Protein AF-0000000072409355 (afdb_homodimer)

Organism: NCBI:txid2714355

Solvent-accessible surface area (backbone atoms only — not comparable to full-atom values): 33995 Å² total; per-residue (Å²): 118,45,30,36,33,35,34,23,24,30,52,30,97,34,23,68,60,8,22,40,19,33,36,42,48,68,74,38,50,54,71,87,49,38,43,83,42,44,30,39,24,38,70,73,24,46,37,25,39,46,73,56,67,62,70,26,33,64,73,68,63,50,90,36,76,91,26,44,40,47,37,39,64,47,52,31,36,76,58,36,28,36,35,41,64,79,81,75,71,46,67,49,71,39,62,27,35,37,66,34,22,25,34,51,64,35,32,41,12,17,54,38,6,34,34,52,50,11,63,34,30,49,36,33,34,43,34,51,21,16,20,39,42,33,27,49,62,62,38,41,52,46,29,38,74,72,72,41,48,48,66,61,68,50,77,44,47,84,83,53,59,62,69,58,53,54,49,51,47,58,72,58,35,69,44,28,34,33,28,24,30,57,55,43,73,56,52,40,50,36,81,29,70,45,79,84,46,42,64,62,36,51,54,48,7,49,74,64,21,75,38,31,31,42,28,38,64,74,62,64,41,41,30,36,31,23,39,35,31,65,92,65,74,48,68,30,37,38,29,26,48,45,66,77,61,84,73,91,38,50,66,37,73,73,60,39,79,50,41,47,78,36,78,61,33,99,64,58,69,68,57,47,51,51,48,51,51,50,39,53,51,41,39,56,64,47,54,48,25,28,34,35,31,34,34,30,31,40,28,87,88,67,47,64,30,53,69,50,48,35,49,48,50,63,44,28,80,82,21,69,43,42,42,17,32,38,68,72,69,38,46,64,46,57,45,51,50,51,40,48,51,44,9,60,75,92,119,45,30,34,33,35,35,24,23,31,53,30,97,34,23,68,60,8,22,41,19,33,36,43,48,66,74,37,52,54,70,87,50,40,43,83,42,43,31,39,24,37,70,75,25,46,38,25,40,47,74,57,67,61,69,27,34,63,74,68,63,51,90,36,74,93,26,43,41,47,36,39,63,48,50,30,36,74,58,35,27,34,35,41,64,78,80,74,71,47,65,49,69,40,62,28,35,37,65,34,21,24,33,52,66,34,33,41,12,15,52,36,6,33,35,52,50,10,63,34,29,50,36,32,35,44,34,51,20,16,19,38,41,34,28,50,62,63,38,41,52,45,29,38,74,72,71,41,47,48,65,60,67,50,77,44,45,83,84,53,58,64,67,58,52,54,50,51,47,59,72,59,34,68,43,28,34,32,28,22,31,56,56,42,71,57,52,40,49,36,82,29,72,43,78,85,46,42,64,62,36,50,54,49,7,49,75,63,22,73,37,32,31,40,29,37,64,76,62,64,41,41,30,36,32,25,40,34,31,66,91,66,74,48,69,30,38,38,28,26,47,45,65,78,60,82,73,92,38,51,65,38,74,73,60,38,80,51,40,46,78,38,77,61,34,98,64,58,68,69,56,46,50,50,51,50,51,51,39,52,51,40,38,56,64,48,55,46,24,28,33,34,32,35,33,30,31,40,28,88,90,66,48,64,31,54,68,51,50,34,49,47,50,62,44,28,78,82,22,67,44,42,42,18,31,38,68,70,70,38,46,64,46,57,45,51,50,50,39,48,52,45,9,60,76,92

Nearest PDB structures (foldseek):
  4fu0-assembly1_B  TM=9.412E-01  e=8.416E-53  Enterococcus faecalis
  3i12-assembly1_A  TM=9.098E-01  e=3.610E-39  Salmonella enterica subsp. enterica serovar Typhimurium
  7u9k-assembly1_B  TM=8.980E-01  e=7.978E-38  Staphylococcus aureus subsp. aureus NCTC 8325
  5bph-assembly2_B  TM=8.843E-01  e=1.504E-33  Yersinia pestis
  6dgi-assembly1_B  TM=9.051E-01  e=6.413E-30  Vibrio cholerae O1 biovar El Tor str. N16961

Secondary structure (DSSP, 8-state):
-EEEEEEEE-SSTTHHHHHHHHHHHHHHS-TTTEEEEEEEE-TT--EEEE-S-THHHHHT----GGGEEEEEE--STTT-EEEETTTT--EEE-SEEEE---STTTSSSHHHHHHHHTT--BSS--HHHHHHHH-HHHHHHHHHHTT-B---EEEEETTS-HHHHHHHHHHH-SSEEEEESS-STTTT-EEE-SGGGHHHHHHHHHTT-SEEEEEEPPPSEEEEEEEEESSSEEE---EEEEESSS---HHHHHH-SSEEEESS-SS-HHHHHHHHHHHHHHHHHTT--SEEEEEEEE-TTS-EEEEEEESS---STTSHHHHHHHTTT--HHHHHHHHHHHHHH-/-EEEEEEEE-SSTTHHHHHHHHHHHHHHS-TTTEEEEEEEE-TT--EEEE-S-THHHHHT----GGGEEEEEE--STTT-EEEETTTT--EEE-SEEEE---STTTSSSHHHHHHHHTT--BSS--HHHHHHHH-HHHHHHHHHHTT-B---EEEEETTS-HHHHHHHHHHH-SSEEEEESS-STTTT-EEE-SGGGHHHHHHHHHTT-SEEEEEEPPPSEEEEEEEEESSSEEE---EEEEESSS---HHHHHH-SSEEEESS-SS-HHHHHHHHHHHHHHHHHTT--EEEEEEEEE-TTS-EEEEEEESS---STTSHHHHHHHTTT--HHHHHHHHHHHHHH-

Foldseek 3Di:
DFEEEEEFADLAPCRLLRLQQSLQLVVLADPVVYHYFYWYQYNVGWIWGFQDDSVCSNVVNRPDPVGTFTWDDDQAAPQQWIATPPPPRDTDHGQAYEYSYFKPPGQQLNVLVSQVSNVHFYLFFHNQLSNQLLQQVNLQVLLVVLPAAAFDKDKDFPPDDVVVVLVVDVVLDPQKWKAQRGTPQCQLIDGRGDDVCVVVSNVSRCVPHRMMMITHDAAAWKKKWKWFAAPDIDIFAIKTKDFQDDDCGNCCLPVVPGIDMDVNHPDDPVLRVVQNVSQVSSCVSSNIHGIKMWMWGAHPVGGIYGGGIGRNFRRHCPGPNVVRRVRVPQHSSNSSVSSVVRRSVD/DFEEEEEAADLAPCRLLRLQQSLQLVVLADPVVYHYFYWYQYNVGWIWGFQDDSVCSNVVNRPDPVGTFTWDDDLAAPQQWIATPPPPRDTDHGQAYEYSYFKPPGQQLNVLVSQVSNVHFYLFWHNQLSNQLLQQVNLQVLLVVLPAAAFDKDKDFPPDDVVVVLVVDVVLDPQKWKAQRGTPQCQLIDGRGDDVCVVVSNVRRCVPHRMMMITHDAAAWKKKKKWFAAPDIDIFAIKTKDFQDDDCGNCCLPVVPGIDMDVNHPDDPVLRVVQNVSQVSSCVSSNIHGIKMWMWGAHPVGGIYGGGIGRNFRRHCPGPNVVRRVRVPQHSSNSSVSSVVRRSVD

Sequence (692 aa):
MKTILVLFGGCSTEYEVSLHSAYAVLSHMDPARYTPLAVGITREGQWLCYTGDLSRLEDGTWQQAADCIPCTPLVEREAHALLLLDGSGRRLLFDAVFPVLHGKNGEDGTVQGLFELAGVPVIGCGTLSSALCMDKDRAHQLAALAGIRVPRSHVFHSSDDFSRIAQAAEELGYPVFVKPVRAGSSFGITKVSGPEELPAAMEEAFRHDSAVILEETIPGFEVGCAVMGNEELTVGLVDEIALSEGFFNYEEKYTLKTSAIHCPARIPPEKAAEIQAAAKTIYRALDCRVFARVDLFLTPDGEIVFNEVNTIPGFTAHSRYPSMMQGIGISFGELVTRLIELGVAGMKTILVLFGGCSTEYEVSLHSAYAVLSHMDPARYTPLAVGITREGQWLCYTGDLSRLEDGTWQQAADCIPCTPLVEREAHALLLLDGSGRRLLFDAVFPVLHGKNGEDGTVQGLFELAGVPVIGCGTLSSALCMDKDRAHQLAALAGIRVPRSHVFHSSDDFSRIAQAAEELGYPVFVKPVRAGSSFGITKVSGPEELPAAMEEAFRHDSAVILEETIPGFEVGCAVMGNEELTVGLVDEIALSEGFFNYEEKYTLKTSAIHCPARIPPEKAAEIQAAAKTIYRALDCRVFARVDLFLTPDGEIVFNEVNTIPGFTAHSRYPSMMQGIGISFGELVTRLIELGVAG

pLDDT: mean 94.27, std 8.23, range [56.88, 98.94]

Structure (mmCIF, N/CA/C/O backbone):
data_AF-0000000072409355-model_v1
#
loop_
_entity.id
_entity.type
_entity.pdbx_description
1 polymer 'D-alanine--D-alanine ligase'
#
loop_
_atom_site.group_PDB
_atom_site.id
_atom_site.type_symbol
_atom_site.label_atom_id
_atom_site.label_alt_id
_atom_site.label_comp_id
_atom_site.label_asym_id
_atom_site.label_entity_id
_atom_site.label_seq_id
_atom_site.pdbx_PDB_ins_code
_atom_site.Cartn_x
_atom_site.Cartn_y
_atom_site.Cartn_z
_atom_site.occupancy
_atom_site.B_iso_or_equiv
_atom_site.auth_seq_id
_atom_site.auth_comp_id
_atom_site.auth_asym_id
_atom_site.auth_atom_id
_atom_site.pdbx_PDB_model_num
ATOM 1 N N . MET A 1 1 ? 18.312 -5.016 -26.109 1 93.69 1 MET A N 1
ATOM 2 C CA . MET A 1 1 ? 18.359 -5.949 -25 1 93.69 1 MET A CA 1
ATOM 3 C C . MET A 1 1 ? 18.109 -5.227 -23.672 1 93.69 1 MET A C 1
ATOM 5 O O . MET A 1 1 ? 18.656 -4.148 -23.438 1 93.69 1 MET A O 1
ATOM 9 N N . LYS A 1 2 ? 17.203 -5.723 -22.859 1 97.12 2 LYS A N 1
ATOM 10 C CA . LYS A 1 2 ? 16.891 -5.105 -21.562 1 97.12 2 LYS A CA 1
ATOM 11 C C . LYS A 1 2 ? 17.531 -5.887 -20.422 1 97.12 2 LYS A C 1
ATOM 13 O O . LYS A 1 2 ? 17.547 -7.117 -20.438 1 97.12 2 LYS A O 1
ATOM 18 N N . THR A 1 3 ? 18.109 -5.184 -19.531 1 98.44 3 THR A N 1
ATOM 19 C CA . THR A 1 3 ? 18.641 -5.793 -18.312 1 98.44 3 THR A CA 1
ATOM 20 C C . THR A 1 3 ? 17.562 -5.852 -17.234 1 98.44 3 THR A C 1
ATOM 22 O O . THR A 1 3 ? 16.984 -4.824 -16.875 1 98.44 3 THR A O 1
ATOM 25 N N . ILE A 1 4 ? 17.297 -7.062 -16.766 1 98.69 4 ILE A N 1
ATOM 26 C CA . ILE A 1 4 ? 16.234 -7.258 -15.781 1 98.69 4 ILE A CA 1
ATOM 27 C C . ILE A 1 4 ? 16.844 -7.637 -14.438 1 98.69 4 ILE A C 1
ATOM 29 O O . ILE A 1 4 ? 17.562 -8.648 -14.328 1 98.69 4 ILE A O 1
ATOM 33 N N . LEU A 1 5 ? 16.641 -6.805 -13.43 1 98.81 5 LEU A N 1
ATOM 34 C CA . LEU A 1 5 ? 17.016 -7.148 -12.062 1 98.81 5 LEU A CA 1
ATOM 35 C C . LEU A 1 5 ? 16.078 -8.203 -11.5 1 98.81 5 LEU A C 1
ATOM 37 O O . LEU A 1 5 ? 14.867 -7.965 -11.375 1 98.81 5 LEU A O 1
ATOM 41 N N . VAL A 1 6 ? 16.578 -9.375 -11.227 1 98.81 6 VAL A N 1
ATOM 42 C CA . VAL A 1 6 ? 15.766 -10.438 -10.641 1 98.81 6 VAL A CA 1
ATOM 43 C C . VAL A 1 6 ? 16.109 -10.594 -9.164 1 98.81 6 VAL A C 1
ATOM 45 O O . VAL A 1 6 ? 17.25 -10.891 -8.812 1 98.81 6 VAL A O 1
ATOM 48 N N . LEU A 1 7 ? 15.141 -10.375 -8.32 1 98.81 7 LEU A N 1
ATOM 49 C CA . LEU A 1 7 ? 15.328 -10.5 -6.879 1 98.81 7 LEU A CA 1
ATOM 50 C C . LEU A 1 7 ? 14.859 -11.867 -6.387 1 98.81 7 LEU A C 1
ATOM 52 O O . LEU A 1 7 ? 13.773 -12.328 -6.758 1 98.81 7 LEU A O 1
ATOM 56 N N . PHE A 1 8 ? 15.648 -12.469 -5.562 1 98.5 8 PHE A N 1
ATOM 57 C CA . PHE A 1 8 ? 15.258 -13.758 -5.004 1 98.5 8 PHE A CA 1
ATOM 58 C C . PHE A 1 8 ? 15.664 -13.859 -3.537 1 98.5 8 PHE A C 1
ATOM 60 O O . PHE A 1 8 ? 16.359 -12.977 -3.018 1 98.5 8 PHE A O 1
ATOM 67 N N . GLY A 1 9 ? 15.141 -14.883 -2.777 1 97.94 9 GLY A N 1
ATOM 68 C CA . GLY A 1 9 ? 15.359 -15.047 -1.349 1 97.94 9 GLY A CA 1
ATOM 69 C C . GLY A 1 9 ? 14.375 -14.25 -0.504 1 97.94 9 GLY A C 1
ATOM 70 O O . GLY A 1 9 ? 13.164 -14.461 -0.587 1 97.94 9 GLY A O 1
ATOM 71 N N . GLY A 1 10 ? 14.984 -13.344 0.295 1 96.19 10 GLY A N 1
ATOM 72 C CA . GLY A 1 10 ? 14.172 -12.438 1.086 1 96.19 10 GLY A CA 1
ATOM 73 C C . GLY A 1 10 ? 14.109 -12.812 2.553 1 96.19 10 GLY A C 1
ATOM 74 O O . GLY A 1 10 ? 14.406 -13.953 2.92 1 96.19 10 GLY A O 1
ATOM 75 N N . CYS A 1 11 ? 13.758 -11.844 3.412 1 94.31 11 CYS A N 1
ATOM 76 C CA . CYS A 1 11 ? 13.469 -12.07 4.824 1 94.31 11 CYS A CA 1
ATOM 77 C C . CYS A 1 11 ? 12.055 -12.609 5.02 1 94.31 11 CYS A C 1
ATOM 79 O O . CYS A 1 11 ? 11.164 -11.875 5.441 1 94.31 11 CYS A O 1
ATOM 81 N N . SER A 1 12 ? 11.867 -13.812 4.754 1 91.5 12 SER A N 1
ATOM 82 C CA . SER A 1 12 ? 10.539 -14.422 4.73 1 91.5 12 SER A CA 1
ATOM 83 C C . SER A 1 12 ? 10.602 -15.906 5.078 1 91.5 12 SER A C 1
ATOM 85 O O . SER A 1 12 ? 11.625 -16.562 4.852 1 91.5 12 SER A O 1
ATOM 87 N N . THR A 1 13 ? 9.492 -16.391 5.594 1 87.06 13 THR A N 1
ATOM 88 C CA . THR A 1 13 ? 9.375 -17.828 5.859 1 87.06 13 THR A CA 1
ATOM 89 C C . THR A 1 13 ? 9.297 -18.625 4.555 1 87.06 13 THR A C 1
ATOM 91 O O . THR A 1 13 ? 9.469 -19.844 4.555 1 87.06 13 THR A O 1
ATOM 94 N N . GLU A 1 14 ? 9.117 -17.969 3.463 1 90.38 14 GLU A N 1
ATOM 95 C CA . GLU A 1 14 ? 8.984 -18.625 2.158 1 90.38 14 GLU A CA 1
ATOM 96 C C . GLU A 1 14 ? 10.258 -18.469 1.336 1 90.38 14 GLU A C 1
ATOM 98 O O . GLU A 1 14 ? 10.219 -18.5 0.104 1 90.38 14 GLU A O 1
ATOM 103 N N . TYR A 1 15 ? 11.375 -18.328 2.008 1 94.5 15 TYR A N 1
ATOM 104 C CA . TYR A 1 15 ? 12.703 -18.109 1.433 1 94.5 15 TYR A CA 1
ATOM 105 C C . TYR A 1 15 ? 13.055 -19.203 0.434 1 94.5 15 TYR A C 1
ATOM 107 O O . TYR A 1 15 ? 13.477 -18.906 -0.689 1 94.5 15 TYR A O 1
ATOM 115 N N . GLU A 1 16 ? 12.805 -20.422 0.741 1 93.12 16 GLU A N 1
ATOM 116 C CA . GLU A 1 16 ? 13.203 -21.531 -0.107 1 93.12 16 GLU A CA 1
ATOM 117 C C . GLU A 1 16 ? 12.383 -21.578 -1.394 1 93.12 16 GLU A C 1
ATOM 119 O O . GLU A 1 16 ? 12.906 -21.906 -2.459 1 93.12 16 GLU A O 1
ATOM 124 N N . VAL A 1 17 ? 11.102 -21.25 -1.274 1 92.31 17 VAL A N 1
ATOM 125 C CA . VAL A 1 17 ? 10.227 -21.219 -2.445 1 92.31 17 VAL A CA 1
ATOM 126 C C . VAL A 1 17 ? 10.727 -20.172 -3.436 1 92.31 17 VAL A C 1
ATOM 128 O O . VAL A 1 17 ? 10.703 -20.391 -4.648 1 92.31 17 VAL A O 1
ATOM 131 N N . SER A 1 18 ? 11.172 -19.078 -2.924 1 96.12 18 SER A N 1
ATOM 132 C CA . SER A 1 18 ? 11.703 -18 -3.748 1 96.12 18 SER A CA 1
ATOM 133 C C . SER A 1 18 ? 12.922 -18.453 -4.547 1 96.12 18 SER A C 1
ATOM 135 O O . SER A 1 18 ? 13.062 -18.125 -5.723 1 96.12 18 SER A O 1
ATOM 137 N N . LEU A 1 19 ? 13.812 -19.234 -3.898 1 97.25 19 LEU A N 1
ATOM 138 C CA . LEU A 1 19 ? 15.016 -19.703 -4.578 1 97.25 19 LEU A CA 1
ATOM 139 C C . LEU A 1 19 ? 14.648 -20.578 -5.777 1 97.25 19 LEU A C 1
ATOM 141 O O . LEU A 1 19 ? 15.219 -20.422 -6.859 1 97.25 19 LEU A O 1
ATOM 145 N N . HIS A 1 20 ? 13.719 -21.438 -5.598 1 96.06 20 HIS A N 1
ATOM 146 C CA . HIS A 1 20 ? 13.297 -22.328 -6.676 1 96.06 20 HIS A CA 1
ATOM 147 C C . HIS A 1 20 ? 12.617 -21.547 -7.801 1 96.06 20 HIS A C 1
ATOM 149 O O . HIS A 1 20 ? 12.875 -21.797 -8.977 1 96.06 20 HIS A O 1
ATOM 155 N N . SER A 1 21 ? 11.742 -20.625 -7.406 1 96.88 21 SER A N 1
ATOM 156 C CA . SER A 1 21 ? 11.055 -19.797 -8.391 1 96.88 21 SER A CA 1
ATOM 157 C C . SER A 1 21 ? 12.039 -18.969 -9.195 1 96.88 21 SER A C 1
ATOM 159 O O . SER A 1 21 ? 11.914 -18.859 -10.422 1 96.88 21 SER A O 1
ATOM 161 N N . ALA A 1 22 ? 13.016 -18.391 -8.531 1 97.88 22 ALA A N 1
ATOM 162 C CA . ALA A 1 22 ? 13.992 -17.531 -9.195 1 97.88 22 ALA A CA 1
ATOM 163 C C . ALA A 1 22 ? 14.859 -18.344 -10.164 1 97.88 22 ALA A C 1
ATOM 165 O O . ALA A 1 22 ? 15.188 -17.875 -11.25 1 97.88 22 ALA A O 1
ATOM 166 N N . TYR A 1 23 ? 15.266 -19.547 -9.719 1 97.31 23 TYR A N 1
ATOM 167 C CA . TYR A 1 23 ? 16.016 -20.422 -10.617 1 97.31 23 TYR A CA 1
ATOM 168 C C . TYR A 1 23 ? 15.234 -20.672 -11.906 1 97.31 23 TYR A C 1
ATOM 170 O O . TYR A 1 23 ? 15.789 -20.609 -13 1 97.31 23 TYR A O 1
ATOM 178 N N . ALA A 1 24 ? 13.969 -20.984 -11.734 1 97.06 24 ALA A N 1
ATOM 179 C CA . ALA A 1 24 ? 13.117 -21.25 -12.891 1 97.06 24 ALA A CA 1
ATOM 180 C C . ALA A 1 24 ? 13.039 -20.031 -13.812 1 97.06 24 ALA A C 1
ATOM 182 O O . ALA A 1 24 ? 13.18 -20.156 -15.031 1 97.06 24 ALA A O 1
ATOM 183 N N . VAL A 1 25 ? 12.836 -18.828 -13.273 1 97.75 25 VAL A N 1
ATOM 184 C CA . VAL A 1 25 ? 12.711 -17.609 -14.047 1 97.75 25 VAL A CA 1
ATOM 185 C C . VAL A 1 25 ? 14.023 -17.312 -14.766 1 97.75 25 VAL A C 1
ATOM 187 O O . VAL A 1 25 ? 14.039 -17.094 -15.984 1 97.75 25 VAL A O 1
ATOM 190 N N . LEU A 1 26 ? 15.102 -17.328 -14.039 1 97.88 26 LEU A N 1
ATOM 191 C CA . LEU A 1 26 ? 16.406 -16.969 -14.578 1 97.88 26 LEU A CA 1
ATOM 192 C C . LEU A 1 26 ? 16.828 -17.938 -15.68 1 97.88 26 LEU A C 1
ATOM 194 O O . LEU A 1 26 ? 17.438 -17.531 -16.672 1 97.88 26 LEU A O 1
ATOM 198 N N . SER A 1 27 ? 16.484 -19.219 -15.516 1 96.38 27 SER A N 1
ATOM 199 C CA . SER A 1 27 ? 16.906 -20.25 -16.453 1 96.38 27 SER A CA 1
ATOM 200 C C . SER A 1 27 ? 16.062 -20.219 -17.734 1 96.38 27 SER A C 1
ATOM 202 O O . SER A 1 27 ? 16.453 -20.812 -18.75 1 96.38 27 SER A O 1
ATOM 204 N N . HIS A 1 28 ? 14.945 -19.531 -17.719 1 96.75 28 HIS A N 1
ATOM 205 C CA . HIS A 1 28 ? 14.055 -19.594 -18.859 1 96.75 28 HIS A CA 1
ATOM 206 C C . HIS A 1 28 ? 13.891 -18.219 -19.5 1 96.75 28 HIS A C 1
ATOM 208 O O . HIS A 1 28 ? 13.109 -18.047 -20.438 1 96.75 28 HIS A O 1
ATOM 214 N N . MET A 1 29 ? 14.555 -17.234 -18.969 1 97.12 29 MET A N 1
ATOM 215 C CA . MET A 1 29 ? 14.531 -15.914 -19.594 1 97.12 29 MET A CA 1
ATOM 216 C C . MET A 1 29 ? 15.172 -15.961 -20.984 1 97.12 29 MET A C 1
ATOM 218 O O . MET A 1 29 ? 16.25 -16.531 -21.156 1 97.12 29 MET A O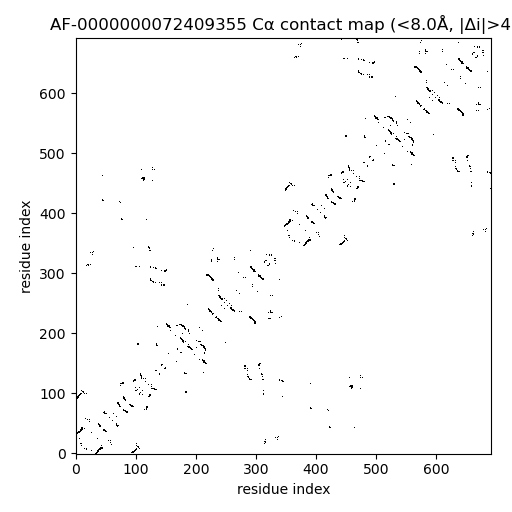 1
ATOM 222 N N . ASP A 1 30 ? 14.539 -15.375 -21.953 1 97.75 30 ASP A N 1
ATOM 223 C CA . ASP A 1 30 ? 15.031 -15.367 -23.328 1 97.75 30 ASP A CA 1
ATOM 224 C C . ASP A 1 30 ? 16.344 -14.609 -23.438 1 97.75 30 ASP A C 1
ATOM 226 O O . ASP A 1 30 ? 16.375 -13.375 -23.375 1 97.75 30 ASP A O 1
ATOM 230 N N . PRO A 1 31 ? 17.438 -15.25 -23.656 1 96.94 31 PRO A N 1
ATOM 231 C CA . PRO A 1 31 ? 18.734 -14.586 -23.656 1 96.94 31 PRO A CA 1
ATOM 232 C C . PRO A 1 31 ? 18.922 -13.641 -24.844 1 96.94 31 PRO A C 1
ATOM 234 O O . PRO A 1 31 ? 19.844 -12.812 -24.844 1 96.94 31 PRO A O 1
ATOM 237 N N . ALA A 1 32 ? 18.094 -13.836 -25.781 1 97.62 32 ALA A N 1
ATOM 238 C CA . ALA A 1 32 ? 18.172 -12.945 -26.938 1 97.62 32 ALA A CA 1
ATOM 239 C C . ALA A 1 32 ? 17.5 -11.602 -26.641 1 97.62 32 ALA A C 1
ATOM 241 O O . ALA A 1 32 ? 17.719 -10.625 -27.375 1 97.62 32 ALA A O 1
ATOM 242 N N . ARG A 1 33 ? 16.781 -11.531 -25.562 1 97.5 33 ARG A N 1
ATOM 243 C CA . ARG A 1 33 ? 15.992 -10.336 -25.312 1 97.5 33 ARG A CA 1
ATOM 244 C C . ARG A 1 33 ? 16.391 -9.688 -24 1 97.5 33 ARG A C 1
ATOM 246 O O . ARG A 1 33 ? 16.266 -8.469 -23.828 1 97.5 33 ARG A O 1
ATOM 253 N N . TYR A 1 34 ? 16.891 -10.547 -23.125 1 98.19 34 TYR A N 1
ATOM 254 C CA . TYR A 1 34 ? 17.078 -10.047 -21.766 1 98.19 34 TYR A CA 1
ATOM 255 C C . TYR A 1 34 ? 18.422 -10.469 -21.203 1 98.19 34 TYR A C 1
ATOM 257 O O . TYR A 1 34 ? 18.906 -11.562 -21.5 1 98.19 34 TYR A O 1
ATOM 265 N N . THR A 1 35 ? 19.016 -9.578 -20.438 1 97.62 35 THR A N 1
ATOM 266 C CA . THR A 1 35 ? 20.172 -9.875 -19.609 1 97.62 35 THR A CA 1
ATOM 267 C C . THR A 1 35 ? 19.781 -9.875 -18.125 1 97.62 35 THR A C 1
ATOM 269 O O . THR A 1 35 ? 19.359 -8.844 -17.594 1 97.62 35 THR A O 1
ATOM 272 N N . PRO A 1 36 ? 19.938 -11.023 -17.484 1 97.62 36 PRO A N 1
ATOM 273 C CA . PRO A 1 36 ? 19.547 -11.055 -16.062 1 97.62 36 PRO A CA 1
ATOM 274 C C . PRO A 1 36 ? 20.625 -10.453 -15.156 1 97.62 36 PRO A C 1
ATOM 276 O O . PRO A 1 36 ? 21.812 -10.625 -15.406 1 97.62 36 PRO A O 1
ATOM 279 N N . LEU A 1 37 ? 20.234 -9.656 -14.258 1 98.31 37 LEU A N 1
ATOM 280 C CA . LEU A 1 37 ? 21 -9.211 -13.094 1 98.31 37 LEU A CA 1
ATOM 281 C C . LEU A 1 37 ? 20.406 -9.797 -11.812 1 98.31 37 LEU A C 1
ATOM 283 O O . LEU A 1 37 ? 19.359 -9.336 -11.344 1 98.31 37 LEU A O 1
ATOM 287 N N . ALA A 1 38 ? 21.078 -10.828 -11.266 1 98.62 38 ALA A N 1
ATOM 288 C CA . ALA A 1 38 ? 20.531 -11.578 -10.148 1 98.62 38 ALA A CA 1
ATOM 289 C C . ALA A 1 38 ? 20.984 -10.992 -8.812 1 98.62 38 ALA A C 1
ATOM 291 O O . ALA A 1 38 ? 22.188 -10.797 -8.594 1 98.62 38 ALA A O 1
ATOM 292 N N . VAL A 1 39 ? 20.062 -10.695 -7.977 1 98.75 39 VAL A N 1
ATOM 293 C CA . VAL A 1 39 ? 20.359 -10.211 -6.633 1 98.75 39 VAL A CA 1
ATOM 294 C C . VAL A 1 39 ? 19.594 -11.055 -5.605 1 98.75 39 VAL A C 1
ATOM 296 O O . VAL A 1 39 ? 18.375 -11.117 -5.633 1 98.75 39 VAL A O 1
ATOM 299 N N . GLY A 1 40 ? 20.344 -11.672 -4.742 1 98.5 40 GLY A N 1
ATOM 300 C CA . GLY A 1 40 ? 19.75 -12.414 -3.637 1 98.5 40 GLY A CA 1
ATOM 301 C C . GLY A 1 40 ? 19.672 -11.602 -2.359 1 98.5 40 GLY A C 1
ATOM 302 O O . GLY A 1 40 ? 20.578 -10.828 -2.043 1 98.5 40 GLY A O 1
ATOM 303 N N . ILE A 1 41 ? 18.547 -11.742 -1.719 1 98.38 41 ILE A N 1
ATOM 304 C CA . ILE A 1 41 ? 18.375 -11.203 -0.374 1 98.38 41 ILE A CA 1
ATOM 305 C C . ILE A 1 41 ? 18.422 -12.336 0.646 1 98.38 41 ILE A C 1
ATOM 307 O O . ILE A 1 41 ? 17.609 -13.258 0.6 1 98.38 41 ILE A O 1
ATOM 311 N N . THR A 1 42 ? 19.359 -12.305 1.542 1 97.44 42 THR A N 1
ATOM 312 C CA . THR A 1 42 ? 19.531 -13.367 2.523 1 97.44 42 THR A CA 1
ATOM 313 C C . THR A 1 42 ? 18.375 -13.375 3.518 1 97.44 42 THR A C 1
ATOM 315 O O . THR A 1 42 ? 17.578 -12.43 3.561 1 97.44 42 THR A O 1
ATOM 318 N N . ARG A 1 43 ? 18.266 -14.406 4.332 1 95.62 43 ARG A N 1
ATOM 319 C CA . ARG A 1 43 ? 17.234 -14.508 5.359 1 95.62 43 ARG A CA 1
ATOM 320 C C . ARG A 1 43 ? 17.375 -13.383 6.379 1 95.62 43 ARG A C 1
ATOM 322 O O . ARG A 1 43 ? 16.391 -12.969 6.988 1 95.62 43 ARG A O 1
ATOM 329 N N . GLU A 1 44 ? 18.609 -12.883 6.512 1 95.06 44 GLU A N 1
ATOM 330 C CA . GLU A 1 44 ? 18.875 -11.805 7.461 1 95.06 44 GLU A CA 1
ATOM 331 C C . GLU A 1 44 ? 18.641 -10.438 6.828 1 95.06 44 GLU A C 1
ATOM 333 O O . GLU A 1 44 ? 18.656 -9.414 7.52 1 95.06 44 GLU A O 1
ATOM 338 N N . GLY A 1 45 ? 18.422 -10.43 5.52 1 96.62 45 GLY A N 1
ATOM 339 C CA . GLY A 1 45 ? 18.016 -9.188 4.871 1 96.62 45 GLY A CA 1
ATOM 340 C C . GLY A 1 45 ? 19.172 -8.492 4.168 1 96.62 45 GLY A C 1
ATOM 341 O O . GLY A 1 45 ? 19.078 -7.309 3.84 1 96.62 45 GLY A O 1
ATOM 342 N N . GLN A 1 46 ? 20.297 -9.219 3.947 1 96.88 46 GLN A N 1
ATOM 343 C CA . GLN A 1 46 ? 21.406 -8.672 3.18 1 96.88 46 GLN A CA 1
ATOM 344 C C . GLN A 1 46 ? 21.188 -8.844 1.68 1 96.88 46 GLN A C 1
ATOM 346 O O . GLN A 1 46 ? 20.719 -9.891 1.232 1 96.88 46 GLN A O 1
ATOM 351 N N . TRP A 1 47 ? 21.516 -7.82 0.955 1 98.38 47 TRP A N 1
ATOM 352 C CA . TRP A 1 47 ? 21.391 -7.859 -0.498 1 98.38 47 TRP A CA 1
ATOM 353 C C . TRP A 1 47 ? 22.719 -8.188 -1.153 1 98.38 47 TRP A C 1
ATOM 355 O O . TRP A 1 47 ? 23.719 -7.504 -0.922 1 98.38 47 TRP A O 1
ATOM 365 N N . LEU A 1 48 ? 22.75 -9.188 -1.997 1 98.5 48 LEU A N 1
ATOM 366 C CA . LEU A 1 48 ? 23.984 -9.664 -2.617 1 98.5 48 LEU A CA 1
ATOM 367 C C . LEU A 1 48 ? 23.812 -9.797 -4.129 1 98.5 48 LEU A C 1
ATOM 369 O O . LEU A 1 48 ? 22.922 -10.508 -4.598 1 98.5 48 LEU A O 1
ATOM 373 N N . CYS A 1 49 ? 24.609 -9.055 -4.852 1 98.5 49 CYS A N 1
ATOM 374 C CA . CYS A 1 49 ? 24.703 -9.312 -6.285 1 98.5 49 CYS A CA 1
ATOM 375 C C . CYS A 1 49 ? 25.312 -10.68 -6.562 1 98.5 49 CYS A C 1
ATOM 377 O O . CYS A 1 49 ? 26.438 -10.969 -6.125 1 98.5 49 CYS A O 1
ATOM 379 N N . TYR A 1 50 ? 24.625 -11.508 -7.246 1 98.5 50 TYR A N 1
ATOM 380 C CA . TYR A 1 50 ? 25.031 -12.898 -7.422 1 98.5 50 TYR A CA 1
ATOM 381 C C . TYR A 1 50 ? 25.531 -13.148 -8.836 1 98.5 50 TYR A C 1
ATOM 383 O O . TYR A 1 50 ? 24.828 -12.875 -9.812 1 98.5 50 TYR A O 1
ATOM 391 N N . THR A 1 51 ? 26.734 -13.695 -8.922 1 96.12 51 THR A N 1
ATOM 392 C CA . THR A 1 51 ? 27.328 -13.938 -10.227 1 96.12 51 THR A CA 1
ATOM 393 C C . THR A 1 51 ? 27.703 -15.414 -10.383 1 96.12 51 THR A C 1
ATOM 395 O O . THR A 1 51 ? 28.438 -15.781 -11.305 1 96.12 51 THR A O 1
ATOM 398 N N . GLY A 1 52 ? 27.219 -16.219 -9.477 1 95.81 52 GLY A N 1
ATOM 399 C CA . GLY A 1 52 ? 27.578 -17.641 -9.508 1 95.81 52 GLY A CA 1
ATOM 400 C C . GLY A 1 52 ? 26.672 -18.453 -10.406 1 95.81 52 GLY A C 1
ATOM 401 O O . GLY A 1 52 ? 25.875 -17.891 -11.172 1 95.81 52 GLY A O 1
ATOM 402 N N . ASP A 1 53 ? 26.875 -19.766 -10.297 1 96.19 53 ASP A N 1
ATOM 403 C CA . ASP A 1 53 ? 26.078 -20.719 -11.062 1 96.19 53 ASP A CA 1
ATOM 404 C C . ASP A 1 53 ? 24.625 -20.734 -10.57 1 96.19 53 ASP A C 1
ATOM 406 O O . ASP A 1 53 ? 24.375 -20.891 -9.375 1 96.19 53 ASP A O 1
ATOM 410 N N . LEU A 1 54 ? 23.734 -20.609 -11.484 1 95.31 54 LEU A N 1
ATOM 411 C CA . LEU A 1 54 ? 22.312 -20.5 -11.148 1 95.31 54 LEU A CA 1
ATOM 412 C C . LEU A 1 54 ? 21.828 -21.781 -10.469 1 95.31 54 LEU A C 1
ATOM 414 O O . LEU A 1 54 ? 20.859 -21.75 -9.703 1 95.31 54 LEU A O 1
ATOM 418 N N . SER A 1 55 ? 22.438 -22.922 -10.727 1 94.31 55 SER A N 1
ATOM 419 C CA . SER A 1 55 ? 22.016 -24.188 -10.125 1 94.31 55 SER A CA 1
ATOM 420 C C . SER A 1 55 ? 22.156 -24.141 -8.602 1 94.31 55 SER A C 1
ATOM 422 O O . SER A 1 55 ? 21.5 -24.922 -7.898 1 94.31 55 SER A O 1
ATOM 424 N N . ARG A 1 56 ? 22.938 -23.219 -8.141 1 95.56 56 ARG A N 1
ATOM 425 C CA . ARG A 1 56 ? 23.156 -23.109 -6.699 1 95.56 56 ARG A CA 1
ATOM 426 C C . ARG A 1 56 ? 21.953 -22.484 -6.008 1 95.56 56 ARG A C 1
ATOM 428 O O . ARG A 1 56 ? 21.812 -22.578 -4.789 1 95.56 56 ARG A O 1
ATOM 435 N N . LEU A 1 57 ? 21.125 -21.797 -6.754 1 95.38 57 LEU A N 1
ATOM 436 C CA . LEU A 1 57 ? 19.859 -21.328 -6.199 1 95.38 57 LEU A CA 1
ATOM 437 C C . LEU A 1 57 ? 18.969 -22.516 -5.828 1 95.38 57 LEU A C 1
ATOM 439 O O . LEU A 1 57 ? 18.328 -22.5 -4.777 1 95.38 57 LEU A O 1
ATOM 443 N N . GLU A 1 58 ? 18.922 -23.484 -6.629 1 90 58 GLU A N 1
ATOM 444 C CA . GLU A 1 58 ? 18.062 -24.641 -6.441 1 90 58 GLU A CA 1
ATOM 445 C C . GLU A 1 58 ? 18.453 -25.438 -5.203 1 90 58 GLU A C 1
ATOM 447 O O . GLU A 1 58 ? 17.594 -25.953 -4.488 1 90 58 GLU A O 1
ATOM 452 N N . ASP A 1 59 ? 19.75 -25.547 -4.965 1 89.44 59 ASP A N 1
ATOM 453 C CA . ASP A 1 59 ? 20.156 -26.375 -3.844 1 89.44 59 ASP A CA 1
ATOM 454 C C . ASP A 1 59 ? 20.422 -25.531 -2.6 1 89.44 59 ASP A C 1
ATOM 456 O O . ASP A 1 59 ? 20.828 -26.047 -1.56 1 89.44 59 ASP A O 1
ATOM 460 N N . GLY A 1 60 ? 20.25 -24.25 -2.688 1 91.69 60 GLY A N 1
ATOM 461 C CA . GLY A 1 60 ? 20.312 -23.359 -1.539 1 91.69 60 GLY A CA 1
ATOM 462 C C . GLY A 1 60 ? 21.734 -23.016 -1.13 1 91.69 60 GLY A C 1
ATOM 463 O O . GLY A 1 60 ? 21.969 -22.5 -0.031 1 91.69 60 GLY A O 1
ATOM 464 N N . THR A 1 61 ? 22.75 -23.234 -2.031 1 94.62 61 THR A N 1
ATOM 465 C CA . THR A 1 61 ? 24.141 -23.031 -1.667 1 94.62 61 THR A CA 1
ATOM 466 C C . THR A 1 61 ? 24.703 -21.797 -2.363 1 94.62 61 THR A C 1
ATOM 468 O O . THR A 1 61 ? 25.922 -21.688 -2.559 1 94.62 61 THR A O 1
ATOM 471 N N . TRP A 1 62 ? 23.875 -20.859 -2.738 1 96.62 62 TRP A N 1
ATOM 472 C CA . TRP A 1 62 ? 24.281 -19.734 -3.58 1 96.62 62 TRP A CA 1
ATOM 473 C C . TRP A 1 62 ? 25.125 -18.734 -2.793 1 96.62 62 TRP A C 1
ATOM 475 O O . TRP A 1 62 ? 25.922 -18 -3.371 1 96.62 62 TRP A O 1
ATOM 485 N N . GLN A 1 63 ? 24.922 -18.781 -1.424 1 95.94 63 GLN A N 1
ATOM 486 C CA . GLN A 1 63 ? 25.578 -17.766 -0.614 1 95.94 63 GLN A CA 1
ATOM 487 C C . GLN A 1 63 ? 27.031 -18.125 -0.345 1 95.94 63 GLN A C 1
ATOM 489 O O . GLN A 1 63 ? 27.391 -18.484 0.775 1 95.94 63 GLN A O 1
ATOM 494 N N . GLN A 1 64 ? 27.797 -17.984 -1.347 1 92.19 64 GLN A N 1
ATOM 495 C CA . GLN A 1 64 ? 29.25 -18.156 -1.248 1 92.19 64 GLN A CA 1
ATOM 496 C C . GLN A 1 64 ? 29.984 -16.859 -1.544 1 92.19 64 GLN A C 1
ATOM 498 O O . GLN A 1 64 ? 29.609 -16.109 -2.455 1 92.19 64 GLN A O 1
ATOM 503 N N . ALA A 1 65 ? 31 -16.609 -0.858 1 86.56 65 ALA A N 1
ATOM 504 C CA . ALA A 1 65 ? 31.719 -15.328 -0.917 1 86.56 65 ALA A CA 1
ATOM 505 C C . ALA A 1 65 ? 32.219 -15.047 -2.332 1 86.56 65 ALA A C 1
ATOM 507 O O . ALA A 1 65 ? 32.188 -13.906 -2.791 1 86.56 65 ALA A O 1
ATOM 508 N N . ALA A 1 66 ? 32.656 -15.992 -3.008 1 89.62 66 ALA A N 1
ATOM 509 C CA . ALA A 1 66 ? 33.25 -15.82 -4.328 1 89.62 66 ALA A CA 1
ATOM 510 C C . ALA A 1 66 ? 32.188 -15.445 -5.363 1 89.62 66 ALA A C 1
ATOM 512 O O . ALA A 1 66 ? 32.5 -14.898 -6.426 1 89.62 66 ALA A O 1
ATOM 513 N N . ASP A 1 67 ? 31 -15.656 -5.027 1 94.19 67 ASP A N 1
ATOM 514 C CA . ASP A 1 67 ? 29.938 -15.492 -6.016 1 94.19 67 ASP A CA 1
ATOM 515 C C . ASP A 1 67 ? 29.016 -14.328 -5.637 1 94.19 67 ASP A C 1
ATOM 517 O O . ASP A 1 67 ? 28.062 -14.031 -6.355 1 94.19 67 ASP A O 1
ATOM 521 N N . CYS A 1 68 ? 29.25 -13.719 -4.504 1 97.62 68 CYS A N 1
ATOM 522 C CA . CYS A 1 68 ? 28.328 -12.727 -3.973 1 97.62 68 CYS A CA 1
ATOM 523 C C . CYS A 1 68 ? 29.047 -11.422 -3.648 1 97.62 68 CYS A C 1
ATOM 525 O O . CYS A 1 68 ? 30.109 -11.438 -3.025 1 97.62 68 CYS A O 1
ATOM 527 N N . ILE A 1 69 ? 28.484 -10.281 -4.086 1 97.81 69 ILE A N 1
ATOM 528 C CA . ILE A 1 69 ? 29 -8.953 -3.758 1 97.81 69 ILE A CA 1
ATOM 529 C C . ILE A 1 69 ? 27.891 -8.141 -3.084 1 97.81 69 ILE A C 1
ATOM 531 O O . ILE A 1 69 ? 26.828 -7.938 -3.658 1 97.81 69 ILE A O 1
ATOM 535 N N . PRO A 1 70 ? 28.125 -7.711 -1.84 1 97.06 70 PRO A N 1
ATOM 536 C CA . PRO A 1 70 ? 27.125 -6.836 -1.225 1 97.06 70 PRO A CA 1
ATOM 537 C C . PRO A 1 70 ? 26.75 -5.656 -2.117 1 97.06 70 PRO A C 1
ATOM 539 O O . PRO A 1 70 ? 27.609 -5.09 -2.797 1 97.06 70 PRO A O 1
ATOM 542 N N . CYS A 1 71 ? 25.484 -5.328 -2.146 1 98.12 71 CYS A N 1
ATOM 543 C CA . CYS A 1 71 ? 25.016 -4.273 -3.033 1 98.12 71 CYS A CA 1
ATOM 544 C C . CYS A 1 71 ? 23.75 -3.611 -2.477 1 98.12 71 CYS A C 1
ATOM 546 O O . CYS A 1 71 ? 23.188 -4.078 -1.483 1 98.12 71 CYS A O 1
ATOM 548 N N . THR A 1 72 ? 23.391 -2.527 -3.006 1 98 72 THR A N 1
ATOM 549 C CA . THR A 1 72 ? 22.141 -1.845 -2.684 1 98 72 THR A CA 1
ATOM 550 C C . THR A 1 72 ? 21.594 -1.107 -3.904 1 98 72 THR A C 1
ATOM 552 O O . THR A 1 72 ? 22.359 -0.564 -4.703 1 98 72 THR A O 1
ATOM 555 N N . PRO A 1 73 ? 20.266 -1.193 -4.117 1 97.94 73 PRO A N 1
ATOM 556 C CA . PRO A 1 73 ? 19.703 -0.366 -5.191 1 97.94 73 PRO A CA 1
ATOM 557 C C . PRO A 1 73 ? 19.781 1.127 -4.883 1 97.94 73 PRO A C 1
ATOM 559 O O . PRO A 1 73 ? 19.578 1.533 -3.734 1 97.94 73 PRO A O 1
ATOM 562 N N . LEU A 1 74 ? 20.094 1.88 -5.887 1 97.69 74 LEU A N 1
ATOM 563 C CA . LEU A 1 74 ? 20 3.328 -5.742 1 97.69 74 LEU A CA 1
ATOM 564 C C . LEU A 1 74 ? 18.547 3.793 -5.84 1 97.69 74 LEU A C 1
ATOM 566 O O . LEU A 1 74 ? 17.797 3.342 -6.711 1 97.69 74 LEU A O 1
ATOM 570 N N . VAL A 1 75 ? 18.141 4.656 -4.938 1 97 75 VAL A N 1
ATOM 571 C CA . VAL A 1 75 ? 16.734 5.07 -4.855 1 97 75 VAL A CA 1
ATOM 572 C C . VAL A 1 75 ? 16.531 6.348 -5.668 1 97 75 VAL A C 1
ATOM 574 O O . VAL A 1 75 ? 15.398 6.727 -5.961 1 97 75 VAL A O 1
ATOM 577 N N . GLU A 1 76 ? 17.578 7.008 -6.086 1 95.06 76 GLU A N 1
ATOM 578 C CA . GLU A 1 76 ? 17.484 8.172 -6.961 1 95.06 76 GLU A CA 1
ATOM 579 C C . GLU A 1 76 ? 16.656 7.863 -8.203 1 95.06 76 GLU A C 1
ATOM 581 O O . GLU A 1 76 ? 16.875 6.848 -8.867 1 95.06 76 GLU A O 1
ATOM 586 N N . ARG A 1 77 ? 15.758 8.828 -8.398 1 93.12 77 ARG A N 1
ATOM 587 C CA . ARG A 1 77 ? 14.883 8.602 -9.547 1 93.12 77 ARG A CA 1
ATOM 588 C C . ARG A 1 77 ? 15.672 8.562 -10.844 1 93.12 77 ARG A C 1
ATOM 590 O O . ARG A 1 77 ? 16.609 9.352 -11.031 1 93.12 77 ARG A O 1
ATOM 597 N N . GLU A 1 78 ? 15.531 7.621 -11.758 1 86.06 78 GLU A N 1
ATOM 598 C CA . GLU A 1 78 ? 16.094 7.469 -13.094 1 86.06 78 GLU A CA 1
ATOM 599 C C . GLU A 1 78 ? 17.484 6.84 -13.047 1 86.06 78 GLU A C 1
ATOM 601 O O . GLU A 1 78 ? 18.094 6.59 -14.086 1 86.06 78 GLU A O 1
ATOM 606 N N . ALA A 1 79 ? 18 6.645 -11.789 1 92.5 79 ALA A N 1
ATOM 607 C CA . ALA A 1 79 ? 19.297 5.973 -11.719 1 92.5 79 ALA A CA 1
ATOM 608 C C . ALA A 1 79 ? 19.203 4.551 -12.273 1 92.5 79 ALA A C 1
ATOM 610 O O . ALA A 1 79 ? 20.062 4.133 -13.055 1 92.5 79 ALA A O 1
ATOM 611 N N . HIS A 1 80 ? 18.156 3.871 -11.875 1 96.94 80 HIS A N 1
ATOM 612 C CA . HIS A 1 80 ? 17.969 2.486 -12.289 1 96.94 80 HIS A CA 1
ATOM 613 C C . HIS A 1 80 ? 19.25 1.682 -12.164 1 96.94 80 HIS A C 1
ATOM 615 O O . HIS A 1 80 ? 19.688 1.046 -13.125 1 96.94 80 HIS A O 1
ATOM 621 N N . ALA A 1 81 ? 19.797 1.718 -10.938 1 98.25 81 ALA A N 1
ATOM 622 C CA . ALA A 1 81 ? 21.125 1.141 -10.789 1 98.25 81 ALA A CA 1
ATOM 623 C C . ALA A 1 81 ? 21.266 0.428 -9.445 1 98.25 81 ALA A C 1
ATOM 625 O O . ALA A 1 81 ? 20.672 0.836 -8.453 1 98.25 81 ALA A O 1
ATOM 626 N N . LEU A 1 82 ? 22 -0.588 -9.484 1 98.06 82 LEU A N 1
ATOM 627 C CA . LEU A 1 82 ? 22.5 -1.302 -8.312 1 98.06 82 LEU A CA 1
ATOM 628 C C . LEU A 1 82 ? 23.922 -0.864 -7.98 1 98.06 82 LEU A C 1
ATOM 630 O O . LEU A 1 82 ? 24.812 -0.944 -8.82 1 98.06 82 LEU A O 1
ATOM 634 N N . LEU A 1 83 ? 24.141 -0.37 -6.793 1 97.69 83 LEU A N 1
ATOM 635 C CA . LEU A 1 83 ? 25.484 0.007 -6.348 1 97.69 83 LEU A CA 1
ATOM 636 C C . LEU A 1 83 ? 26.172 -1.163 -5.656 1 97.69 83 LEU A C 1
ATOM 638 O O . LEU A 1 83 ? 25.641 -1.724 -4.695 1 97.69 83 LEU A O 1
ATOM 642 N N . LEU A 1 84 ? 27.328 -1.545 -6.172 1 97.38 84 LEU A N 1
ATOM 643 C CA . LEU A 1 84 ? 28.125 -2.566 -5.508 1 97.38 84 LEU A CA 1
ATOM 644 C C . LEU A 1 84 ? 28.875 -1.981 -4.309 1 97.38 84 LEU A C 1
ATOM 646 O O . LEU A 1 84 ? 29.438 -0.888 -4.391 1 97.38 84 LEU A O 1
ATOM 650 N N . LEU A 1 85 ? 28.766 -2.672 -3.195 1 95.56 85 LEU A N 1
ATOM 651 C CA . LEU A 1 85 ? 29.359 -2.184 -1.958 1 95.56 85 LEU A CA 1
ATOM 652 C C . LEU A 1 85 ? 30.703 -2.873 -1.688 1 95.56 85 LEU A C 1
ATOM 654 O O . LEU A 1 85 ? 30.953 -3.34 -0.574 1 95.56 85 LEU A O 1
ATOM 658 N N . ASP A 1 86 ? 31.531 -2.99 -2.648 1 92.88 86 ASP A N 1
ATOM 659 C CA . ASP A 1 86 ? 32.844 -3.619 -2.512 1 92.88 86 ASP A CA 1
ATOM 660 C C . ASP A 1 86 ? 33.969 -2.584 -2.588 1 92.88 86 ASP A C 1
ATOM 662 O O . ASP A 1 86 ? 35.125 -2.936 -2.75 1 92.88 86 ASP A O 1
ATOM 666 N N . GLY A 1 87 ? 33.562 -1.349 -2.537 1 90.06 87 GLY A N 1
ATOM 667 C CA . GLY A 1 87 ? 34.531 -0.274 -2.572 1 90.06 87 GLY A CA 1
ATOM 668 C C . GLY A 1 87 ? 34.875 0.2 -3.98 1 90.06 87 GLY A C 1
ATOM 669 O O . GLY A 1 87 ? 35.531 1.217 -4.164 1 90.06 87 GLY A O 1
ATOM 670 N N . SER A 1 88 ? 34.312 -0.44 -4.984 1 90.12 88 SER A N 1
ATOM 671 C CA . SER A 1 88 ? 34.625 -0.092 -6.367 1 90.12 88 SER A CA 1
ATOM 672 C C . SER A 1 88 ? 33.812 1.104 -6.832 1 90.12 88 SER A C 1
ATOM 674 O O . SER A 1 88 ? 34.188 1.784 -7.793 1 90.12 88 SER A O 1
ATOM 676 N N . GLY A 1 89 ? 32.688 1.307 -6.164 1 88.06 89 GLY A N 1
ATOM 677 C CA . GLY A 1 89 ? 31.75 2.338 -6.613 1 88.06 89 GLY A CA 1
ATOM 678 C C . GLY A 1 89 ? 31.047 1.986 -7.914 1 88.06 89 GLY A C 1
ATOM 679 O O . GLY A 1 89 ? 30.359 2.824 -8.5 1 88.06 89 GLY A O 1
ATOM 680 N N . ARG A 1 90 ? 31.203 0.767 -8.336 1 95.12 90 ARG A N 1
ATOM 681 C CA . ARG A 1 90 ? 30.594 0.329 -9.586 1 95.12 90 ARG A CA 1
ATOM 682 C C . ARG A 1 90 ? 29.062 0.276 -9.469 1 95.12 90 ARG A C 1
ATOM 684 O O . ARG A 1 90 ? 28.531 -0.154 -8.445 1 95.12 90 ARG A O 1
ATOM 691 N N . ARG A 1 91 ? 28.438 0.743 -10.531 1 97.25 91 ARG A N 1
ATOM 692 C CA . ARG A 1 91 ? 26.984 0.706 -10.656 1 97.25 91 ARG A CA 1
ATOM 693 C C . ARG A 1 91 ? 26.562 -0.199 -11.812 1 97.25 91 ARG A C 1
ATOM 695 O O . ARG A 1 91 ? 27.141 -0.148 -12.891 1 97.25 91 ARG A O 1
ATOM 702 N N . LEU A 1 92 ? 25.719 -1.111 -11.57 1 98.44 92 LEU A N 1
ATOM 703 C CA . LEU A 1 92 ? 25.141 -1.958 -12.602 1 98.44 92 LEU A CA 1
ATOM 704 C C . LEU A 1 92 ? 23.75 -1.464 -12.984 1 98.44 92 LEU A C 1
ATOM 706 O O . LEU A 1 92 ? 22.844 -1.412 -12.141 1 98.44 92 LEU A O 1
ATOM 710 N N . LEU A 1 93 ? 23.562 -1.103 -14.219 1 98.25 93 LEU A N 1
ATOM 711 C CA . LEU A 1 93 ? 22.297 -0.527 -14.68 1 98.25 93 LEU A CA 1
ATOM 712 C C . LEU A 1 93 ? 21.297 -1.621 -15.016 1 98.25 93 LEU A C 1
ATOM 714 O O . LEU A 1 93 ? 21.672 -2.717 -15.438 1 98.25 93 LEU A O 1
ATOM 718 N N . PHE A 1 94 ? 20.078 -1.398 -14.805 1 98.31 94 PHE A N 1
ATOM 719 C CA . PHE A 1 94 ? 19 -2.307 -15.188 1 98.31 94 PHE A CA 1
ATOM 720 C C . PHE A 1 94 ? 17.766 -1.53 -15.617 1 98.31 94 PHE A C 1
ATOM 722 O O . PHE A 1 94 ? 17.641 -0.333 -15.352 1 98.31 94 PHE A O 1
ATOM 729 N N . ASP A 1 95 ? 16.828 -2.234 -16.297 1 97.94 95 ASP A N 1
ATOM 730 C CA . ASP A 1 95 ? 15.688 -1.56 -16.922 1 97.94 95 ASP A CA 1
ATOM 731 C C . ASP A 1 95 ? 14.406 -1.787 -16.125 1 97.94 95 ASP A C 1
ATOM 733 O O . ASP A 1 95 ? 13.492 -0.959 -16.156 1 97.94 95 ASP A O 1
ATOM 737 N N . ALA A 1 96 ? 14.312 -2.877 -15.461 1 98.38 96 ALA A N 1
ATOM 738 C CA . ALA A 1 96 ? 13.133 -3.271 -14.68 1 98.38 96 ALA A CA 1
ATOM 739 C C . ALA A 1 96 ? 13.508 -4.281 -13.602 1 98.38 96 ALA A C 1
ATOM 741 O O . ALA A 1 96 ? 14.617 -4.824 -13.602 1 98.38 96 ALA A O 1
ATOM 742 N N . VAL A 1 97 ? 12.641 -4.398 -12.688 1 98.69 97 VAL A N 1
ATOM 743 C CA . VAL A 1 97 ? 12.891 -5.348 -11.609 1 98.69 97 VAL A CA 1
ATOM 744 C C . VAL A 1 97 ? 11.789 -6.41 -11.594 1 98.69 97 VAL A C 1
ATOM 746 O O . VAL A 1 97 ? 10.617 -6.102 -11.805 1 98.69 97 VAL A O 1
ATOM 749 N N . PHE A 1 98 ? 12.172 -7.652 -11.477 1 98.75 98 PHE A N 1
ATOM 750 C CA . PHE A 1 98 ? 11.289 -8.805 -11.32 1 98.75 98 PHE A CA 1
ATOM 751 C C . PHE A 1 98 ? 11.445 -9.422 -9.938 1 98.75 98 PHE A C 1
ATOM 753 O O . PHE A 1 98 ? 12.258 -10.336 -9.75 1 98.75 98 PHE A O 1
ATOM 760 N N . PRO A 1 99 ? 10.648 -8.945 -8.992 1 98.75 99 PRO A N 1
ATOM 761 C CA . PRO A 1 99 ? 10.711 -9.57 -7.672 1 98.75 99 PRO A CA 1
ATOM 762 C C . PRO A 1 99 ? 10.148 -10.992 -7.664 1 98.75 99 PRO A C 1
ATOM 764 O O . PRO A 1 99 ? 8.953 -11.188 -7.891 1 98.75 99 PRO A O 1
ATOM 767 N N . VAL A 1 100 ? 10.977 -11.898 -7.504 1 98.44 100 VAL A N 1
ATOM 768 C CA . VAL A 1 100 ? 10.562 -13.281 -7.32 1 98.44 100 VAL A CA 1
ATOM 769 C C . VAL A 1 100 ? 10.695 -13.672 -5.852 1 98.44 100 VAL A C 1
ATOM 771 O O . VAL A 1 100 ? 11.477 -14.562 -5.508 1 98.44 100 VAL A O 1
ATOM 774 N N . LEU A 1 101 ? 10.023 -12.93 -5.066 1 97.81 101 LEU A N 1
ATOM 775 C CA . LEU A 1 101 ? 10.008 -13.016 -3.609 1 97.81 101 LEU A CA 1
ATOM 776 C C . LEU A 1 101 ? 8.633 -13.461 -3.109 1 97.81 101 LEU A C 1
ATOM 778 O O . LEU A 1 101 ? 7.605 -13.039 -3.648 1 97.81 101 LEU A O 1
ATOM 782 N N . HIS A 1 102 ? 8.602 -14.266 -2.068 1 95.31 102 HIS A N 1
ATOM 783 C CA . HIS A 1 102 ? 7.332 -14.781 -1.565 1 95.31 102 HIS A CA 1
ATOM 784 C C . HIS A 1 102 ? 7.125 -14.398 -0.103 1 95.31 102 HIS A C 1
ATOM 786 O O . HIS A 1 102 ? 8.078 -14.375 0.676 1 95.31 102 HIS A O 1
ATOM 792 N N . GLY A 1 103 ? 5.844 -14.141 0.211 1 93.19 103 GLY A N 1
ATOM 793 C CA . GLY A 1 103 ? 5.488 -13.844 1.59 1 93.19 103 GLY A CA 1
ATOM 794 C C . GLY A 1 103 ? 5.82 -12.422 1.995 1 93.19 103 GLY A C 1
ATOM 795 O O . GLY A 1 103 ? 5.82 -11.516 1.159 1 93.19 103 GLY A O 1
ATOM 796 N N . LYS A 1 104 ? 6.059 -12.242 3.299 1 92.75 104 LYS A N 1
ATOM 797 C CA . LYS A 1 104 ? 6.363 -10.938 3.871 1 92.75 104 LYS A CA 1
ATOM 798 C C . LYS A 1 104 ? 7.629 -10.344 3.248 1 92.75 104 LYS A C 1
ATOM 800 O O . LYS A 1 104 ? 8.57 -11.078 2.934 1 92.75 104 LYS A O 1
ATOM 805 N N . ASN A 1 105 ? 7.703 -9.023 3.039 1 95.12 105 ASN A N 1
ATOM 806 C CA . ASN A 1 105 ? 8.812 -8.281 2.443 1 95.12 105 ASN A CA 1
ATOM 807 C C . ASN A 1 105 ? 8.961 -8.594 0.957 1 95.12 105 ASN A C 1
ATOM 809 O O . ASN A 1 105 ? 9.945 -8.203 0.331 1 95.12 105 ASN A O 1
ATOM 813 N N . GLY A 1 106 ? 8.086 -9.32 0.396 1 96.62 106 GLY A N 1
ATOM 814 C CA . GLY A 1 106 ? 8.062 -9.641 -1.022 1 96.62 106 GLY A CA 1
ATOM 815 C C . GLY A 1 106 ? 6.727 -9.336 -1.681 1 96.62 106 GLY A C 1
ATOM 816 O O . GLY A 1 106 ? 6.668 -8.586 -2.658 1 96.62 106 GLY A O 1
ATOM 817 N N . GLU A 1 107 ? 5.695 -9.812 -1.055 1 97.12 107 GLU A N 1
ATOM 818 C CA . GLU A 1 107 ? 4.355 -9.727 -1.628 1 97.12 107 GLU A CA 1
ATOM 819 C C . GLU A 1 107 ? 3.525 -8.656 -0.924 1 97.12 107 GLU A C 1
ATOM 821 O O . GLU A 1 107 ? 2.318 -8.555 -1.146 1 97.12 107 GLU A O 1
ATOM 826 N N . ASP A 1 108 ? 4.137 -7.801 -0.116 1 97.06 108 ASP A N 1
ATOM 827 C CA . ASP A 1 108 ? 3.352 -6.961 0.786 1 97.06 108 ASP A CA 1
ATOM 828 C C . ASP A 1 108 ? 3.461 -5.488 0.402 1 97.06 108 ASP A C 1
ATOM 830 O O . ASP A 1 108 ? 3.086 -4.609 1.18 1 97.06 108 ASP A O 1
ATOM 834 N N . GLY A 1 109 ? 4.078 -5.16 -0.74 1 98.25 109 GLY A N 1
ATOM 835 C CA . GLY A 1 109 ? 4.121 -3.797 -1.24 1 98.25 109 GLY A CA 1
ATOM 836 C C . GLY A 1 109 ? 5.406 -3.072 -0.887 1 98.25 109 GLY A C 1
ATOM 837 O O . GLY A 1 109 ? 5.676 -1.986 -1.403 1 98.25 109 GLY A O 1
ATOM 838 N N . THR A 1 110 ? 6.301 -3.656 -0.034 1 98 110 THR A N 1
ATOM 839 C CA . THR A 1 110 ? 7.488 -2.957 0.448 1 98 110 THR A CA 1
ATOM 840 C C . THR A 1 110 ? 8.555 -2.9 -0.637 1 98 110 THR A C 1
ATOM 842 O O . THR A 1 110 ? 9 -1.815 -1.024 1 98 110 THR A O 1
ATOM 845 N N . VAL A 1 111 ? 8.859 -4.039 -1.252 1 98.5 111 VAL A N 1
ATOM 846 C CA . VAL A 1 111 ? 9.859 -4.043 -2.314 1 98.5 111 VAL A CA 1
ATOM 847 C C . VAL A 1 111 ? 9.32 -3.305 -3.537 1 98.5 111 VAL A C 1
ATOM 849 O O . VAL A 1 111 ? 10.078 -2.646 -4.254 1 98.5 111 VAL A O 1
ATOM 852 N N . GLN A 1 112 ? 8.008 -3.436 -3.795 1 98.62 112 GLN A N 1
ATOM 853 C CA . GLN A 1 112 ? 7.371 -2.672 -4.863 1 98.62 112 GLN A CA 1
ATOM 854 C C . GLN A 1 112 ? 7.523 -1.171 -4.633 1 98.62 112 GLN A C 1
ATOM 856 O O . GLN A 1 112 ? 7.875 -0.429 -5.555 1 98.62 112 GLN A O 1
ATOM 861 N N . GLY A 1 113 ? 7.273 -0.789 -3.369 1 98.38 113 GLY A N 1
ATOM 862 C CA . GLY A 1 113 ? 7.395 0.618 -3.021 1 98.38 113 GLY A CA 1
ATOM 863 C C . GLY A 1 113 ? 8.781 1.178 -3.264 1 98.38 113 GLY A C 1
ATOM 864 O O . GLY A 1 113 ? 8.93 2.277 -3.801 1 98.38 113 GLY A O 1
ATOM 865 N N . LEU A 1 114 ? 9.82 0.441 -2.893 1 98.19 114 LEU A N 1
ATOM 866 C CA . LEU A 1 114 ? 11.203 0.825 -3.117 1 98.19 114 LEU A CA 1
ATOM 867 C C . LEU A 1 114 ? 11.453 1.148 -4.586 1 98.19 114 LEU A C 1
ATOM 869 O O . LEU A 1 114 ? 11.953 2.227 -4.914 1 98.19 114 LEU A O 1
ATOM 873 N N . PHE A 1 115 ? 11.039 0.317 -5.438 1 98.38 115 PHE A N 1
ATOM 874 C CA . PHE A 1 115 ? 11.422 0.461 -6.84 1 98.38 115 PHE A CA 1
ATOM 875 C C . PHE A 1 115 ? 10.5 1.441 -7.555 1 98.38 115 PHE A C 1
ATOM 877 O O . PHE A 1 115 ? 10.93 2.154 -8.461 1 98.38 115 PHE A O 1
ATOM 884 N N . GLU A 1 116 ? 9.211 1.477 -7.125 1 97.06 116 GLU A N 1
ATOM 885 C CA . GLU A 1 116 ? 8.352 2.533 -7.656 1 97.06 116 GLU A CA 1
ATOM 886 C C . GLU A 1 116 ? 8.891 3.914 -7.297 1 97.06 116 GLU A C 1
ATOM 888 O O . GLU A 1 116 ? 8.883 4.824 -8.125 1 97.06 116 GLU A O 1
ATOM 893 N N . LEU A 1 117 ? 9.336 4.043 -6.066 1 97.38 117 LEU A N 1
ATOM 894 C CA . LEU A 1 117 ? 9.93 5.301 -5.629 1 97.38 117 LEU A CA 1
ATOM 895 C C . LEU A 1 117 ? 11.133 5.664 -6.496 1 97.38 117 LEU A C 1
ATOM 897 O O . LEU A 1 117 ? 11.312 6.832 -6.848 1 97.38 117 LEU A O 1
ATOM 901 N N . ALA A 1 118 ? 11.906 4.688 -6.867 1 97.38 118 ALA A N 1
ATOM 902 C CA . ALA A 1 118 ? 13.117 4.883 -7.664 1 97.38 118 ALA A CA 1
ATOM 903 C C . ALA A 1 118 ? 12.773 5.082 -9.141 1 97.38 118 ALA A C 1
ATOM 905 O O . ALA A 1 118 ? 13.656 5.324 -9.961 1 97.38 118 ALA A O 1
ATOM 906 N N . GLY A 1 119 ? 11.5 4.945 -9.508 1 96.12 119 GLY A N 1
ATOM 907 C CA . GLY A 1 119 ? 11.078 5.117 -10.891 1 96.12 119 GLY A CA 1
ATOM 908 C C . GLY A 1 119 ? 11.375 3.91 -11.758 1 96.12 119 GLY A C 1
ATOM 909 O O . GLY A 1 119 ? 11.516 4.035 -12.977 1 96.12 119 GLY A O 1
ATOM 910 N N . VAL A 1 120 ? 11.547 2.742 -11.133 1 97.38 120 VAL A N 1
ATOM 911 C CA . VAL A 1 120 ? 11.883 1.515 -11.844 1 97.38 120 VAL A CA 1
ATOM 912 C C . VAL A 1 120 ? 10.617 0.716 -12.125 1 97.38 120 VAL A C 1
ATOM 914 O O . VAL A 1 120 ? 9.82 0.456 -11.219 1 97.38 120 VAL A O 1
ATOM 917 N N . PRO A 1 121 ? 10.336 0.305 -13.383 1 97.5 121 PRO A N 1
ATOM 918 C CA . PRO A 1 121 ? 9.203 -0.582 -13.648 1 97.5 121 PRO A CA 1
ATOM 919 C C . PRO A 1 121 ? 9.281 -1.892 -12.867 1 97.5 121 PRO A C 1
ATOM 921 O O . PRO A 1 121 ? 10.336 -2.529 -12.828 1 97.5 121 PRO A O 1
ATOM 924 N N . VAL A 1 122 ? 8.211 -2.234 -12.289 1 98.06 122 VAL A N 1
ATOM 925 C CA . VAL A 1 122 ? 8.133 -3.473 -11.516 1 98.06 122 VAL A CA 1
ATOM 926 C C . VAL A 1 122 ? 7.363 -4.527 -12.312 1 98.06 122 VAL A C 1
ATOM 928 O O . VAL A 1 122 ? 6.25 -4.273 -12.773 1 98.06 122 VAL A O 1
ATOM 931 N N . ILE A 1 123 ? 7.922 -5.676 -12.516 1 98.56 123 ILE A N 1
ATOM 932 C CA . ILE A 1 123 ? 7.258 -6.801 -13.164 1 98.56 123 ILE A CA 1
ATOM 933 C C . ILE A 1 123 ? 6.41 -7.559 -12.148 1 98.56 123 ILE A C 1
ATOM 935 O O . ILE A 1 123 ? 6.898 -8.469 -11.477 1 98.56 123 ILE A O 1
ATOM 939 N N . GLY A 1 124 ? 5.137 -7.246 -12.062 1 98.44 124 GLY A N 1
ATOM 940 C CA . GLY A 1 124 ? 4.184 -7.742 -11.078 1 98.44 124 GLY A CA 1
ATOM 941 C C . GLY A 1 124 ? 3.275 -6.66 -10.531 1 98.44 124 GLY A C 1
ATOM 942 O O . GLY A 1 124 ? 3.229 -5.551 -11.07 1 98.44 124 GLY A O 1
ATOM 943 N N . CYS A 1 125 ? 2.564 -6.977 -9.531 1 98.38 125 CYS A N 1
ATOM 944 C CA . CYS A 1 125 ? 1.649 -6.043 -8.891 1 98.38 125 CYS A CA 1
ATOM 945 C C . CYS A 1 125 ? 2.412 -4.902 -8.227 1 98.38 125 CYS A C 1
ATOM 947 O O . CYS A 1 125 ? 3.557 -5.082 -7.801 1 98.38 125 CYS A O 1
ATOM 949 N N . GLY A 1 126 ? 1.783 -3.746 -8.125 1 97.75 126 GLY A N 1
ATOM 950 C CA . GLY A 1 126 ? 2.396 -2.566 -7.535 1 97.75 126 GLY A CA 1
ATOM 951 C C . GLY A 1 126 ? 2.236 -2.498 -6.027 1 97.75 126 GLY A C 1
ATOM 952 O O . GLY A 1 126 ? 1.795 -3.465 -5.402 1 97.75 126 GLY A O 1
ATOM 953 N N . THR A 1 127 ? 2.58 -1.375 -5.453 1 98.38 127 THR A N 1
ATOM 954 C CA . THR A 1 127 ? 2.605 -1.151 -4.012 1 98.38 127 THR A CA 1
ATOM 955 C C . THR A 1 127 ? 1.217 -1.348 -3.408 1 98.38 127 THR A C 1
ATOM 957 O O . THR A 1 127 ? 1.047 -2.127 -2.469 1 98.38 127 THR A O 1
ATOM 960 N N . LEU A 1 128 ? 0.217 -0.718 -3.914 1 98.06 128 LEU A N 1
ATOM 961 C CA . LEU A 1 128 ? -1.129 -0.758 -3.355 1 98.06 128 LEU A CA 1
ATOM 962 C C . LEU A 1 128 ? -1.699 -2.172 -3.408 1 98.06 128 LEU A C 1
ATOM 964 O O . LEU A 1 128 ? -2.133 -2.709 -2.387 1 98.06 128 LEU A O 1
ATOM 968 N N . SER A 1 129 ? -1.686 -2.748 -4.594 1 98.06 129 SER A N 1
ATOM 969 C CA . SER A 1 129 ? -2.283 -4.07 -4.758 1 98.06 129 SER A CA 1
ATOM 970 C C . SER A 1 129 ? -1.569 -5.105 -3.898 1 98.06 129 SER A C 1
ATOM 972 O O . SER A 1 129 ? -2.215 -5.949 -3.268 1 98.06 129 SER A O 1
ATOM 974 N N . SER A 1 130 ? -0.218 -5.035 -3.895 1 98.5 130 SER A N 1
ATOM 975 C CA . SER A 1 130 ? 0.541 -5.977 -3.076 1 98.5 130 SER A CA 1
ATOM 976 C C . SER A 1 130 ? 0.196 -5.828 -1.599 1 98.5 130 SER A C 1
ATOM 978 O O . SER A 1 130 ? -0.061 -6.82 -0.914 1 98.5 130 SER A O 1
ATOM 980 N N . ALA A 1 131 ? 0.146 -4.617 -1.12 1 98.12 131 ALA A N 1
ATOM 981 C CA . ALA A 1 131 ? -0.183 -4.371 0.282 1 98.12 131 ALA A CA 1
ATOM 982 C C . ALA A 1 131 ? -1.61 -4.812 0.596 1 98.12 131 ALA A C 1
ATOM 984 O O . ALA A 1 131 ? -1.862 -5.43 1.634 1 98.12 131 ALA A O 1
ATOM 985 N N . LEU A 1 132 ? -2.504 -4.516 -0.271 1 98 132 LEU A N 1
ATOM 986 C CA . LEU A 1 132 ? -3.914 -4.852 -0.096 1 98 132 LEU A CA 1
ATOM 987 C C . LEU A 1 132 ? -4.117 -6.363 -0.089 1 98 132 LEU A C 1
ATOM 989 O O . LEU A 1 132 ? -4.855 -6.887 0.747 1 98 132 LEU A O 1
ATOM 993 N N . CYS A 1 133 ? -3.488 -7.004 -1.022 1 98.19 133 CYS A N 1
ATOM 994 C CA . CYS A 1 133 ? -3.695 -8.445 -1.167 1 98.19 133 CYS A CA 1
ATOM 995 C C . CYS A 1 133 ? -3.096 -9.203 0.011 1 98.19 133 CYS A C 1
ATOM 997 O O . CYS A 1 133 ? -3.521 -10.312 0.319 1 98.19 133 CYS A O 1
ATOM 999 N N . MET A 1 134 ? -2.115 -8.602 0.666 1 96.62 134 MET A N 1
ATOM 1000 C CA . MET A 1 134 ? -1.54 -9.219 1.86 1 96.62 134 MET A CA 1
ATOM 1001 C C . MET A 1 134 ? -2.475 -9.062 3.055 1 96.62 134 MET A C 1
ATOM 1003 O O . MET A 1 134 ? -2.34 -9.773 4.051 1 96.62 134 MET A O 1
ATOM 1007 N N . ASP A 1 135 ? -3.369 -8.102 3.066 1 97.12 135 ASP A N 1
ATOM 1008 C CA . ASP A 1 135 ? -4.352 -7.852 4.113 1 97.12 135 ASP A CA 1
ATOM 1009 C C . ASP A 1 135 ? -5.652 -8.609 3.842 1 97.12 135 ASP A C 1
ATOM 1011 O O . ASP A 1 135 ? -6.523 -8.109 3.119 1 97.12 135 ASP A O 1
ATOM 1015 N N . LYS A 1 136 ? -5.844 -9.75 4.48 1 96.69 136 LYS A N 1
ATOM 1016 C CA . LYS A 1 136 ? -6.961 -10.648 4.199 1 96.69 136 LYS A CA 1
ATOM 1017 C C . LYS A 1 136 ? -8.297 -9.969 4.473 1 96.69 136 LYS A C 1
ATOM 1019 O O . LYS A 1 136 ? -9.273 -10.188 3.75 1 96.69 136 LYS A O 1
ATOM 1024 N N . ASP A 1 137 ? -8.336 -9.133 5.434 1 96.75 137 ASP A N 1
ATOM 1025 C CA . ASP A 1 137 ? -9.578 -8.477 5.812 1 96.75 137 ASP A CA 1
ATOM 1026 C C . ASP A 1 137 ? -10.008 -7.453 4.762 1 96.75 137 ASP A C 1
ATOM 1028 O O . ASP A 1 137 ? -11.094 -7.559 4.191 1 96.75 137 ASP A O 1
ATOM 1032 N N . ARG A 1 138 ? -9.18 -6.512 4.398 1 98.12 138 ARG A N 1
ATOM 1033 C CA . ARG A 1 138 ? -9.531 -5.457 3.457 1 98.12 138 ARG A CA 1
ATOM 1034 C C . ARG A 1 138 ? -9.68 -6.008 2.043 1 98.12 138 ARG A C 1
ATOM 1036 O O . ARG A 1 138 ? -10.516 -5.531 1.267 1 98.12 138 ARG A O 1
ATOM 1043 N N . ALA A 1 139 ? -8.867 -7 1.69 1 98.31 139 ALA A N 1
ATOM 1044 C CA . ALA A 1 139 ? -9.047 -7.656 0.398 1 98.31 139 ALA A CA 1
ATOM 1045 C C . ALA A 1 139 ? -10.438 -8.273 0.287 1 98.31 139 ALA A C 1
ATOM 1047 O O . ALA A 1 139 ? -11.109 -8.125 -0.737 1 98.31 139 ALA A O 1
ATOM 1048 N N . HIS A 1 140 ? -10.891 -8.961 1.383 1 98.44 140 HIS A N 1
ATOM 1049 C CA . HIS A 1 140 ? -12.227 -9.547 1.405 1 98.44 140 HIS A CA 1
ATOM 1050 C C . HIS A 1 140 ? -13.305 -8.477 1.293 1 98.44 140 HIS A C 1
ATOM 1052 O O . HIS A 1 140 ? -14.281 -8.648 0.557 1 98.44 140 HIS A O 1
ATOM 1058 N N . GLN A 1 141 ? -13.102 -7.387 1.99 1 98.44 141 GLN A N 1
ATOM 1059 C CA . GLN A 1 141 ? -14.078 -6.301 1.966 1 98.44 141 GLN A CA 1
ATOM 1060 C C . GLN A 1 141 ? -14.242 -5.742 0.556 1 98.44 141 GLN A C 1
ATOM 1062 O O . GLN A 1 141 ? -15.367 -5.582 0.073 1 98.44 141 GLN A O 1
ATOM 1067 N N . LEU A 1 142 ? -13.148 -5.488 -0.108 1 98.56 142 LEU A N 1
ATOM 1068 C CA . LEU A 1 142 ? -13.203 -4.891 -1.438 1 98.56 142 LEU A CA 1
ATOM 1069 C C . LEU A 1 142 ? -13.742 -5.887 -2.459 1 98.56 142 LEU A C 1
ATOM 1071 O O . LEU A 1 142 ? -14.484 -5.504 -3.371 1 98.56 142 LEU A O 1
ATOM 1075 N N . ALA A 1 143 ? -13.375 -7.148 -2.318 1 98.62 143 ALA A N 1
ATOM 1076 C CA . ALA A 1 143 ? -13.922 -8.172 -3.203 1 98.62 143 ALA A CA 1
ATOM 1077 C C . ALA A 1 143 ? -15.438 -8.297 -3.029 1 98.62 143 ALA A C 1
ATOM 1079 O O . ALA A 1 143 ? -16.172 -8.445 -4.008 1 98.62 143 ALA A O 1
ATOM 1080 N N . ALA A 1 144 ? -15.891 -8.25 -1.776 1 98.5 144 ALA A N 1
ATOM 1081 C CA . ALA A 1 144 ? -17.312 -8.328 -1.493 1 98.5 144 ALA A CA 1
ATOM 1082 C C . ALA A 1 144 ? -18.062 -7.168 -2.141 1 98.5 144 ALA A C 1
ATOM 1084 O O . ALA A 1 144 ? -19.156 -7.355 -2.693 1 98.5 144 ALA A O 1
ATOM 1085 N N . LEU A 1 145 ? -17.531 -6.023 -2.062 1 97.44 145 LEU A N 1
ATOM 1086 C CA . LEU A 1 145 ? -18.141 -4.848 -2.676 1 97.44 145 LEU A CA 1
ATOM 1087 C C . LEU A 1 145 ? -18.234 -5.008 -4.188 1 97.44 145 LEU A C 1
ATOM 1089 O O . LEU A 1 145 ? -19.141 -4.457 -4.824 1 97.44 145 LEU A O 1
ATOM 1093 N N . ALA A 1 146 ? -17.297 -5.742 -4.738 1 97.31 146 ALA A N 1
ATOM 1094 C CA . ALA A 1 146 ? -17.281 -5.977 -6.18 1 97.31 146 ALA A CA 1
ATOM 1095 C C . ALA A 1 146 ? -18.25 -7.086 -6.566 1 97.31 146 ALA A C 1
ATOM 1097 O O . ALA A 1 146 ? -18.344 -7.449 -7.742 1 97.31 146 ALA A O 1
ATOM 1098 N N . GLY A 1 147 ? -18.922 -7.695 -5.602 1 97.88 147 GLY A N 1
ATOM 1099 C CA . GLY A 1 147 ? -19.984 -8.641 -5.887 1 97.88 147 GLY A CA 1
ATOM 1100 C C . GLY A 1 147 ? -19.562 -10.086 -5.734 1 97.88 147 GLY A C 1
ATOM 1101 O O . GLY A 1 147 ? -20.266 -11 -6.18 1 97.88 147 GLY A O 1
ATOM 1102 N N . ILE A 1 148 ? -18.391 -10.344 -5.195 1 98.62 148 ILE A N 1
ATOM 1103 C CA . ILE A 1 148 ? -17.906 -11.711 -5.008 1 98.62 148 ILE A CA 1
ATOM 1104 C C . ILE A 1 148 ? -18.125 -12.141 -3.557 1 98.62 148 ILE A C 1
ATOM 1106 O O . ILE A 1 148 ? -17.75 -11.414 -2.627 1 98.62 148 ILE A O 1
ATOM 1110 N N . ARG A 1 149 ? -18.672 -13.266 -3.328 1 98.5 149 ARG A N 1
ATOM 1111 C CA . ARG A 1 149 ? -18.875 -13.789 -1.979 1 98.5 149 ARG A CA 1
ATOM 1112 C C . ARG A 1 149 ? -17.531 -14.008 -1.272 1 98.5 149 ARG A C 1
ATOM 1114 O O . ARG A 1 149 ? -16.578 -14.5 -1.878 1 98.5 149 ARG A O 1
ATOM 1121 N N . VAL A 1 150 ? -17.422 -13.633 -0.009 1 98.62 150 VAL A N 1
ATOM 1122 C CA . VAL A 1 150 ? -16.266 -13.852 0.847 1 98.62 150 VAL A CA 1
ATOM 1123 C C . VAL A 1 150 ? -16.688 -14.57 2.123 1 98.62 150 VAL A C 1
ATOM 1125 O O . VAL A 1 150 ? -17.875 -14.562 2.482 1 98.62 150 VAL A O 1
ATOM 1128 N N . PRO A 1 151 ? -15.812 -15.289 2.82 1 97.94 151 PRO A N 1
ATOM 1129 C CA . PRO A 1 151 ? -16.203 -15.891 4.098 1 97.94 151 PRO A CA 1
ATOM 1130 C C . PRO A 1 151 ? -16.656 -14.852 5.125 1 97.94 151 PRO A C 1
ATOM 1132 O O . PRO A 1 151 ? -16.094 -13.758 5.199 1 97.94 151 PRO A O 1
ATOM 1135 N N . ARG A 1 152 ? -17.734 -15.234 5.91 1 97.75 152 ARG A N 1
ATOM 1136 C CA . ARG A 1 152 ? -18 -14.445 7.105 1 97.75 152 ARG A CA 1
ATOM 1137 C C . ARG A 1 152 ? -16.797 -14.414 8.039 1 97.75 152 ARG A C 1
ATOM 1139 O O . ARG A 1 152 ? -16.109 -15.43 8.203 1 97.75 152 ARG A O 1
ATOM 1146 N N . SER A 1 153 ? -16.5 -13.25 8.547 1 97.81 153 SER A N 1
ATOM 1147 C CA . SER A 1 153 ? -15.281 -13.172 9.352 1 97.81 153 SER A CA 1
ATOM 1148 C C . SER A 1 153 ? -15.375 -12.047 10.383 1 97.81 153 SER A C 1
ATOM 1150 O O . SER A 1 153 ? -16.25 -11.195 10.297 1 97.81 153 SER A O 1
ATOM 1152 N N . HIS A 1 154 ? -14.539 -12.125 11.391 1 97.19 154 HIS A N 1
ATOM 1153 C CA . HIS A 1 154 ? -14.312 -11.086 12.391 1 97.19 154 HIS A CA 1
ATOM 1154 C C . HIS A 1 154 ? -12.82 -10.859 12.617 1 97.19 154 HIS A C 1
ATOM 1156 O O . HIS A 1 154 ? -12.039 -11.82 12.648 1 97.19 154 HIS A O 1
ATOM 1162 N N . VAL A 1 155 ? -12.461 -9.602 12.766 1 96.56 155 VAL A N 1
ATOM 1163 C CA . VAL A 1 155 ? -11.062 -9.273 13.023 1 96.56 155 VAL A CA 1
ATOM 1164 C C . VAL A 1 155 ? -10.898 -8.82 14.477 1 96.56 155 VAL A C 1
ATOM 1166 O O . VAL A 1 155 ? -11.734 -8.086 15 1 96.56 155 VAL A O 1
ATOM 1169 N N . PHE A 1 156 ? -9.859 -9.297 15.078 1 96 156 PHE A N 1
ATOM 1170 C CA . PHE A 1 156 ? -9.586 -8.961 16.469 1 96 156 PHE A CA 1
ATOM 1171 C C . PHE A 1 156 ? -8.133 -8.531 16.656 1 96 156 PHE A C 1
ATOM 1173 O O . PHE A 1 156 ? -7.262 -8.914 15.867 1 96 156 PHE A O 1
ATOM 1180 N N . HIS A 1 157 ? -7.926 -7.684 17.609 1 92.44 157 HIS A N 1
ATOM 1181 C CA . HIS A 1 157 ? -6.594 -7.281 18.047 1 92.44 157 HIS A CA 1
ATOM 1182 C C . HIS A 1 157 ? -6.277 -7.848 19.422 1 92.44 157 HIS A C 1
ATOM 1184 O O . HIS A 1 157 ? -7.168 -8.352 20.109 1 92.44 157 HIS A O 1
ATOM 1190 N N . SER A 1 158 ? -5.008 -7.766 19.828 1 88 158 SER A N 1
ATOM 1191 C CA . SER A 1 158 ? -4.547 -8.406 21.062 1 88 158 SER A CA 1
ATOM 1192 C C . SER A 1 158 ? -5.25 -7.82 22.281 1 88 158 SER A C 1
ATOM 1194 O O . SER A 1 158 ? -5.402 -8.5 23.297 1 88 158 SER A O 1
ATOM 1196 N N . SER A 1 159 ? -5.742 -6.633 22.156 1 87.94 159 SER A N 1
ATOM 1197 C CA . SER A 1 159 ? -6.367 -5.949 23.281 1 87.94 159 SER A CA 1
ATOM 1198 C C . SER A 1 159 ? -7.844 -6.312 23.391 1 87.94 159 SER A C 1
ATOM 1200 O O . SER A 1 159 ? -8.484 -5.988 24.391 1 87.94 159 SER A O 1
ATOM 1202 N N . ASP A 1 160 ? -8.312 -6.992 22.422 1 92.31 160 ASP A N 1
ATOM 1203 C CA . ASP A 1 160 ? -9.734 -7.316 22.453 1 92.31 160 ASP A CA 1
ATOM 1204 C C . ASP A 1 160 ? -10.047 -8.352 23.531 1 92.31 160 ASP A C 1
ATOM 1206 O O . ASP A 1 160 ? -9.219 -9.219 23.828 1 92.31 160 ASP A O 1
ATOM 1210 N N . ASP A 1 161 ? -11.195 -8.211 24.094 1 94.06 161 ASP A N 1
ATOM 1211 C CA . ASP A 1 161 ? -11.664 -9.148 25.109 1 94.06 161 ASP A CA 1
ATOM 1212 C C . ASP A 1 161 ? -11.906 -10.531 24.5 1 94.06 161 ASP A C 1
ATOM 1214 O O . ASP A 1 161 ? -12.609 -10.664 23.5 1 94.06 161 ASP A O 1
ATOM 1218 N N . PHE A 1 162 ? -11.352 -11.484 25.203 1 95.25 162 PHE A N 1
ATOM 1219 C CA . PHE A 1 162 ? -11.469 -12.852 24.703 1 95.25 162 PHE A CA 1
ATOM 1220 C C . PHE A 1 162 ? -12.93 -13.281 24.625 1 95.25 162 PHE A C 1
ATOM 1222 O O . PHE A 1 162 ? -13.305 -14.086 23.781 1 95.25 162 PHE A O 1
ATOM 1229 N N . SER A 1 163 ? -13.742 -12.773 25.5 1 96.5 163 SER A N 1
ATOM 1230 C CA . SER A 1 163 ? -15.156 -13.125 25.469 1 96.5 163 SER A CA 1
ATOM 1231 C C . SER A 1 163 ? -15.797 -12.742 24.141 1 96.5 163 SER A C 1
ATOM 1233 O O . SER A 1 163 ? -16.656 -13.453 23.625 1 96.5 163 SER A O 1
ATOM 1235 N N . ARG A 1 164 ? -15.391 -11.664 23.625 1 96.56 164 ARG A N 1
ATOM 1236 C CA . ARG A 1 164 ? -15.898 -11.234 22.312 1 96.56 164 ARG A CA 1
ATOM 1237 C C . ARG A 1 164 ? -15.422 -12.172 21.203 1 96.56 164 ARG A C 1
ATOM 1239 O O . ARG A 1 164 ? -16.172 -12.445 20.266 1 96.56 164 ARG A O 1
ATOM 1246 N N . ILE A 1 165 ? -14.203 -12.586 21.375 1 96.94 165 ILE A N 1
ATOM 1247 C CA . ILE A 1 165 ? -13.617 -13.508 20.406 1 96.94 165 ILE A CA 1
ATOM 1248 C C . ILE A 1 165 ? -14.375 -14.828 20.422 1 96.94 165 ILE A C 1
ATOM 1250 O O . ILE A 1 165 ? -14.75 -15.352 19.375 1 96.94 165 ILE A O 1
ATOM 1254 N N . ALA A 1 166 ? -14.586 -15.328 21.609 1 97.25 166 ALA A N 1
ATOM 1255 C CA . ALA A 1 166 ? -15.305 -16.578 21.766 1 97.25 166 ALA A CA 1
ATOM 1256 C C . ALA A 1 166 ? -16.719 -16.484 21.219 1 97.25 166 ALA A C 1
ATOM 1258 O O . ALA A 1 166 ? -17.203 -17.422 20.562 1 97.25 166 ALA A O 1
ATOM 1259 N N . GLN A 1 167 ? -17.344 -15.391 21.469 1 97.75 167 GLN A N 1
ATOM 1260 C CA . GLN A 1 167 ? -18.703 -15.18 20.969 1 97.75 167 GLN A CA 1
ATOM 1261 C C . GLN A 1 167 ? -18.719 -15.148 19.438 1 97.75 167 GLN A C 1
ATOM 1263 O O . GLN A 1 167 ? -19.609 -15.727 18.812 1 97.75 167 GLN A O 1
ATOM 1268 N N . ALA A 1 168 ? -17.812 -14.43 18.891 1 97.5 168 ALA A N 1
ATOM 1269 C CA . ALA A 1 168 ? -17.719 -14.359 17.438 1 97.5 168 ALA A CA 1
ATOM 1270 C C . ALA A 1 168 ? -17.516 -15.742 16.828 1 97.5 168 ALA A C 1
ATOM 1272 O O . ALA A 1 168 ? -18.094 -16.062 15.781 1 97.5 168 ALA A O 1
ATOM 1273 N N . ALA A 1 169 ? -16.688 -16.516 17.438 1 97.75 169 ALA A N 1
ATOM 1274 C CA . ALA A 1 169 ? -16.438 -17.875 16.953 1 97.75 169 ALA A CA 1
ATOM 1275 C C . ALA A 1 169 ? -17.703 -18.719 17 1 97.75 169 ALA A C 1
ATOM 1277 O O . ALA A 1 169 ? -17.969 -19.5 16.078 1 97.75 169 ALA A O 1
ATOM 1278 N N . GLU A 1 170 ? -18.422 -18.562 18.031 1 97.31 170 GLU A N 1
ATOM 1279 C CA . GLU A 1 170 ? -19.688 -19.281 18.156 1 97.31 170 GLU A CA 1
ATOM 1280 C C . GLU A 1 170 ? -20.672 -18.844 17.078 1 97.31 170 GLU A C 1
ATOM 1282 O O . GLU A 1 170 ? -21.391 -19.672 16.516 1 97.31 170 GLU A O 1
ATOM 1287 N N . GLU A 1 171 ? -20.688 -17.609 16.875 1 97.5 171 GLU A N 1
ATOM 1288 C CA . GLU A 1 171 ? -21.594 -17.062 15.859 1 97.5 171 GLU A CA 1
ATOM 1289 C C . GLU A 1 171 ? -21.234 -17.578 14.469 1 97.5 171 GLU A C 1
ATOM 1291 O O . GLU A 1 171 ? -22.125 -17.844 13.648 1 97.5 171 GLU A O 1
ATOM 1296 N N . LEU A 1 172 ? -19.953 -17.672 14.133 1 97.38 172 LEU A N 1
ATOM 1297 C CA . LEU A 1 172 ? -19.484 -18.188 12.844 1 97.38 172 LEU A CA 1
ATOM 1298 C C . LEU A 1 172 ? -19.781 -19.672 12.711 1 97.38 172 LEU A C 1
ATOM 1300 O O . LEU A 1 172 ? -20 -20.172 11.609 1 97.38 172 LEU A O 1
ATOM 1304 N N . GLY A 1 173 ? -19.703 -20.375 13.891 1 97.06 173 GLY A N 1
ATOM 1305 C CA . GLY A 1 173 ? -19.875 -21.828 13.891 1 97.06 173 GLY A CA 1
ATOM 1306 C C . GLY A 1 173 ? -18.578 -22.578 13.656 1 97.06 173 GLY A C 1
ATOM 1307 O O . GLY A 1 173 ? -17.875 -22.328 12.672 1 97.06 173 GLY A O 1
ATOM 1308 N N . TYR A 1 174 ? -18.297 -23.5 14.578 1 96 174 TYR A N 1
ATOM 1309 C CA . TYR A 1 174 ? -17.094 -24.328 14.43 1 96 174 TYR A CA 1
ATOM 1310 C C . TYR A 1 174 ? -17.281 -25.375 13.344 1 96 174 TYR A C 1
ATOM 1312 O O . TYR A 1 174 ? -18.391 -25.859 13.125 1 96 174 TYR A O 1
ATOM 1320 N N . PRO A 1 175 ? -16.25 -25.797 12.617 1 96.44 175 PRO A N 1
ATOM 1321 C CA . PRO A 1 175 ? -14.891 -25.297 12.789 1 96.44 175 PRO A CA 1
ATOM 1322 C C . PRO A 1 175 ? -14.68 -23.906 12.188 1 96.44 175 PRO A C 1
ATOM 1324 O O . PRO A 1 175 ? -15.375 -23.547 11.234 1 96.44 175 PRO A O 1
ATOM 1327 N N . VAL A 1 176 ? -13.766 -23.141 12.758 1 97.19 176 VAL A N 1
ATOM 1328 C CA . VAL A 1 176 ? -13.391 -21.828 12.242 1 97.19 176 VAL A CA 1
ATOM 1329 C C . VAL A 1 176 ? -11.898 -21.781 11.953 1 97.19 176 VAL A C 1
ATOM 1331 O O . VAL A 1 176 ? -11.125 -22.578 12.516 1 97.19 176 VAL A O 1
ATOM 1334 N N . PHE A 1 177 ? -11.547 -20.969 11.086 1 96.06 177 PHE A N 1
ATOM 1335 C CA . PHE A 1 177 ? -10.133 -20.719 10.82 1 96.06 177 PHE A CA 1
ATOM 1336 C C . PHE A 1 177 ? -9.648 -19.484 11.555 1 96.06 177 PHE A C 1
ATOM 1338 O O . PHE A 1 177 ? -10.328 -18.453 11.555 1 96.06 177 PHE A O 1
ATOM 1345 N N . VAL A 1 178 ? -8.578 -19.625 12.219 1 96.62 178 VAL A N 1
ATOM 1346 C CA . VAL A 1 178 ? -7.875 -18.516 12.852 1 96.62 178 VAL A CA 1
ATOM 1347 C C . VAL A 1 178 ? -6.609 -18.188 12.062 1 96.62 178 VAL A C 1
ATOM 1349 O O . VAL A 1 178 ? -5.742 -19.047 11.883 1 96.62 178 VAL A O 1
ATOM 1352 N N . LYS A 1 179 ? -6.566 -16.969 11.508 1 95.31 179 LYS A N 1
ATOM 1353 C CA . LYS A 1 179 ? -5.457 -16.578 10.641 1 95.31 179 LYS A CA 1
ATOM 1354 C C . LYS A 1 179 ? -4.926 -15.195 11.023 1 95.31 179 LYS A C 1
ATOM 1356 O O . LYS A 1 179 ? -5.699 -14.305 11.359 1 95.31 179 LYS A O 1
ATOM 1361 N N . PRO A 1 180 ? -3.537 -15.086 11.008 1 94.06 180 PRO A N 1
ATOM 1362 C CA . PRO A 1 180 ? -3.09 -13.688 10.977 1 94.06 180 PRO A CA 1
ATOM 1363 C C . PRO A 1 180 ? -3.646 -12.914 9.781 1 94.06 180 PRO A C 1
ATOM 1365 O O . PRO A 1 180 ? -3.781 -13.477 8.688 1 94.06 180 PRO A O 1
ATOM 1368 N N . VAL A 1 181 ? -3.93 -11.617 9.93 1 93.88 181 VAL A N 1
ATOM 1369 C CA . VAL A 1 181 ? -4.512 -10.844 8.844 1 93.88 181 VAL A CA 1
ATOM 1370 C C . VAL A 1 181 ? -3.486 -10.672 7.727 1 93.88 181 VAL A C 1
ATOM 1372 O O . VAL A 1 181 ? -3.82 -10.781 6.543 1 93.88 181 VAL A O 1
ATOM 1375 N N . ARG A 1 182 ? -2.178 -10.383 8.195 1 89.88 182 ARG A N 1
ATOM 1376 C CA . ARG A 1 182 ? -1.139 -10.117 7.207 1 89.88 182 ARG A CA 1
ATOM 1377 C C . ARG A 1 182 ? -0.031 -11.164 7.281 1 89.88 182 ARG A C 1
ATOM 1379 O O . ARG A 1 182 ? 1.024 -10.922 7.867 1 89.88 182 ARG A O 1
ATOM 1386 N N . ALA A 1 183 ? -0.225 -12.32 6.797 1 79.94 183 ALA A N 1
ATOM 1387 C CA . ALA A 1 183 ? 0.804 -13.352 6.707 1 79.94 183 ALA A CA 1
ATOM 1388 C C . ALA A 1 183 ? 0.643 -14.172 5.43 1 79.94 183 ALA A C 1
ATOM 1390 O O . ALA A 1 183 ? -0.449 -14.242 4.863 1 79.94 183 ALA A O 1
ATOM 1391 N N . GLY A 1 184 ? 1.754 -14.688 4.961 1 72.75 184 GLY A N 1
ATOM 1392 C CA . GLY A 1 184 ? 1.756 -15.562 3.801 1 72.75 184 GLY A CA 1
ATOM 1393 C C . GLY A 1 184 ? 1.907 -17.031 4.16 1 72.75 184 GLY A C 1
ATOM 1394 O O . GLY A 1 184 ? 2.195 -17.375 5.309 1 72.75 184 GLY A O 1
ATOM 1395 N N . SER A 1 185 ? 1.569 -17.875 3.254 1 68.88 185 SER A N 1
ATOM 1396 C CA . SER A 1 185 ? 1.862 -19.312 3.225 1 68.88 185 SER A CA 1
ATOM 1397 C C . SER A 1 185 ? 1.248 -20.031 4.426 1 68.88 185 SER A C 1
ATOM 1399 O O . SER A 1 185 ? 1.858 -20.938 4.992 1 68.88 185 SER A O 1
ATOM 1401 N N . SER A 1 186 ? 0.249 -19.578 4.887 1 73.62 186 SER A N 1
ATOM 1402 C CA . SER A 1 186 ? -0.55 -20.234 5.914 1 73.62 186 SER A CA 1
ATOM 1403 C C . SER A 1 186 ? 0.174 -20.234 7.258 1 73.62 186 SER A C 1
ATOM 1405 O O . SER A 1 186 ? -0.093 -21.094 8.109 1 73.62 186 SER A O 1
ATOM 1407 N N . PHE A 1 187 ? 1.127 -19.438 7.383 1 77.06 187 PHE A N 1
ATOM 1408 C CA . PHE A 1 187 ? 1.779 -19.328 8.68 1 77.06 187 PHE A CA 1
ATOM 1409 C C . PHE A 1 187 ? 0.834 -18.719 9.711 1 77.06 187 PHE A C 1
ATOM 1411 O O . PHE A 1 187 ? 0.188 -17.703 9.445 1 77.06 187 PHE A O 1
ATOM 1418 N N . GLY A 1 188 ? 0.701 -19.422 10.758 1 83.69 188 GLY A N 1
ATOM 1419 C CA . GLY A 1 188 ? -0.132 -18.938 11.852 1 83.69 188 GLY A CA 1
ATOM 1420 C C . GLY A 1 188 ? -1.6 -19.281 11.672 1 83.69 188 GLY A C 1
ATOM 1421 O O . GLY A 1 188 ? -2.447 -18.797 12.43 1 83.69 188 GLY A O 1
ATOM 1422 N N . ILE A 1 189 ? -1.846 -20 10.672 1 89.38 189 ILE A N 1
ATOM 1423 C CA . ILE A 1 189 ? -3.229 -20.375 10.398 1 89.38 189 ILE A CA 1
ATOM 1424 C C . ILE A 1 189 ? -3.572 -21.656 11.164 1 89.38 189 ILE A C 1
ATOM 1426 O O . ILE A 1 189 ? -2.812 -22.625 11.133 1 89.38 189 ILE A O 1
ATOM 1430 N N . THR A 1 190 ? -4.656 -21.656 11.82 1 92.81 190 THR A N 1
ATOM 1431 C CA . THR A 1 190 ? -5.113 -22.812 12.57 1 92.81 190 THR A CA 1
ATOM 1432 C C . THR A 1 190 ? -6.594 -23.078 12.32 1 92.81 190 THR A C 1
ATOM 1434 O O . THR A 1 190 ? -7.406 -22.156 12.344 1 92.81 190 THR A O 1
ATOM 1437 N N . LYS A 1 191 ? -6.895 -24.297 11.984 1 93.62 191 LYS A N 1
ATOM 1438 C CA . LYS A 1 191 ? -8.289 -24.719 11.992 1 93.62 191 LYS A CA 1
ATOM 1439 C C . LYS A 1 191 ? -8.734 -25.125 13.398 1 93.62 191 LYS A C 1
ATOM 1441 O O . LYS A 1 191 ? -8.141 -26.016 14.008 1 93.62 191 LYS A O 1
ATOM 1446 N N . VAL A 1 192 ? -9.703 -24.484 13.891 1 96.06 192 VAL A N 1
ATOM 1447 C CA . VAL A 1 192 ? -10.164 -24.688 15.258 1 96.06 192 VAL A CA 1
ATOM 1448 C C . VAL A 1 192 ? -11.508 -25.422 15.242 1 96.06 192 VAL A C 1
ATOM 1450 O O . VAL A 1 192 ? -12.5 -24.891 14.734 1 96.06 192 VAL A O 1
ATOM 1453 N N . SER A 1 193 ? -11.555 -26.5 15.883 1 95.94 193 SER A N 1
ATOM 1454 C CA . SER A 1 193 ? -12.734 -27.344 15.805 1 95.94 193 SER A CA 1
ATOM 1455 C C . SER A 1 193 ? -13.703 -27.062 16.938 1 95.94 193 SER A C 1
ATOM 1457 O O . SER A 1 193 ? -14.875 -27.422 16.875 1 95.94 193 SER A O 1
ATOM 1459 N N . GLY A 1 194 ? -13.188 -26.484 17.984 1 96.19 194 GLY A N 1
ATOM 1460 C CA . GLY A 1 194 ? -14.023 -26.188 19.125 1 96.19 194 GLY A CA 1
ATOM 1461 C C . GLY A 1 194 ? -13.445 -25.109 20.031 1 96.19 194 GLY A C 1
ATOM 1462 O O . GLY A 1 194 ? -12.305 -24.672 19.828 1 96.19 194 GLY A O 1
ATOM 1463 N N . PRO A 1 195 ? -14.234 -24.703 21 1 96.62 195 PRO A N 1
ATOM 1464 C CA . PRO A 1 195 ? -13.844 -23.562 21.844 1 96.62 195 PRO A CA 1
ATOM 1465 C C . PRO A 1 195 ? -12.555 -23.828 22.609 1 96.62 195 PRO A C 1
ATOM 1467 O O . PRO A 1 195 ? -11.805 -22.891 22.891 1 96.62 195 PRO A O 1
ATOM 1470 N N . GLU A 1 196 ? -12.266 -24.969 22.875 1 96.75 196 GLU A N 1
ATOM 1471 C CA . GLU A 1 196 ? -11.109 -25.312 23.703 1 96.75 196 GLU A CA 1
ATOM 1472 C C . GLU A 1 196 ? -9.805 -25.016 22.969 1 96.75 196 GLU A C 1
ATOM 1474 O O . GLU A 1 196 ? -8.773 -24.766 23.594 1 96.75 196 GLU A O 1
ATOM 1479 N N . GLU A 1 197 ? -9.852 -25.031 21.703 1 97.25 197 GLU A N 1
ATOM 1480 C CA . GLU A 1 197 ? -8.641 -24.844 20.891 1 97.25 197 GLU A CA 1
ATOM 1481 C C . GLU A 1 197 ? -8.43 -23.359 20.562 1 97.25 197 GLU A C 1
ATOM 1483 O O . GLU A 1 197 ? -7.348 -22.969 20.125 1 97.25 197 GLU A O 1
ATOM 1488 N N . LEU A 1 198 ? -9.422 -22.578 20.797 1 97.12 198 LEU A N 1
ATOM 1489 C CA . LEU A 1 198 ? -9.461 -21.203 20.312 1 97.12 198 LEU A CA 1
ATOM 1490 C C . LEU A 1 198 ? -8.367 -20.359 20.953 1 97.12 198 LEU A C 1
ATOM 1492 O O . LEU A 1 198 ? -7.645 -19.641 20.266 1 97.12 198 LEU A O 1
ATOM 1496 N N . PRO A 1 199 ? -8.172 -20.453 22.297 1 96.75 199 PRO A N 1
ATOM 1497 C CA . PRO A 1 199 ? -7.148 -19.609 22.922 1 96.75 199 PRO A CA 1
ATOM 1498 C C . PRO A 1 199 ? -5.754 -19.859 22.359 1 96.75 199 PRO A C 1
ATOM 1500 O O . PRO A 1 199 ? -5.039 -18.906 22.031 1 96.75 199 PRO A O 1
ATOM 1503 N N . ALA A 1 200 ? -5.418 -21.062 22.203 1 96.69 200 ALA A N 1
ATOM 1504 C CA . ALA A 1 200 ? -4.102 -21.406 21.672 1 96.69 200 ALA A CA 1
ATOM 1505 C C . ALA A 1 200 ? -3.949 -20.938 20.219 1 96.69 200 ALA A C 1
ATOM 1507 O O . ALA A 1 200 ? -2.875 -20.484 19.812 1 96.69 200 ALA A O 1
ATOM 1508 N N . ALA A 1 201 ? -4.988 -21.094 19.469 1 96.31 201 ALA A N 1
ATOM 1509 C CA . ALA A 1 201 ? -4.977 -20.672 18.078 1 96.31 201 ALA A CA 1
ATOM 1510 C C . ALA A 1 201 ? -4.793 -19.156 17.969 1 96.31 201 ALA A C 1
ATOM 1512 O O . ALA A 1 201 ? -4.035 -18.672 17.125 1 96.31 201 ALA A O 1
ATOM 1513 N N . MET A 1 202 ? -5.488 -18.453 18.781 1 96.38 202 MET A N 1
ATOM 1514 C CA . MET A 1 202 ? -5.375 -17 18.812 1 96.38 202 MET A CA 1
ATOM 1515 C C . MET A 1 202 ? -3.965 -16.578 19.188 1 96.38 202 MET A C 1
ATOM 1517 O O . MET A 1 202 ? -3.393 -15.68 18.562 1 96.38 202 MET A O 1
ATOM 1521 N N . GLU A 1 203 ? -3.443 -17.188 20.188 1 95.5 203 GLU A N 1
ATOM 1522 C CA . GLU A 1 203 ? -2.084 -16.875 20.609 1 95.5 203 GLU A CA 1
ATOM 1523 C C . GLU A 1 203 ? -1.081 -17.094 19.484 1 95.5 203 GLU A C 1
ATOM 1525 O O . GLU A 1 203 ? -0.21 -16.25 19.25 1 95.5 203 GLU A O 1
ATOM 1530 N N . GLU A 1 204 ? -1.247 -18.219 18.828 1 94.19 204 GLU A N 1
ATOM 1531 C CA . GLU A 1 204 ? -0.35 -18.531 17.719 1 94.19 204 GLU A CA 1
ATOM 1532 C C . GLU A 1 204 ? -0.46 -17.5 16.609 1 94.19 204 GLU A C 1
ATOM 1534 O O . GLU A 1 204 ? 0.553 -17.047 16.062 1 94.19 204 GLU A O 1
ATOM 1539 N N . ALA A 1 205 ? -1.628 -17.156 16.234 1 94 205 ALA A N 1
ATOM 1540 C CA . ALA A 1 205 ? -1.845 -16.188 15.172 1 94 205 ALA A CA 1
ATOM 1541 C C . ALA A 1 205 ? -1.268 -14.82 15.539 1 94 205 ALA A C 1
ATOM 1543 O O . ALA A 1 205 ? -0.651 -14.156 14.711 1 94 205 ALA A O 1
ATOM 1544 N N . PHE A 1 206 ? -1.382 -14.422 16.781 1 93.06 206 PHE A N 1
ATOM 1545 C CA . PHE A 1 206 ? -0.924 -13.117 17.25 1 93.06 206 PHE A CA 1
ATOM 1546 C C . PHE A 1 206 ? 0.598 -13.055 17.281 1 93.06 206 PHE A C 1
ATOM 1548 O O . PHE A 1 206 ? 1.18 -11.969 17.328 1 93.06 206 PHE A O 1
ATOM 1555 N N . ARG A 1 207 ? 1.27 -14.195 17.25 1 90.06 207 ARG A N 1
ATOM 1556 C CA . ARG A 1 207 ? 2.725 -14.227 17.141 1 90.06 207 ARG A CA 1
ATOM 1557 C C . ARG A 1 207 ? 3.186 -13.703 15.781 1 90.06 207 ARG A C 1
ATOM 1559 O O . ARG A 1 207 ? 4.336 -13.297 15.625 1 90.06 207 ARG A O 1
ATOM 1566 N N . HIS A 1 208 ? 2.244 -13.711 14.867 1 87.5 208 HIS A N 1
ATOM 1567 C CA . HIS A 1 208 ? 2.641 -13.398 13.5 1 87.5 208 HIS A CA 1
ATOM 1568 C C . HIS A 1 208 ? 2.055 -12.062 13.047 1 87.5 208 HIS A C 1
ATOM 1570 O O . HIS A 1 208 ? 2.484 -11.5 12.039 1 87.5 208 HIS A O 1
ATOM 1576 N N . ASP A 1 209 ? 1.143 -11.586 13.727 1 89.56 209 ASP A N 1
ATOM 1577 C CA . ASP A 1 209 ? 0.491 -10.336 13.352 1 89.56 209 ASP A CA 1
ATOM 1578 C C . ASP A 1 209 ? -0.245 -9.727 14.547 1 89.56 209 ASP A C 1
ATOM 1580 O O . ASP A 1 209 ? -0.662 -10.438 15.461 1 89.56 209 ASP A O 1
ATOM 1584 N N . SER A 1 210 ? -0.379 -8.43 14.508 1 88.81 210 SER A N 1
ATOM 1585 C CA . SER A 1 210 ? -1.098 -7.738 15.578 1 88.81 210 SER A CA 1
ATOM 1586 C C . SER A 1 210 ? -2.607 -7.848 15.391 1 88.81 210 SER A C 1
ATOM 1588 O O . SER A 1 210 ? -3.377 -7.543 16.297 1 88.81 210 SER A O 1
ATOM 1590 N N . ALA A 1 211 ? -3.039 -8.219 14.258 1 93.44 211 ALA A N 1
ATOM 1591 C CA . ALA A 1 211 ? -4.449 -8.422 13.938 1 93.44 211 ALA A CA 1
ATOM 1592 C C . ALA A 1 211 ? -4.707 -9.852 13.461 1 93.44 211 ALA A C 1
ATOM 1594 O O . ALA A 1 211 ? -3.928 -10.398 12.68 1 93.44 211 ALA A O 1
ATOM 1595 N N . VAL A 1 212 ? -5.77 -10.445 14.016 1 96.38 212 VAL A N 1
ATOM 1596 C CA . VAL A 1 212 ? -6.117 -11.828 13.695 1 96.38 212 VAL A CA 1
ATOM 1597 C C . VAL A 1 212 ? -7.551 -11.891 13.18 1 96.38 212 VAL A C 1
ATOM 1599 O O . VAL A 1 212 ? -8.43 -11.188 13.68 1 96.38 212 VAL A O 1
ATOM 1602 N N . ILE A 1 213 ? -7.742 -12.703 12.18 1 96.75 213 ILE A N 1
ATOM 1603 C CA . ILE A 1 213 ? -9.062 -12.836 11.578 1 96.75 213 ILE A CA 1
ATOM 1604 C C . ILE A 1 213 ? -9.617 -14.234 11.844 1 96.75 213 ILE A C 1
ATOM 1606 O O . ILE A 1 213 ? -8.898 -15.227 11.711 1 96.75 213 ILE A O 1
ATOM 1610 N N . LEU A 1 214 ? -10.836 -14.289 12.352 1 97.31 214 LEU A N 1
ATOM 1611 C CA . LEU A 1 214 ? -11.633 -15.516 12.461 1 97.31 214 LEU A CA 1
ATOM 1612 C C . LEU A 1 214 ? -12.578 -15.656 11.273 1 97.31 214 LEU A C 1
ATOM 1614 O O . LEU A 1 214 ? -13.367 -14.758 10.992 1 97.31 214 LEU A O 1
ATOM 1618 N N . GLU A 1 215 ? -12.445 -16.797 10.602 1 97.12 215 GLU A N 1
ATOM 1619 C CA . GLU A 1 215 ? -13.258 -17 9.398 1 97.12 215 GLU A CA 1
ATOM 1620 C C . GLU A 1 215 ? -14.047 -18.312 9.492 1 97.12 215 GLU A C 1
ATOM 1622 O O . GLU A 1 215 ? -13.547 -19.312 10.016 1 97.12 215 GLU A O 1
ATOM 1627 N N . GLU A 1 216 ? -15.211 -18.266 8.93 1 97.5 216 GLU A N 1
ATOM 1628 C CA . GLU A 1 216 ? -15.977 -19.516 8.781 1 97.5 216 GLU A CA 1
ATOM 1629 C C . GLU A 1 216 ? -15.266 -20.5 7.863 1 97.5 216 GLU A C 1
ATOM 1631 O O . GLU A 1 216 ? -14.461 -20.094 7.016 1 97.5 216 GLU A O 1
ATOM 1636 N N . THR A 1 217 ? -15.539 -21.703 8.133 1 95.69 217 THR A N 1
ATOM 1637 C CA . THR A 1 217 ? -15.07 -22.734 7.207 1 95.69 217 THR A CA 1
ATOM 1638 C C . THR A 1 217 ? -15.969 -22.812 5.977 1 95.69 217 THR A C 1
ATOM 1640 O O . THR A 1 217 ? -17.188 -22.953 6.098 1 95.69 217 THR A O 1
ATOM 1643 N N . ILE A 1 218 ? -15.383 -22.719 4.863 1 95.94 218 ILE A N 1
ATOM 1644 C CA . ILE A 1 218 ? -16.125 -22.828 3.613 1 95.94 218 ILE A CA 1
ATOM 1645 C C . ILE A 1 218 ? -16.125 -24.281 3.145 1 95.94 218 ILE A C 1
ATOM 1647 O O . ILE A 1 218 ? -15.055 -24.859 2.898 1 95.94 218 ILE A O 1
ATOM 1651 N N . PRO A 1 219 ? -17.266 -24.859 3.074 1 94.25 219 PRO A N 1
ATOM 1652 C CA . PRO A 1 219 ? -17.297 -26.234 2.553 1 94.25 219 PRO A CA 1
ATOM 1653 C C . PRO A 1 219 ? -16.891 -26.312 1.083 1 94.25 219 PRO A C 1
ATOM 1655 O O . PRO A 1 219 ? -17 -25.328 0.354 1 94.25 219 PRO A O 1
ATOM 1658 N N . GLY A 1 220 ? -16.516 -27.5 0.688 1 94.62 220 GLY A N 1
ATOM 1659 C CA . GLY A 1 220 ? -16.094 -27.703 -0.691 1 94.62 220 GLY A CA 1
ATOM 1660 C C . GLY A 1 220 ? -14.586 -27.781 -0.851 1 94.62 220 GLY A C 1
ATOM 1661 O O . GLY A 1 220 ? -13.898 -28.391 -0.02 1 94.62 220 GLY A O 1
ATOM 1662 N N . PHE A 1 221 ? -14.117 -27.328 -1.997 1 94.38 221 PHE A N 1
ATOM 1663 C CA . PHE A 1 221 ? -12.688 -27.453 -2.25 1 94.38 221 PHE A CA 1
ATOM 1664 C C . PHE A 1 221 ? -12.125 -26.172 -2.855 1 94.38 221 PHE A C 1
ATOM 1666 O O . PHE A 1 221 ? -12.875 -25.328 -3.348 1 94.38 221 PHE A O 1
ATOM 1673 N N . GLU A 1 222 ? -10.836 -26 -2.779 1 96.19 222 GLU A N 1
ATOM 1674 C CA . GLU A 1 222 ? -10.148 -24.812 -3.279 1 96.19 222 GLU A CA 1
ATOM 1675 C C . GLU A 1 222 ? -9.922 -24.906 -4.785 1 96.19 222 GLU A C 1
ATOM 1677 O O . GLU A 1 222 ? -9.648 -25.984 -5.312 1 96.19 222 GLU A O 1
ATOM 1682 N N . VAL A 1 223 ? -10.078 -23.828 -5.391 1 98 223 VAL A N 1
ATOM 1683 C CA . VAL A 1 223 ? -9.727 -23.672 -6.801 1 98 223 VAL A CA 1
ATOM 1684 C C . VAL A 1 223 ? -8.852 -22.438 -6.984 1 98 223 VAL A C 1
ATOM 1686 O O . VAL A 1 223 ? -8.812 -21.562 -6.117 1 98 223 VAL A O 1
ATOM 1689 N N . GLY A 1 224 ? -8.117 -22.453 -8.023 1 98.19 224 GLY A N 1
ATOM 1690 C CA . GLY A 1 224 ? -7.258 -21.328 -8.359 1 98.19 224 GLY A CA 1
ATOM 1691 C C . GLY A 1 224 ? -7.395 -20.875 -9.797 1 98.19 224 GLY A C 1
ATOM 1692 O O . GLY A 1 224 ? -7.742 -21.672 -10.672 1 98.19 224 GLY A O 1
ATOM 1693 N N . CYS A 1 225 ? -7.172 -19.656 -10.047 1 98.81 225 CYS A N 1
ATOM 1694 C CA . CYS A 1 225 ? -7.176 -19.094 -11.391 1 98.81 225 CYS A CA 1
ATOM 1695 C C . CYS A 1 225 ? -5.996 -18.141 -11.586 1 98.81 225 CYS A C 1
ATOM 1697 O O . CYS A 1 225 ? -5.816 -17.203 -10.812 1 98.81 225 CYS A O 1
ATOM 1699 N N . ALA A 1 226 ? -5.203 -18.422 -12.586 1 98.88 226 ALA A N 1
ATOM 1700 C CA . ALA A 1 226 ? -4.109 -17.531 -12.977 1 98.88 226 ALA A CA 1
ATOM 1701 C C . ALA A 1 226 ? -4.625 -16.375 -13.828 1 98.88 226 ALA A C 1
ATOM 1703 O O . ALA A 1 226 ? -5.359 -16.578 -14.797 1 98.88 226 ALA A O 1
ATOM 1704 N N . VAL A 1 227 ? -4.32 -15.172 -13.438 1 98.94 227 VAL A N 1
ATOM 1705 C CA . VAL A 1 227 ? -4.688 -13.992 -14.203 1 98.94 227 VAL A CA 1
ATOM 1706 C C . VAL A 1 227 ? -3.428 -13.242 -14.633 1 98.94 227 VAL A C 1
ATOM 1708 O O . VAL A 1 227 ? -2.494 -13.078 -13.844 1 98.94 227 VAL A O 1
ATOM 1711 N N . MET A 1 228 ? -3.352 -12.852 -15.906 1 98.75 228 MET A N 1
ATOM 1712 C CA . MET A 1 228 ? -2.234 -12.086 -16.453 1 98.75 228 MET A CA 1
ATOM 1713 C C . MET A 1 228 ? -2.736 -10.875 -17.234 1 98.75 228 MET A C 1
ATOM 1715 O O . MET A 1 228 ? -3.695 -10.984 -18.016 1 98.75 228 MET A O 1
ATOM 1719 N N . GLY A 1 229 ? -2.152 -9.734 -16.938 1 97.75 229 GLY A N 1
ATOM 1720 C CA . GLY A 1 229 ? -2.459 -8.578 -17.766 1 97.75 229 GLY A CA 1
ATOM 1721 C C . GLY A 1 229 ? -2.682 -7.309 -16.969 1 97.75 229 GLY A C 1
ATOM 1722 O O . GLY A 1 229 ? -2.686 -7.336 -15.742 1 97.75 229 GLY A O 1
ATOM 1723 N N . ASN A 1 230 ? -2.811 -6.195 -17.672 1 93.69 230 ASN A N 1
ATOM 1724 C CA . ASN A 1 230 ? -3.146 -4.891 -17.109 1 93.69 230 ASN A CA 1
ATOM 1725 C C . ASN A 1 230 ? -4.562 -4.461 -17.484 1 93.69 230 ASN A C 1
ATOM 1727 O O . ASN A 1 230 ? -5.535 -4.914 -16.891 1 93.69 230 ASN A O 1
ATOM 1731 N N . GLU A 1 231 ? -4.77 -3.885 -18.656 1 88.44 231 GLU A N 1
ATOM 1732 C CA . GLU A 1 231 ? -6.102 -3.531 -19.141 1 88.44 231 GLU A CA 1
ATOM 1733 C C . GLU A 1 231 ? -6.832 -4.754 -19.688 1 88.44 231 GLU A C 1
ATOM 1735 O O . GLU A 1 231 ? -7.973 -5.027 -19.297 1 88.44 231 GLU A O 1
ATOM 1740 N N . GLU A 1 232 ? -6.137 -5.438 -20.562 1 94 232 GLU A N 1
ATOM 1741 C CA . GLU A 1 232 ? -6.648 -6.703 -21.078 1 94 232 GLU A CA 1
ATOM 1742 C C . GLU A 1 232 ? -6.129 -7.883 -20.266 1 94 232 GLU A C 1
ATOM 1744 O O . GLU A 1 232 ? -4.922 -7.996 -20.031 1 94 232 GLU A O 1
ATOM 1749 N N . LEU A 1 233 ? -7.051 -8.727 -19.875 1 98 233 LEU A N 1
ATOM 1750 C CA . LEU A 1 233 ? -6.652 -9.812 -18.984 1 98 233 LEU A CA 1
ATOM 1751 C C . LEU A 1 233 ? -6.742 -11.156 -19.703 1 98 233 LEU A C 1
ATOM 1753 O O . LEU A 1 233 ? -7.668 -11.391 -20.484 1 98 233 LEU A O 1
ATOM 1757 N N . THR A 1 234 ? -5.727 -11.953 -19.5 1 98.62 234 THR A N 1
ATOM 1758 C CA . THR A 1 234 ? -5.684 -13.359 -19.891 1 98.62 234 THR A CA 1
ATOM 1759 C C . THR A 1 234 ? -5.77 -14.258 -18.656 1 98.62 234 THR A C 1
ATOM 1761 O O . THR A 1 234 ? -5.109 -14 -17.641 1 98.62 234 THR A O 1
ATOM 1764 N N . VAL A 1 235 ? -6.613 -15.281 -18.719 1 98.75 235 VAL A N 1
ATOM 1765 C CA . VAL A 1 235 ? -6.742 -16.188 -17.594 1 98.75 235 VAL A CA 1
ATOM 1766 C C . VAL A 1 235 ? -6.34 -17.609 -18.031 1 98.75 235 VAL A C 1
ATOM 1768 O O . VAL A 1 235 ? -6.566 -18 -19.172 1 98.75 235 VAL A O 1
ATOM 1771 N N . GLY A 1 236 ? -5.703 -18.328 -17.094 1 98.56 236 GLY A N 1
ATOM 1772 C CA . GLY A 1 236 ? -5.379 -19.719 -17.328 1 98.56 236 GLY A CA 1
ATOM 1773 C C . GLY A 1 236 ? -6.527 -20.672 -17.016 1 98.56 236 GLY A C 1
ATOM 1774 O O . GLY A 1 236 ? -7.633 -20.219 -16.719 1 98.56 236 GLY A O 1
ATOM 1775 N N . LEU A 1 237 ? -6.27 -22 -17.219 1 98.25 237 LEU A N 1
ATOM 1776 C CA . LEU A 1 237 ? -7.23 -23 -16.766 1 98.25 237 LEU A CA 1
ATOM 1777 C C . LEU A 1 237 ? -7.434 -22.906 -15.258 1 98.25 237 LEU A C 1
ATOM 1779 O O . LEU A 1 237 ? -6.5 -22.578 -14.516 1 98.25 237 LEU A O 1
ATOM 1783 N N . VAL A 1 238 ? -8.625 -23.188 -14.844 1 98.69 238 VAL A N 1
ATOM 1784 C CA . VAL A 1 238 ? -8.898 -23.281 -13.414 1 98.69 238 VAL A CA 1
ATOM 1785 C C . VAL A 1 238 ? -8.344 -24.578 -12.867 1 98.69 238 VAL A C 1
ATOM 1787 O O . VAL A 1 238 ? -8.492 -25.641 -13.477 1 98.69 238 VAL A O 1
ATOM 1790 N N . ASP A 1 239 ? -7.578 -24.469 -11.719 1 97.88 239 ASP A N 1
ATOM 1791 C CA . ASP A 1 239 ? -7.148 -25.719 -11.086 1 97.88 239 ASP A CA 1
ATOM 1792 C C . ASP A 1 239 ? -7.969 -26 -9.828 1 97.88 239 ASP A C 1
ATOM 1794 O O . ASP A 1 239 ? -8.812 -25.188 -9.438 1 97.88 239 ASP A O 1
ATOM 1798 N N . GLU A 1 240 ? -7.793 -27.219 -9.312 1 96.56 240 GLU A N 1
ATOM 1799 C CA . GLU A 1 240 ? -8.5 -27.734 -8.148 1 96.56 240 GLU A CA 1
ATOM 1800 C C . GLU A 1 240 ? -7.531 -28.375 -7.152 1 96.56 240 GLU A C 1
ATOM 1802 O O . GLU A 1 240 ? -6.656 -29.156 -7.539 1 96.56 240 GLU A O 1
ATOM 1807 N N . ILE A 1 241 ? -7.645 -27.891 -5.906 1 92.69 241 ILE A N 1
ATOM 1808 C CA . ILE A 1 241 ? -6.914 -28.562 -4.84 1 92.69 241 ILE A CA 1
ATOM 1809 C C . ILE A 1 241 ? -7.824 -29.594 -4.164 1 92.69 241 ILE A C 1
ATOM 1811 O O . ILE A 1 241 ? -8.812 -29.234 -3.523 1 92.69 241 ILE A O 1
ATOM 1815 N N . ALA A 1 242 ? -7.504 -30.812 -4.352 1 85.75 242 ALA A N 1
ATOM 1816 C CA . ALA A 1 242 ? -8.242 -31.922 -3.729 1 85.75 242 ALA A CA 1
ATOM 1817 C C . ALA A 1 242 ? -7.52 -32.438 -2.486 1 85.75 242 ALA A C 1
ATOM 1819 O O . ALA A 1 242 ? -6.375 -32.875 -2.566 1 85.75 242 ALA A O 1
ATOM 1820 N N . LEU A 1 243 ? -8.18 -32.219 -1.396 1 76.5 243 LEU A N 1
ATOM 1821 C CA . LEU A 1 243 ? -7.559 -32.625 -0.144 1 76.5 243 LEU A CA 1
ATOM 1822 C C . LEU A 1 243 ? -8.062 -34 0.277 1 76.5 243 LEU A C 1
ATOM 1824 O O . LEU A 1 243 ? -9.258 -34.281 0.157 1 76.5 243 LEU A O 1
ATOM 1828 N N . SER A 1 244 ? -7.164 -34.906 0.483 1 65 244 SER A N 1
ATOM 1829 C CA . SER A 1 244 ? -7.605 -36.188 1.049 1 65 244 SER A CA 1
ATOM 1830 C C . SER A 1 244 ? -7.891 -36.062 2.541 1 65 244 SER A C 1
ATOM 1832 O O . SER A 1 244 ? -8.82 -36.688 3.055 1 65 244 SER A O 1
ATOM 1834 N N . GLU A 1 245 ? -7.012 -35.312 3.26 1 61 245 GLU A N 1
ATOM 1835 C CA . GLU A 1 245 ? -7.215 -35.094 4.688 1 61 245 GLU A CA 1
ATOM 1836 C C . GLU A 1 245 ? -6.758 -33.688 5.078 1 61 245 GLU A C 1
ATOM 1838 O O . GLU A 1 245 ? -5.887 -33.094 4.43 1 61 245 GLU A O 1
ATOM 1843 N N . GLY A 1 246 ? -7.504 -33.062 5.891 1 62.97 246 GLY A N 1
ATOM 1844 C CA . GLY A 1 246 ? -7.016 -31.875 6.535 1 62.97 246 GLY A CA 1
ATOM 1845 C C . GLY A 1 246 ? -7.188 -30.625 5.684 1 62.97 246 GLY A C 1
ATOM 1846 O O . GLY A 1 246 ? -8.203 -30.469 5.004 1 62.97 246 GLY A O 1
ATOM 1847 N N . PHE A 1 247 ? -6.395 -29.641 5.98 1 64.19 247 PHE A N 1
ATOM 1848 C CA . PHE A 1 247 ? -6.477 -28.406 5.215 1 64.19 247 PHE A CA 1
ATOM 1849 C C . PHE A 1 247 ? -5.16 -28.109 4.504 1 64.19 247 PHE A C 1
ATOM 1851 O O . PHE A 1 247 ? -4.137 -28.734 4.812 1 64.19 247 PHE A O 1
ATOM 1858 N N . PHE A 1 248 ? -5.18 -27.438 3.416 1 65.38 248 PHE A N 1
ATOM 1859 C CA . PHE A 1 248 ? -4.082 -27.125 2.506 1 65.38 248 PHE A CA 1
ATOM 1860 C C . PHE A 1 248 ? -3.094 -26.156 3.154 1 65.38 248 PHE A C 1
ATOM 1862 O O . PHE A 1 248 ? -3.078 -24.969 2.84 1 65.38 248 PHE A O 1
ATOM 1869 N N . ASN A 1 249 ? -2.17 -26.672 4.086 1 65.62 249 ASN A N 1
ATOM 1870 C CA . ASN A 1 249 ? -1.187 -25.875 4.816 1 65.62 249 ASN A CA 1
ATOM 1871 C C . ASN A 1 249 ? 0.132 -25.781 4.055 1 65.62 249 ASN A C 1
ATOM 1873 O O . ASN A 1 249 ? 0.227 -26.219 2.91 1 65.62 249 ASN A O 1
ATOM 1877 N N . TYR A 1 250 ? 1.131 -25.125 4.645 1 66 250 TYR A N 1
ATOM 1878 C CA . TYR A 1 250 ? 2.42 -24.891 4.008 1 66 250 TYR A CA 1
ATOM 1879 C C . TYR A 1 250 ? 3.061 -26.203 3.561 1 66 250 TYR A C 1
ATOM 1881 O O . TYR A 1 250 ? 3.553 -26.312 2.436 1 66 250 TYR A O 1
ATOM 1889 N N . GLU A 1 251 ? 3.027 -27.078 4.461 1 57.59 251 GLU A N 1
ATOM 1890 C CA . GLU A 1 251 ? 3.631 -28.375 4.137 1 57.59 251 GLU A CA 1
ATOM 1891 C C . GLU A 1 251 ? 2.947 -29.016 2.936 1 57.59 251 GLU A C 1
ATOM 1893 O O . GLU A 1 251 ? 3.615 -29.531 2.037 1 57.59 251 GLU A O 1
ATOM 1898 N N . GLU A 1 252 ? 1.647 -28.953 2.951 1 64 252 GLU A N 1
ATOM 1899 C CA . GLU A 1 252 ? 0.896 -29.547 1.852 1 64 252 GLU A CA 1
ATOM 1900 C C . GLU A 1 252 ? 1.103 -28.766 0.556 1 64 252 GLU A C 1
ATOM 1902 O O . GLU A 1 252 ? 1.164 -29.359 -0.525 1 64 252 GLU A O 1
ATOM 1907 N N . LYS A 1 253 ? 1.198 -27.531 0.627 1 57.12 253 LYS A N 1
ATOM 1908 C CA . LYS A 1 253 ? 1.376 -26.656 -0.537 1 57.12 253 LYS A CA 1
ATOM 1909 C C . LYS A 1 253 ? 2.629 -27.047 -1.319 1 57.12 253 LYS A C 1
ATOM 1911 O O . LYS A 1 253 ? 2.656 -26.938 -2.547 1 57.12 253 LYS A O 1
ATOM 1916 N N . TYR A 1 254 ? 3.508 -27.625 -0.565 1 57.16 254 TYR A N 1
ATOM 1917 C CA . TYR A 1 254 ? 4.789 -27.797 -1.239 1 57.16 254 TYR A CA 1
ATOM 1918 C C . TYR A 1 254 ? 5.172 -29.266 -1.316 1 57.16 254 TYR A C 1
ATOM 1920 O O . TYR A 1 254 ? 5.965 -29.672 -2.172 1 57.16 254 TYR A O 1
ATOM 1928 N N . THR A 1 255 ? 4.574 -30.031 -0.419 1 60.12 255 THR A N 1
ATOM 1929 C CA . THR A 1 255 ? 4.941 -31.438 -0.445 1 60.12 255 THR A CA 1
ATOM 1930 C C . THR A 1 255 ? 3.814 -32.281 -1.044 1 60.12 255 THR A C 1
ATOM 1932 O O . THR A 1 255 ? 4.043 -33.406 -1.482 1 60.12 255 THR A O 1
ATOM 1935 N N . LEU A 1 256 ? 2.67 -31.703 -1.186 1 60.69 256 LEU A N 1
ATOM 1936 C CA . LEU A 1 256 ? 1.469 -32.375 -1.685 1 60.69 256 LEU A CA 1
ATOM 1937 C C . LEU A 1 256 ? 1.379 -33.781 -1.161 1 60.69 256 LEU A C 1
ATOM 1939 O O . LEU A 1 256 ? 1.137 -34.719 -1.93 1 60.69 256 LEU A O 1
ATOM 1943 N N . LYS A 1 257 ? 1.673 -34.031 0.065 1 62.38 257 LYS A N 1
ATOM 1944 C CA . LYS A 1 257 ? 1.674 -35.375 0.656 1 62.38 257 LYS A CA 1
ATOM 1945 C C . LYS A 1 257 ? 0.262 -35.969 0.713 1 62.38 257 LYS A C 1
ATOM 1947 O O . LYS A 1 257 ? 0.057 -37.125 0.427 1 62.38 257 LYS A O 1
ATOM 1952 N N . THR A 1 258 ? -0.636 -35.125 0.907 1 67.19 258 THR A N 1
ATOM 1953 C CA . THR A 1 258 ? -2.01 -35.594 1.053 1 67.19 258 THR A CA 1
ATOM 1954 C C . THR A 1 258 ? -2.955 -34.75 0.179 1 67.19 258 THR A C 1
ATOM 1956 O O . THR A 1 258 ? -4.148 -34.656 0.47 1 67.19 258 THR A O 1
ATOM 1959 N N . SER A 1 259 ? -2.367 -34.094 -0.747 1 73.94 259 SER A N 1
ATOM 1960 C CA . SER A 1 259 ? -3.172 -33.25 -1.634 1 73.94 259 SER A CA 1
ATOM 1961 C C . SER A 1 259 ? -2.816 -33.5 -3.096 1 73.94 259 SER A C 1
ATOM 1963 O O . SER A 1 259 ? -1.73 -34 -3.402 1 73.94 259 SER A O 1
ATOM 1965 N N . ALA A 1 260 ? -3.871 -33.438 -3.902 1 84.5 260 ALA A N 1
ATOM 1966 C CA . ALA A 1 260 ? -3.672 -33.5 -5.348 1 84.5 260 ALA A CA 1
ATOM 1967 C C . ALA A 1 260 ? -4.16 -32.25 -6.035 1 84.5 260 ALA A C 1
ATOM 1969 O O . ALA A 1 260 ? -5.188 -31.672 -5.656 1 84.5 260 ALA A O 1
ATOM 1970 N N . ILE A 1 261 ? -3.385 -31.812 -6.953 1 89.88 261 ILE A N 1
ATOM 1971 C CA . ILE A 1 261 ? -3.791 -30.672 -7.758 1 89.88 261 ILE A CA 1
ATOM 1972 C C . ILE A 1 261 ? -4.199 -31.125 -9.156 1 89.88 261 ILE A C 1
ATOM 1974 O O . ILE A 1 261 ? -3.441 -31.828 -9.828 1 89.88 261 ILE A O 1
ATOM 1978 N N . HIS A 1 262 ? -5.379 -30.828 -9.492 1 93.94 262 HIS A N 1
ATOM 1979 C CA . HIS A 1 262 ? -5.879 -31.109 -10.828 1 93.94 262 HIS A CA 1
ATOM 1980 C C . HIS A 1 262 ? -5.953 -29.844 -11.672 1 93.94 262 HIS A C 1
ATOM 1982 O O . HIS A 1 262 ? -6.512 -28.828 -11.234 1 93.94 262 HIS A O 1
ATOM 1988 N N . CYS A 1 263 ? -5.465 -29.891 -12.828 1 95.5 263 CYS A N 1
ATOM 1989 C CA . CYS A 1 263 ? -5.539 -28.797 -13.789 1 95.5 263 CYS A CA 1
ATOM 1990 C C . CYS A 1 263 ? -5.758 -29.328 -15.203 1 95.5 263 CYS A C 1
ATOM 1992 O O . CYS A 1 263 ? -4.859 -29.938 -15.789 1 95.5 263 CYS A O 1
ATOM 1994 N N . PRO A 1 264 ? -6.922 -29.297 -15.805 1 96.75 264 PRO A N 1
ATOM 1995 C CA . PRO A 1 264 ? -8.016 -28.453 -15.328 1 96.75 264 PRO A CA 1
ATOM 1996 C C . PRO A 1 264 ? -8.758 -29.047 -14.141 1 96.75 264 PRO A C 1
ATOM 1998 O O . PRO A 1 264 ? -8.703 -30.266 -13.914 1 96.75 264 PRO A O 1
ATOM 2001 N N . ALA A 1 265 ? -9.359 -28.172 -13.406 1 97.69 265 ALA A N 1
ATOM 2002 C CA . ALA A 1 265 ? -10.25 -28.594 -12.328 1 97.69 265 ALA A CA 1
ATOM 2003 C C . ALA A 1 265 ? -11.336 -29.531 -12.859 1 97.69 265 ALA A C 1
ATOM 2005 O O . ALA A 1 265 ? -11.773 -29.406 -14 1 97.69 265 ALA A O 1
ATOM 2006 N N . ARG A 1 266 ? -11.75 -30.516 -11.984 1 96.31 266 ARG A N 1
ATOM 2007 C CA . ARG A 1 266 ? -12.797 -31.469 -12.352 1 96.31 266 ARG A CA 1
ATOM 2008 C C . ARG A 1 266 ? -14.18 -30.891 -12.078 1 96.31 266 ARG A C 1
ATOM 2010 O O . ARG A 1 266 ? -14.914 -31.391 -11.219 1 96.31 266 ARG A O 1
ATOM 2017 N N . ILE A 1 267 ? -14.562 -29.828 -12.867 1 97.56 267 ILE A N 1
ATOM 2018 C CA . ILE A 1 267 ? -15.82 -29.094 -12.742 1 97.56 267 ILE A CA 1
ATOM 2019 C C . ILE A 1 267 ? -16.375 -28.797 -14.133 1 97.56 267 ILE A C 1
ATOM 2021 O O . ILE A 1 267 ? -15.648 -28.875 -15.133 1 97.56 267 ILE A O 1
ATOM 2025 N N . PRO A 1 268 ? -17.719 -28.516 -14.281 1 97.06 268 PRO A N 1
ATOM 2026 C CA . PRO A 1 268 ? -18.281 -28.141 -15.586 1 97.06 268 PRO A CA 1
ATOM 2027 C C . PRO A 1 268 ? -17.625 -26.891 -16.172 1 97.06 268 PRO A C 1
ATOM 2029 O O . PRO A 1 268 ? -17.297 -25.953 -15.43 1 97.06 268 PRO A O 1
ATOM 2032 N N . PRO A 1 269 ? -17.516 -26.844 -17.484 1 97.44 269 PRO A N 1
ATOM 2033 C CA . PRO A 1 269 ? -16.891 -25.688 -18.141 1 97.44 269 PRO A CA 1
ATOM 2034 C C . PRO A 1 269 ? -17.562 -24.359 -17.797 1 97.44 269 PRO A C 1
ATOM 2036 O O . PRO A 1 269 ? -16.906 -23.328 -17.703 1 97.44 269 PRO A O 1
ATOM 2039 N N . GLU A 1 270 ? -18.828 -24.453 -17.609 1 97.81 270 GLU A N 1
ATOM 2040 C CA . GLU A 1 270 ? -19.562 -23.234 -17.281 1 97.81 270 GLU A CA 1
ATOM 2041 C C . GLU A 1 270 ? -19.141 -22.688 -15.914 1 97.81 270 GLU A C 1
ATOM 2043 O O . GLU A 1 270 ? -19.047 -21.469 -15.719 1 97.81 270 GLU A O 1
ATOM 2048 N N . LYS A 1 271 ? -18.922 -23.609 -15.008 1 98.19 271 LYS A N 1
AT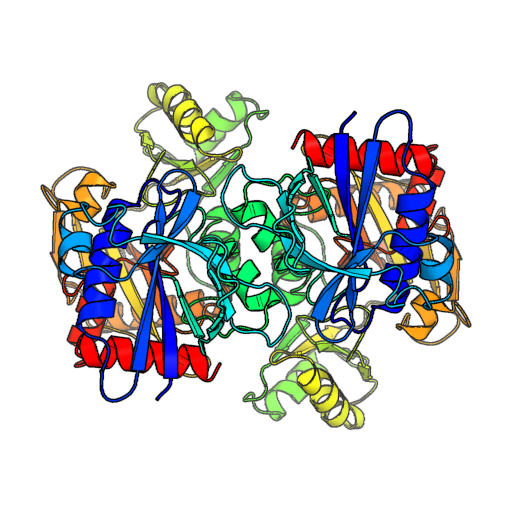OM 2049 C CA . LYS A 1 271 ? -18.469 -23.203 -13.68 1 98.19 271 LYS A CA 1
ATOM 2050 C C . LYS A 1 271 ? -17.047 -22.656 -13.711 1 98.19 271 LYS A C 1
ATOM 2052 O O . LYS A 1 271 ? -16.734 -21.688 -13.016 1 98.19 271 LYS A O 1
ATOM 2057 N N . ALA A 1 272 ? -16.234 -23.281 -14.539 1 98.56 272 ALA A N 1
ATOM 2058 C CA . ALA A 1 272 ? -14.867 -22.781 -14.727 1 98.56 272 ALA A CA 1
ATOM 2059 C C . ALA A 1 272 ? -14.883 -21.344 -15.25 1 98.56 272 ALA A C 1
ATOM 2061 O O . ALA A 1 272 ? -14.102 -20.516 -14.805 1 98.56 272 ALA A O 1
ATOM 2062 N N . ALA A 1 273 ? -15.758 -21.109 -16.172 1 98.62 273 ALA A N 1
ATOM 2063 C CA . ALA A 1 273 ? -15.883 -19.781 -16.734 1 98.62 273 ALA A CA 1
ATOM 2064 C C . ALA A 1 273 ? -16.328 -18.766 -15.688 1 98.62 273 ALA A C 1
ATOM 2066 O O . ALA A 1 273 ? -15.875 -17.625 -15.68 1 98.62 273 ALA A O 1
ATOM 2067 N N . GLU A 1 274 ? -17.25 -19.203 -14.844 1 98.75 274 GLU A N 1
ATOM 2068 C CA . GLU A 1 274 ? -17.703 -18.344 -13.75 1 98.75 274 GLU A CA 1
ATOM 2069 C C . GLU A 1 274 ? -16.547 -18 -12.805 1 98.75 274 GLU A C 1
ATOM 2071 O O . GLU A 1 274 ? -16.438 -16.875 -12.344 1 98.75 274 GLU A O 1
ATOM 2076 N N . ILE A 1 275 ? -15.75 -18.984 -12.523 1 98.88 275 ILE A N 1
ATOM 2077 C CA . ILE A 1 275 ? -14.602 -18.812 -11.641 1 98.88 275 ILE A CA 1
ATOM 2078 C C . ILE A 1 275 ? -13.609 -17.844 -12.266 1 98.88 275 ILE A C 1
ATOM 2080 O O . ILE A 1 275 ? -13.094 -16.953 -11.594 1 98.88 275 ILE A O 1
ATOM 2084 N N . GLN A 1 276 ? -13.336 -18 -13.531 1 98.94 276 GLN A N 1
ATOM 2085 C CA . GLN A 1 276 ? -12.43 -17.109 -14.25 1 98.94 276 GLN A CA 1
ATOM 2086 C C . GLN A 1 276 ? -12.953 -15.672 -14.242 1 98.94 276 GLN A C 1
ATOM 2088 O O . GLN A 1 276 ? -12.188 -14.719 -14.07 1 98.94 276 GLN A O 1
ATOM 2093 N N . ALA A 1 277 ? -14.242 -15.539 -14.398 1 98.81 277 ALA A N 1
ATOM 2094 C CA . ALA A 1 277 ? -14.859 -14.211 -14.359 1 98.81 277 ALA A CA 1
ATOM 2095 C C . ALA A 1 277 ? -14.727 -13.586 -12.977 1 98.81 277 ALA A C 1
ATOM 2097 O O . ALA A 1 277 ? -14.438 -12.398 -12.852 1 98.81 277 ALA A O 1
ATOM 2098 N N . ALA A 1 278 ? -14.945 -14.375 -11.938 1 98.88 278 ALA A N 1
ATOM 2099 C CA . ALA A 1 278 ? -14.781 -13.898 -10.562 1 98.88 278 ALA A CA 1
ATOM 2100 C C . ALA A 1 278 ? -13.344 -13.477 -10.297 1 98.88 278 ALA A C 1
ATOM 2102 O O . ALA A 1 278 ? -13.102 -12.453 -9.648 1 98.88 278 ALA A O 1
ATOM 2103 N N . ALA A 1 279 ? -12.43 -14.273 -10.828 1 98.94 279 ALA A N 1
ATOM 2104 C CA . ALA A 1 279 ? -11.016 -13.977 -10.641 1 98.94 279 ALA A CA 1
ATOM 2105 C C . ALA A 1 279 ? -10.641 -12.641 -11.273 1 98.94 279 ALA A C 1
ATOM 2107 O O . ALA A 1 279 ? -9.922 -11.836 -10.68 1 98.94 279 ALA A O 1
ATOM 2108 N N . LYS A 1 280 ? -11.133 -12.383 -12.477 1 98.81 280 LYS A N 1
ATOM 2109 C CA . LYS A 1 280 ? -10.883 -11.109 -13.148 1 98.81 280 LYS A CA 1
ATOM 2110 C C . LYS A 1 280 ? -11.461 -9.945 -12.352 1 98.81 280 LYS A C 1
ATOM 2112 O O . LYS A 1 280 ? -10.836 -8.891 -12.25 1 98.81 280 LYS A O 1
ATOM 2117 N N . THR A 1 281 ? -12.641 -10.164 -11.797 1 98.56 281 THR A N 1
ATOM 2118 C CA . THR A 1 281 ? -13.305 -9.133 -11.016 1 98.56 281 THR A CA 1
ATOM 2119 C C . THR A 1 281 ? -12.484 -8.789 -9.773 1 98.56 281 THR A C 1
ATOM 2121 O O . THR A 1 281 ? -12.273 -7.613 -9.469 1 98.56 281 THR A O 1
ATOM 2124 N N . ILE A 1 282 ? -12.031 -9.812 -9.094 1 98.88 282 ILE A N 1
ATOM 2125 C CA . ILE A 1 282 ? -11.227 -9.625 -7.891 1 98.88 282 ILE A CA 1
ATOM 2126 C C . ILE A 1 282 ? -9.906 -8.945 -8.25 1 98.88 282 ILE A C 1
ATOM 2128 O O . ILE A 1 282 ? -9.477 -8.016 -7.57 1 98.88 282 ILE A O 1
ATOM 2132 N N . TYR A 1 283 ? -9.281 -9.414 -9.352 1 98.75 283 TYR A N 1
ATOM 2133 C CA . TYR A 1 283 ? -8.031 -8.875 -9.867 1 98.75 283 TYR A CA 1
ATOM 2134 C C . TYR A 1 283 ? -8.133 -7.371 -10.086 1 98.75 283 TYR A C 1
ATOM 2136 O O . TYR A 1 283 ? -7.242 -6.621 -9.68 1 98.75 283 TYR A O 1
ATOM 2144 N N . ARG A 1 284 ? -9.219 -6.902 -10.602 1 97.25 284 ARG A N 1
ATOM 2145 C CA . ARG A 1 284 ? -9.453 -5.488 -10.867 1 97.25 284 ARG A CA 1
ATOM 2146 C C . ARG A 1 284 ? -9.789 -4.738 -9.586 1 97.25 284 ARG A C 1
ATOM 2148 O O . ARG A 1 284 ? -9.273 -3.643 -9.352 1 97.25 284 ARG A O 1
ATOM 2155 N N . ALA A 1 285 ? -10.602 -5.344 -8.75 1 97.62 285 ALA A N 1
ATOM 2156 C CA . ALA A 1 285 ? -11.039 -4.703 -7.512 1 97.62 285 ALA A CA 1
ATOM 2157 C C . ALA A 1 285 ? -9.852 -4.387 -6.605 1 97.62 285 ALA A C 1
ATOM 2159 O O . ALA A 1 285 ? -9.859 -3.389 -5.883 1 97.62 285 ALA A O 1
ATOM 2160 N N . LEU A 1 286 ? -8.844 -5.227 -6.73 1 98.31 286 LEU A N 1
ATOM 2161 C CA . LEU A 1 286 ? -7.707 -5.086 -5.832 1 98.31 286 LEU A CA 1
ATOM 2162 C C . LEU A 1 286 ? -6.535 -4.414 -6.543 1 98.31 286 LEU A C 1
ATOM 2164 O O . LEU A 1 286 ? -5.414 -4.398 -6.023 1 98.31 286 LEU A O 1
ATOM 2168 N N . ASP A 1 287 ? -6.715 -3.887 -7.688 1 96.69 287 ASP A N 1
ATOM 2169 C CA . ASP A 1 287 ? -5.773 -3.082 -8.461 1 96.69 287 ASP A CA 1
ATOM 2170 C C . ASP A 1 287 ? -4.559 -3.906 -8.875 1 96.69 287 ASP A C 1
ATOM 2172 O O . ASP A 1 287 ? -3.441 -3.391 -8.938 1 96.69 287 ASP A O 1
ATOM 2176 N N . CYS A 1 288 ? -4.758 -5.195 -9.109 1 98.19 288 CYS A N 1
ATOM 2177 C CA . CYS A 1 288 ? -3.658 -6.051 -9.547 1 98.19 288 CYS A CA 1
ATOM 2178 C C . CYS A 1 288 ? -3.248 -5.723 -10.977 1 98.19 288 CYS A C 1
ATOM 2180 O O . CYS A 1 288 ? -4.043 -5.176 -11.75 1 98.19 288 CYS A O 1
ATOM 2182 N N . ARG A 1 289 ? -2.021 -6.027 -11.273 1 97.12 289 ARG A N 1
ATOM 2183 C CA . ARG A 1 289 ? -1.487 -5.828 -12.617 1 97.12 289 ARG A CA 1
ATOM 2184 C C . ARG A 1 289 ? -0.405 -6.855 -12.93 1 97.12 289 ARG A C 1
ATOM 2186 O O . ARG A 1 289 ? 0.135 -7.496 -12.023 1 97.12 289 ARG A O 1
ATOM 2193 N N . VAL A 1 290 ? -0.133 -7.043 -14.188 1 98.44 290 VAL A N 1
ATOM 2194 C CA . VAL A 1 290 ? 0.875 -7.926 -14.766 1 98.44 290 VAL A CA 1
ATOM 2195 C C . VAL A 1 290 ? 0.48 -9.383 -14.539 1 98.44 290 VAL A C 1
ATOM 2197 O O . VAL A 1 290 ? 0.105 -10.086 -15.477 1 98.44 290 VAL A O 1
ATOM 2200 N N . PHE A 1 291 ? 0.512 -9.812 -13.211 1 98.69 291 PHE A N 1
ATOM 2201 C CA . PHE A 1 291 ? 0.058 -11.18 -12.977 1 98.69 291 PHE A CA 1
ATOM 2202 C C . PHE A 1 291 ? -0.266 -11.398 -11.5 1 98.69 291 PHE A C 1
ATOM 2204 O O . PHE A 1 291 ? 0.25 -10.688 -10.633 1 98.69 291 PHE A O 1
ATOM 2211 N N . ALA A 1 292 ? -1.129 -12.32 -11.227 1 98.81 292 ALA A N 1
ATOM 2212 C CA . ALA A 1 292 ? -1.478 -12.812 -9.891 1 98.81 292 ALA A CA 1
ATOM 2213 C C . ALA A 1 292 ? -2.289 -14.102 -9.977 1 98.81 292 ALA A C 1
ATOM 2215 O O . ALA A 1 292 ? -2.896 -14.391 -11.008 1 98.81 292 ALA A O 1
ATOM 2216 N N . ARG A 1 293 ? -2.195 -14.859 -8.938 1 98.75 293 ARG A N 1
ATOM 2217 C CA . ARG A 1 293 ? -3.08 -16.016 -8.82 1 98.75 293 ARG A CA 1
ATOM 2218 C C . ARG A 1 293 ? -4.199 -15.742 -7.82 1 98.75 293 ARG A C 1
ATOM 2220 O O . ARG A 1 293 ? -3.941 -15.328 -6.688 1 98.75 293 ARG A O 1
ATOM 2227 N N . VAL A 1 294 ? -5.41 -15.953 -8.203 1 98.81 294 VAL A N 1
ATOM 2228 C CA . VAL A 1 294 ? -6.582 -15.766 -7.352 1 98.81 294 VAL A CA 1
ATOM 2229 C C . VAL A 1 294 ? -7.078 -17.125 -6.852 1 98.81 294 VAL A C 1
ATOM 2231 O O . VAL A 1 294 ? -7.418 -18 -7.652 1 98.81 294 VAL A O 1
ATOM 2234 N N . ASP A 1 295 ? -7.09 -17.281 -5.57 1 98 295 ASP A N 1
ATOM 2235 C CA . ASP A 1 295 ? -7.562 -18.516 -4.945 1 98 295 ASP A CA 1
ATOM 2236 C C . ASP A 1 295 ? -8.992 -18.359 -4.426 1 98 295 ASP A C 1
ATOM 2238 O O . ASP A 1 295 ? -9.305 -17.359 -3.76 1 98 295 ASP A O 1
ATOM 2242 N N . LEU A 1 296 ? -9.773 -19.312 -4.754 1 98.56 296 LEU A N 1
ATOM 2243 C CA . LEU A 1 296 ? -11.188 -19.328 -4.398 1 98.56 296 LEU A CA 1
ATOM 2244 C C . LEU A 1 296 ? -11.609 -20.688 -3.871 1 98.56 296 LEU A C 1
ATOM 2246 O O . LEU A 1 296 ? -10.828 -21.641 -3.912 1 98.56 296 LEU A O 1
ATOM 2250 N N . PHE A 1 297 ? -12.82 -20.75 -3.375 1 97.94 297 PHE A N 1
ATOM 2251 C CA . PHE A 1 297 ? -13.477 -22 -3.033 1 97.94 297 PHE A CA 1
ATOM 2252 C C . PHE A 1 297 ? -14.695 -22.234 -3.926 1 97.94 297 PHE A C 1
ATOM 2254 O O . PHE A 1 297 ? -15.375 -21.281 -4.309 1 97.94 297 PHE A O 1
ATOM 2261 N N . LEU A 1 298 ? -14.891 -23.422 -4.234 1 98.25 298 LEU A N 1
ATOM 2262 C CA . LEU A 1 298 ? -16.141 -23.875 -4.828 1 98.25 298 LEU A CA 1
ATOM 2263 C C . LEU A 1 298 ? -16.922 -24.75 -3.854 1 98.25 298 LEU A C 1
ATOM 2265 O O . LEU A 1 298 ? -16.453 -25.828 -3.477 1 98.25 298 LEU A O 1
ATOM 2269 N N . THR A 1 299 ? -18.125 -24.297 -3.465 1 97.62 299 THR A N 1
ATOM 2270 C CA . THR A 1 299 ? -18.938 -25.031 -2.506 1 97.62 299 THR A CA 1
ATOM 2271 C C . THR A 1 299 ? -19.719 -26.141 -3.207 1 97.62 299 THR A C 1
ATOM 2273 O O . THR A 1 299 ? -19.875 -26.125 -4.43 1 97.62 299 THR A O 1
ATOM 2276 N N . PRO A 1 300 ? -20.219 -27.062 -2.42 1 96.44 300 PRO A N 1
ATOM 2277 C CA . PRO A 1 300 ? -21.016 -28.141 -3.021 1 96.44 300 PRO A CA 1
ATOM 2278 C C . PRO A 1 300 ? -22.25 -27.609 -3.75 1 96.44 300 PRO A C 1
ATOM 2280 O O . PRO A 1 300 ? -22.703 -28.219 -4.727 1 96.44 300 PRO A O 1
ATOM 2283 N N . ASP A 1 301 ? -22.781 -26.5 -3.365 1 96.38 301 ASP A N 1
ATOM 2284 C CA . ASP A 1 301 ? -23.969 -25.922 -3.971 1 96.38 301 ASP A CA 1
ATOM 2285 C C . ASP A 1 301 ? -23.625 -25.031 -5.156 1 96.38 301 ASP A C 1
ATOM 2287 O O . ASP A 1 301 ? -24.5 -24.422 -5.766 1 96.38 301 ASP A O 1
ATOM 2291 N N . GLY A 1 302 ? -22.328 -24.953 -5.414 1 96.94 302 GLY A N 1
ATOM 2292 C CA . GLY A 1 302 ? -21.906 -24.25 -6.621 1 96.94 302 GLY A CA 1
ATOM 2293 C C . GLY A 1 302 ? -21.562 -22.797 -6.379 1 96.94 302 GLY A C 1
ATOM 2294 O O . GLY A 1 302 ? -21.391 -22.031 -7.328 1 96.94 302 GLY A O 1
ATOM 2295 N N . GLU A 1 303 ? -21.453 -22.406 -5.164 1 97.94 303 GLU A N 1
ATOM 2296 C CA . GLU A 1 303 ? -21.078 -21.016 -4.871 1 97.94 303 GLU A CA 1
ATOM 2297 C C . GLU A 1 303 ? -19.578 -20.828 -4.953 1 97.94 303 GLU A C 1
ATOM 2299 O O . GLU A 1 303 ? -18.812 -21.703 -4.555 1 97.94 303 GLU A O 1
ATOM 2304 N N . ILE A 1 304 ? -19.188 -19.703 -5.508 1 98.69 304 ILE A N 1
ATOM 2305 C CA . ILE A 1 304 ? -17.797 -19.297 -5.586 1 98.69 304 ILE A CA 1
ATOM 2306 C C . ILE A 1 304 ? -17.469 -18.328 -4.457 1 98.69 304 ILE A C 1
ATOM 2308 O O . ILE A 1 304 ? -18.125 -17.297 -4.316 1 98.69 304 ILE A O 1
ATOM 2312 N N . VAL A 1 305 ? -16.469 -18.641 -3.592 1 98.75 305 VAL A N 1
ATOM 2313 C CA . VAL A 1 305 ? -16.109 -17.828 -2.436 1 98.75 305 VAL A CA 1
ATOM 2314 C C . VAL A 1 305 ? -14.633 -17.438 -2.523 1 98.75 305 VAL A C 1
ATOM 2316 O O . VAL A 1 305 ? -13.766 -18.281 -2.721 1 98.75 305 VAL A O 1
ATOM 2319 N N . PHE A 1 306 ? -14.344 -16.156 -2.414 1 98.81 306 PHE A N 1
ATOM 2320 C CA . PHE A 1 306 ? -12.984 -15.633 -2.512 1 98.81 306 PHE A CA 1
ATOM 2321 C C . PHE A 1 306 ? -12.156 -16.047 -1.297 1 98.81 306 PHE A C 1
ATOM 2323 O O . PHE A 1 306 ? -12.625 -15.93 -0.16 1 98.81 306 PHE A O 1
ATOM 2330 N N . ASN A 1 307 ? -10.922 -16.516 -1.524 1 96.88 307 ASN A N 1
ATOM 2331 C CA . ASN A 1 307 ? -9.984 -16.844 -0.454 1 96.88 307 ASN A CA 1
ATOM 2332 C C . ASN A 1 307 ? -8.875 -15.797 -0.344 1 96.88 307 ASN A C 1
ATOM 2334 O O . ASN A 1 307 ? -8.914 -14.93 0.528 1 96.88 307 ASN A O 1
ATOM 2338 N N . GLU A 1 308 ? -8.008 -15.719 -1.268 1 96.88 308 GLU A N 1
ATOM 2339 C CA . GLU A 1 308 ? -6.902 -14.766 -1.249 1 96.88 308 GLU A CA 1
ATOM 2340 C C . GLU A 1 308 ? -6.309 -14.586 -2.643 1 96.88 308 GLU A C 1
ATOM 2342 O O . GLU A 1 308 ? -6.605 -15.359 -3.557 1 96.88 308 GLU A O 1
ATOM 2347 N N . VAL A 1 309 ? -5.543 -13.539 -2.809 1 98.25 309 VAL A N 1
ATOM 2348 C CA . VAL A 1 309 ? -4.762 -13.32 -4.02 1 98.25 309 VAL A CA 1
ATOM 2349 C C . VAL A 1 309 ? -3.271 -13.453 -3.705 1 98.25 309 VAL A C 1
ATOM 2351 O O . VAL A 1 309 ? -2.793 -12.898 -2.711 1 98.25 309 VAL A O 1
ATOM 2354 N N . ASN A 1 310 ? -2.574 -14.227 -4.457 1 97.12 310 ASN A N 1
ATOM 2355 C CA . ASN A 1 310 ? -1.116 -14.289 -4.426 1 97.12 310 ASN A CA 1
ATOM 2356 C C . ASN A 1 310 ? -0.495 -13.453 -5.539 1 97.12 310 ASN A C 1
ATOM 2358 O O . ASN A 1 310 ? -0.518 -13.844 -6.707 1 97.12 310 ASN A O 1
ATOM 2362 N N . THR A 1 311 ? 0.118 -12.352 -5.172 1 98.38 311 THR A N 1
ATOM 2363 C CA . THR A 1 311 ? 0.574 -11.367 -6.152 1 98.38 311 THR A CA 1
ATOM 2364 C C . THR A 1 311 ? 1.891 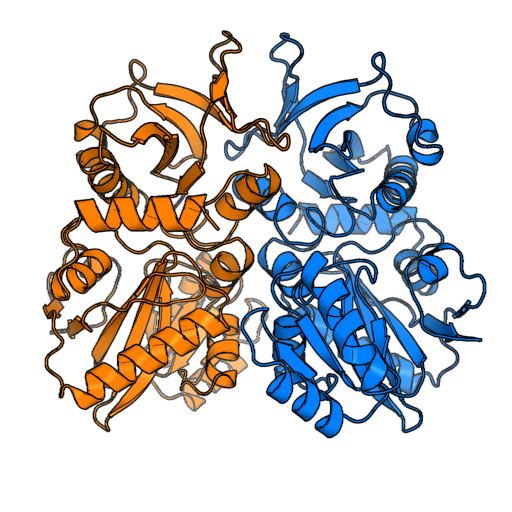-11.812 -6.785 1 98.38 311 THR A C 1
ATOM 2366 O O . THR A 1 311 ? 2.279 -11.305 -7.84 1 98.38 311 THR A O 1
ATOM 2369 N N . ILE A 1 312 ? 2.643 -12.656 -6.109 1 97.88 312 ILE A N 1
ATOM 2370 C CA . ILE A 1 312 ? 3.807 -13.344 -6.656 1 97.88 312 ILE A CA 1
ATOM 2371 C C . ILE A 1 312 ? 3.715 -14.836 -6.344 1 97.88 312 ILE A C 1
ATOM 2373 O O . ILE A 1 312 ? 4.445 -15.344 -5.488 1 97.88 312 ILE A O 1
ATOM 2377 N N . PRO A 1 313 ? 2.863 -15.523 -7.047 1 96.25 313 PRO A N 1
ATOM 2378 C CA . PRO A 1 313 ? 2.652 -16.938 -6.754 1 96.25 313 PRO A CA 1
ATOM 2379 C C . PRO A 1 313 ? 3.891 -17.797 -7.027 1 96.25 313 PRO A C 1
ATOM 2381 O O . PRO A 1 313 ? 4.828 -17.328 -7.688 1 96.25 313 PRO A O 1
ATOM 2384 N N . GLY A 1 314 ? 3.832 -18.984 -6.426 1 92.81 314 GLY A N 1
ATOM 2385 C CA . GLY A 1 314 ? 4.891 -19.906 -6.801 1 92.81 314 GLY A CA 1
ATOM 2386 C C . GLY A 1 314 ? 5.137 -19.969 -8.297 1 92.81 314 GLY A C 1
ATOM 2387 O O . GLY A 1 314 ? 4.191 -19.938 -9.086 1 92.81 314 GLY A O 1
ATOM 2388 N N . PHE A 1 315 ? 6.422 -20 -8.648 1 94 315 PHE A N 1
ATOM 2389 C CA . PHE A 1 315 ? 6.711 -19.734 -10.047 1 94 315 PHE A CA 1
ATOM 2390 C C . PHE A 1 315 ? 7.777 -20.688 -10.57 1 94 315 PHE A C 1
ATOM 2392 O O . PHE A 1 315 ? 8.773 -20.25 -11.164 1 94 315 PHE A O 1
ATOM 2399 N N . THR A 1 316 ? 7.59 -21.906 -10.289 1 89.81 316 THR A N 1
ATOM 2400 C CA . THR A 1 316 ? 8.32 -22.953 -11 1 89.81 316 THR A CA 1
ATOM 2401 C C . THR A 1 316 ? 7.484 -23.516 -12.148 1 89.81 316 THR A C 1
ATOM 2403 O O . THR A 1 316 ? 6.297 -23.203 -12.266 1 89.81 316 THR A O 1
ATOM 2406 N N . ALA A 1 317 ? 8.133 -24.312 -12.945 1 83.38 317 ALA A N 1
ATOM 2407 C CA . ALA A 1 317 ? 7.398 -24.875 -14.07 1 83.38 317 ALA A CA 1
ATOM 2408 C C . ALA A 1 317 ? 6.262 -25.766 -13.594 1 83.38 317 ALA A C 1
ATOM 2410 O O . ALA A 1 317 ? 5.285 -25.984 -14.312 1 83.38 317 ALA A O 1
ATOM 2411 N N . HIS A 1 318 ? 6.312 -26.219 -12.359 1 87.88 318 HIS A N 1
ATOM 2412 C CA . HIS A 1 318 ? 5.293 -27.125 -11.844 1 87.88 318 HIS A CA 1
ATOM 2413 C C . HIS A 1 318 ? 4.406 -26.438 -10.82 1 87.88 318 HIS A C 1
ATOM 2415 O O . HIS A 1 318 ? 3.537 -27.078 -10.219 1 87.88 318 HIS A O 1
ATOM 2421 N N . SER A 1 319 ? 4.695 -25.188 -10.688 1 94.06 319 SER A N 1
ATOM 2422 C CA . SER A 1 319 ? 3.844 -24.422 -9.781 1 94.06 319 SER A CA 1
ATOM 2423 C C . SER A 1 319 ? 2.447 -24.234 -10.367 1 94.06 319 SER A C 1
ATOM 2425 O O . SER A 1 319 ? 2.252 -24.359 -11.578 1 94.06 319 SER A O 1
ATOM 2427 N N . ARG A 1 320 ? 1.547 -23.891 -9.539 1 96.31 320 ARG A N 1
ATOM 2428 C CA . ARG A 1 320 ? 0.143 -23.781 -9.922 1 96.31 320 ARG A CA 1
ATOM 2429 C C . ARG A 1 320 ? -0.045 -22.734 -11.016 1 96.31 320 ARG A C 1
ATOM 2431 O O . ARG A 1 320 ? -0.609 -23.016 -12.07 1 96.31 320 ARG A O 1
ATOM 2438 N N . TYR A 1 321 ? 0.545 -21.594 -10.906 1 98.06 321 TYR A N 1
ATOM 2439 C CA . TYR A 1 321 ? 0.306 -20.484 -11.828 1 98.06 321 TYR A CA 1
ATOM 2440 C C . TYR A 1 321 ? 0.816 -20.828 -13.227 1 98.06 321 TYR A C 1
ATOM 2442 O O . TYR A 1 321 ? 0.059 -20.781 -14.195 1 98.06 321 TYR A O 1
ATOM 2450 N N . PRO A 1 322 ? 2.074 -21.234 -13.352 1 98.12 322 PRO A N 1
ATOM 2451 C CA . PRO A 1 322 ? 2.553 -21.594 -14.688 1 98.12 322 PRO A CA 1
ATOM 2452 C C . PRO A 1 322 ? 1.789 -22.766 -15.289 1 98.12 322 PRO A C 1
ATOM 2454 O O . PRO A 1 322 ? 1.562 -22.797 -16.5 1 98.12 322 PRO A O 1
ATOM 2457 N N . SER A 1 323 ? 1.403 -23.719 -14.43 1 97.44 323 SER A N 1
ATOM 2458 C CA . SER A 1 323 ? 0.657 -24.875 -14.922 1 97.44 323 SER A CA 1
ATOM 2459 C C . SER A 1 323 ? -0.683 -24.453 -15.516 1 97.44 323 SER A C 1
ATOM 2461 O O . SER A 1 323 ? -1.083 -24.938 -16.578 1 97.44 323 SER A O 1
ATOM 2463 N N . MET A 1 324 ? -1.337 -23.547 -14.867 1 98.56 324 MET A N 1
ATOM 2464 C CA . MET A 1 324 ? -2.617 -23.031 -15.352 1 98.56 324 MET A CA 1
ATOM 2465 C C . MET A 1 324 ? -2.447 -22.312 -16.688 1 98.56 324 MET A C 1
ATOM 2467 O O . MET A 1 324 ? -3.279 -22.453 -17.578 1 98.56 324 MET A O 1
ATOM 2471 N N . MET A 1 325 ? -1.419 -21.578 -16.844 1 98.62 325 MET A N 1
ATOM 2472 C CA . MET A 1 325 ? -1.145 -20.844 -18.078 1 98.62 325 MET A CA 1
ATOM 2473 C C . MET A 1 325 ? -0.726 -21.797 -19.188 1 98.62 325 MET A C 1
ATOM 2475 O O . MET A 1 325 ? -1.122 -21.625 -20.344 1 98.62 325 MET A O 1
ATOM 2479 N N . GLN A 1 326 ? 0.067 -22.812 -18.828 1 97.94 326 GLN A N 1
ATOM 2480 C CA . GLN A 1 326 ? 0.428 -23.844 -19.797 1 97.94 326 GLN A CA 1
ATOM 2481 C C . GLN A 1 326 ? -0.814 -24.531 -20.359 1 97.94 326 GLN A C 1
ATOM 2483 O O . GLN A 1 326 ? -0.845 -24.891 -21.547 1 97.94 326 GLN A O 1
ATOM 2488 N N . GLY A 1 327 ? -1.793 -24.625 -19.547 1 97.5 327 GLY A N 1
ATOM 2489 C CA . GLY A 1 327 ? -3.047 -25.25 -19.938 1 97.5 327 GLY A CA 1
ATOM 2490 C C . GLY A 1 327 ? -3.723 -24.547 -21.094 1 97.5 327 GLY A C 1
ATOM 2491 O O . GLY A 1 327 ? -4.527 -25.141 -21.812 1 97.5 327 GLY A O 1
ATOM 2492 N N . ILE A 1 328 ? -3.406 -23.281 -21.297 1 98.25 328 ILE A N 1
ATOM 2493 C CA . ILE A 1 328 ? -4.02 -22.547 -22.406 1 98.25 328 ILE A CA 1
ATOM 2494 C C . ILE A 1 328 ? -2.977 -22.281 -23.484 1 98.25 328 ILE A C 1
ATOM 2496 O O . ILE A 1 328 ? -3.156 -21.391 -24.312 1 98.25 328 ILE A O 1
ATOM 2500 N N . GLY A 1 329 ? -1.869 -22.953 -23.375 1 98.12 329 GLY A N 1
ATOM 2501 C CA . GLY A 1 329 ? -0.912 -22.953 -24.469 1 98.12 329 GLY A CA 1
ATOM 2502 C C . GLY A 1 329 ? 0.244 -22 -24.266 1 98.12 329 GLY A C 1
ATOM 2503 O O . GLY A 1 329 ? 1.026 -21.75 -25.172 1 98.12 329 GLY A O 1
ATOM 2504 N N . ILE A 1 330 ? 0.417 -21.469 -23.125 1 98.31 330 ILE A N 1
ATOM 2505 C CA . ILE A 1 330 ? 1.521 -20.547 -22.859 1 98.31 330 ILE A CA 1
ATOM 2506 C C . ILE A 1 330 ? 2.637 -21.297 -22.125 1 98.31 330 ILE A C 1
ATOM 2508 O O . ILE A 1 330 ? 2.494 -21.625 -20.938 1 98.31 330 ILE A O 1
ATOM 2512 N N . SER A 1 331 ? 3.709 -21.516 -22.828 1 97.88 331 SER A N 1
ATOM 2513 C CA . SER A 1 331 ? 4.84 -22.203 -22.219 1 97.88 331 SER A CA 1
ATOM 2514 C C . SER A 1 331 ? 5.492 -21.359 -21.125 1 97.88 331 SER A C 1
ATOM 2516 O O . SER A 1 331 ? 5.27 -20.141 -21.062 1 97.88 331 SER A O 1
ATOM 2518 N N . PHE A 1 332 ? 6.281 -21.984 -20.328 1 97.88 332 PHE A N 1
ATOM 2519 C CA . PHE A 1 332 ? 6.918 -21.266 -19.219 1 97.88 332 PHE A CA 1
ATOM 2520 C C . PHE A 1 332 ? 7.805 -20.141 -19.75 1 97.88 332 PHE A C 1
ATOM 2522 O O . PHE A 1 332 ? 7.77 -19.031 -19.219 1 97.88 332 PHE A O 1
ATOM 2529 N N . GLY A 1 333 ? 8.617 -20.438 -20.703 1 97.81 333 GLY A N 1
ATOM 2530 C CA . GLY A 1 333 ? 9.469 -19.406 -21.281 1 97.81 333 GLY A CA 1
ATOM 2531 C C . GLY A 1 333 ? 8.688 -18.234 -21.859 1 97.81 333 GLY A C 1
ATOM 2532 O O . GLY A 1 333 ? 9.055 -17.078 -21.656 1 97.81 333 GLY A O 1
ATOM 2533 N N . GLU A 1 334 ? 7.676 -18.594 -22.594 1 98.12 334 GLU A N 1
ATOM 2534 C CA . GLU A 1 334 ? 6.809 -17.562 -23.156 1 98.12 334 GLU A CA 1
ATOM 2535 C C . GLU A 1 334 ? 6.156 -16.75 -22.031 1 98.12 334 GLU A C 1
ATOM 2537 O O . GLU A 1 334 ? 5.996 -15.531 -22.172 1 98.12 334 GLU A O 1
ATOM 2542 N N . LEU A 1 335 ? 5.727 -17.438 -21 1 98.44 335 LEU A N 1
ATOM 2543 C CA . LEU A 1 335 ? 5.117 -16.766 -19.844 1 98.44 335 LEU A CA 1
ATOM 2544 C C . LEU A 1 335 ? 6.07 -15.734 -19.25 1 98.44 335 LEU A C 1
ATOM 2546 O O . LEU A 1 335 ? 5.676 -14.586 -19.016 1 98.44 335 LEU A O 1
ATOM 2550 N N . VAL A 1 336 ? 7.312 -16.109 -19.031 1 98.31 336 VAL A N 1
ATOM 2551 C CA . VAL A 1 336 ? 8.312 -15.195 -18.469 1 98.31 336 VAL A CA 1
ATOM 2552 C C . VAL A 1 336 ? 8.469 -13.977 -19.375 1 98.31 336 VAL A C 1
ATOM 2554 O O . VAL A 1 336 ? 8.484 -12.844 -18.891 1 98.31 336 VAL A O 1
ATOM 2557 N N . THR A 1 337 ? 8.492 -14.203 -20.625 1 98.44 337 THR A N 1
ATOM 2558 C CA . THR A 1 337 ? 8.648 -13.117 -21.594 1 98.44 337 THR A CA 1
ATOM 2559 C C . THR A 1 337 ? 7.457 -12.164 -21.531 1 98.44 337 THR A C 1
ATOM 2561 O O . THR A 1 337 ? 7.633 -10.945 -21.484 1 98.44 337 THR A O 1
ATOM 2564 N N . ARG A 1 338 ? 6.285 -12.711 -21.5 1 98.25 338 ARG A N 1
ATOM 2565 C CA . ARG A 1 338 ? 5.082 -11.891 -21.469 1 98.25 338 ARG A CA 1
ATOM 2566 C C . ARG A 1 338 ? 5.016 -11.062 -20.188 1 98.25 338 ARG A C 1
ATOM 2568 O O . ARG A 1 338 ? 4.621 -9.891 -20.219 1 98.25 338 ARG A O 1
ATOM 2575 N N . LEU A 1 339 ? 5.344 -11.672 -19.109 1 98.5 339 LEU A N 1
ATOM 2576 C CA . LEU A 1 339 ? 5.328 -10.945 -17.844 1 98.5 339 LEU A CA 1
ATOM 2577 C C . LEU A 1 339 ? 6.309 -9.773 -17.875 1 98.5 339 LEU A C 1
ATOM 2579 O O . LEU A 1 339 ? 5.984 -8.672 -17.422 1 98.5 339 LEU A O 1
ATOM 2583 N N . ILE A 1 340 ? 7.539 -10.016 -18.375 1 98.44 340 ILE A N 1
ATOM 2584 C CA . ILE A 1 340 ? 8.539 -8.953 -18.469 1 98.44 340 ILE A CA 1
ATOM 2585 C C . ILE A 1 340 ? 8.031 -7.828 -19.359 1 98.44 340 ILE A C 1
ATOM 2587 O O . ILE A 1 340 ? 8.125 -6.652 -19 1 98.44 340 ILE A O 1
ATOM 2591 N N . GLU A 1 341 ? 7.434 -8.164 -20.453 1 98 341 GLU A N 1
ATOM 2592 C CA . GLU A 1 341 ? 6.926 -7.16 -21.375 1 98 341 GLU A CA 1
ATOM 2593 C C . GLU A 1 341 ? 5.801 -6.344 -20.75 1 98 341 GLU A C 1
ATOM 2595 O O . GLU A 1 341 ? 5.766 -5.117 -20.891 1 98 341 GLU A O 1
ATOM 2600 N N . LEU A 1 342 ? 4.938 -7.031 -20.078 1 97.38 342 LEU A N 1
ATOM 2601 C CA . LEU A 1 342 ? 3.824 -6.359 -19.406 1 97.38 342 LEU A CA 1
ATOM 2602 C C . LEU A 1 342 ? 4.332 -5.418 -18.328 1 97.38 342 LEU A C 1
ATOM 2604 O O . LEU A 1 342 ? 3.785 -4.328 -18.141 1 97.38 342 LEU A O 1
ATOM 2608 N N . GLY A 1 343 ? 5.32 -5.867 -17.562 1 96.69 343 GLY A N 1
ATOM 2609 C CA . GLY A 1 343 ? 5.855 -5.082 -16.469 1 96.69 343 GLY A CA 1
ATOM 2610 C C . GLY A 1 343 ? 6.641 -3.867 -16.922 1 96.69 343 GLY A C 1
ATOM 2611 O O . GLY A 1 343 ? 6.57 -2.805 -16.312 1 96.69 343 GLY A O 1
ATOM 2612 N N . VAL A 1 344 ? 7.414 -4.012 -18 1 94.62 344 VAL A N 1
ATOM 2613 C CA . VAL A 1 344 ? 8.25 -2.936 -18.516 1 94.62 344 VAL A CA 1
ATOM 2614 C C . VAL A 1 344 ? 7.371 -1.871 -19.172 1 94.62 344 VAL A C 1
ATOM 2616 O O . VAL A 1 344 ? 7.664 -0.676 -19.094 1 94.62 344 VAL A O 1
ATOM 2619 N N . ALA A 1 345 ? 6.316 -2.295 -20 1 80.44 345 ALA A N 1
ATOM 2620 C CA . ALA A 1 345 ? 5.434 -1.374 -20.719 1 80.44 345 ALA A CA 1
ATOM 2621 C C . ALA A 1 345 ? 4.535 -0.616 -19.75 1 80.44 345 ALA A C 1
ATOM 2623 O O . ALA A 1 345 ? 4.047 0.472 -20.062 1 80.44 345 ALA A O 1
ATOM 2624 N N . GLY A 1 346 ? 4.27 -1.142 -18.594 1 64.5 346 GLY A N 1
ATOM 2625 C CA . GLY A 1 346 ? 3.189 -0.652 -17.75 1 64.5 346 GLY A CA 1
ATOM 2626 C C . GLY A 1 346 ? 3.621 0.458 -16.812 1 64.5 346 GLY A C 1
ATOM 2627 O O . GLY A 1 346 ? 4.816 0.699 -16.625 1 64.5 346 GLY A O 1
ATOM 2628 N N . MET B 1 1 ? 19.922 9.125 23.203 1 93.69 1 MET B N 1
ATOM 2629 C CA . MET B 1 1 ? 19.594 10.023 22.109 1 93.69 1 MET B CA 1
ATOM 2630 C C . MET B 1 1 ? 19.344 9.242 20.828 1 93.69 1 MET B C 1
ATOM 2632 O O . MET B 1 1 ? 20.109 8.328 20.5 1 93.69 1 MET B O 1
ATOM 2636 N N . LYS B 1 2 ? 18.25 9.484 20.125 1 97.12 2 LYS B N 1
ATOM 2637 C CA . LYS B 1 2 ? 17.922 8.789 18.891 1 97.12 2 LYS B CA 1
ATOM 2638 C C . LYS B 1 2 ? 18.203 9.688 17.672 1 97.12 2 LYS B C 1
ATOM 2640 O O . LYS B 1 2 ? 17.922 10.883 17.703 1 97.12 2 LYS B O 1
ATOM 2645 N N . THR B 1 3 ? 18.812 9.133 16.703 1 98.44 3 THR B N 1
ATOM 2646 C CA . THR B 1 3 ? 19.016 9.828 15.445 1 98.44 3 THR B CA 1
ATOM 2647 C C . THR B 1 3 ? 17.828 9.609 14.516 1 98.44 3 THR B C 1
ATOM 2649 O O . THR B 1 3 ? 17.469 8.469 14.211 1 98.44 3 THR B O 1
ATOM 2652 N N . ILE B 1 4 ? 17.203 10.703 14.109 1 98.69 4 ILE B N 1
ATOM 2653 C CA . ILE B 1 4 ? 16.016 10.625 13.273 1 98.69 4 ILE B CA 1
ATOM 2654 C C . ILE B 1 4 ? 16.328 11.125 11.867 1 98.69 4 ILE B C 1
ATOM 2656 O O . ILE B 1 4 ? 16.766 12.266 11.688 1 98.69 4 ILE B O 1
ATOM 2660 N N . LEU B 1 5 ? 16.203 10.25 10.883 1 98.81 5 LEU B N 1
ATOM 2661 C CA . LEU B 1 5 ? 16.297 10.656 9.484 1 98.81 5 LEU B CA 1
ATOM 2662 C C . LEU B 1 5 ? 15.055 11.445 9.062 1 98.81 5 LEU B C 1
ATOM 2664 O O . LEU B 1 5 ? 13.938 10.922 9.102 1 98.81 5 LEU B O 1
ATOM 2668 N N . VAL B 1 6 ? 15.219 12.695 8.75 1 98.81 6 VAL B N 1
ATOM 2669 C CA . VAL B 1 6 ? 14.109 13.523 8.297 1 98.81 6 VAL B CA 1
ATOM 2670 C C . VAL B 1 6 ? 14.211 13.734 6.785 1 98.81 6 VAL B C 1
ATOM 2672 O O . VAL B 1 6 ? 15.195 14.297 6.293 1 98.81 6 VAL B O 1
ATOM 2675 N N . LEU B 1 7 ? 13.219 13.273 6.07 1 98.81 7 LEU B N 1
ATOM 2676 C CA . LEU B 1 7 ? 13.18 13.422 4.621 1 98.81 7 LEU B CA 1
ATOM 2677 C C . LEU B 1 7 ? 12.336 14.625 4.219 1 98.81 7 LEU B C 1
ATOM 2679 O O . LEU B 1 7 ? 11.234 14.82 4.742 1 98.81 7 LEU B O 1
ATOM 2683 N N . PHE B 1 8 ? 12.828 15.383 3.299 1 98.5 8 PHE B N 1
ATOM 2684 C CA . PHE B 1 8 ? 12.07 16.531 2.818 1 98.5 8 PHE B CA 1
ATOM 2685 C C . PHE B 1 8 ? 12.234 16.703 1.312 1 98.5 8 PHE B C 1
ATOM 2687 O O . PHE B 1 8 ? 13.047 16.016 0.691 1 98.5 8 PHE B O 1
ATOM 2694 N N . GLY B 1 9 ? 11.391 17.562 0.646 1 97.94 9 GLY B N 1
ATOM 2695 C CA . GLY B 1 9 ? 11.367 17.75 -0.796 1 97.94 9 GLY B CA 1
ATOM 2696 C C . GLY B 1 9 ? 10.5 16.719 -1.515 1 97.94 9 GLY B C 1
ATOM 2697 O O . GLY B 1 9 ? 9.297 16.641 -1.263 1 97.94 9 GLY B O 1
ATOM 2698 N N . GLY B 1 10 ? 11.188 15.992 -2.402 1 96.25 10 GLY B N 1
ATOM 2699 C CA . GLY B 1 10 ? 10.523 14.898 -3.094 1 96.25 10 GLY B CA 1
ATOM 2700 C C . GLY B 1 10 ? 10.172 15.227 -4.531 1 96.25 10 GLY B C 1
ATOM 2701 O O . GLY B 1 10 ? 10.148 16.406 -4.918 1 96.25 10 GLY B O 1
ATOM 2702 N N . CYS B 1 11 ? 9.922 14.195 -5.355 1 94.56 11 CYS B N 1
ATOM 2703 C CA . CYS B 1 11 ? 9.406 14.32 -6.715 1 94.56 11 CYS B CA 1
ATOM 2704 C C . CYS B 1 11 ? 7.895 14.5 -6.711 1 94.56 11 CYS B C 1
ATOM 2706 O O . CYS B 1 11 ? 7.152 13.578 -7.047 1 94.56 11 CYS B O 1
ATOM 2708 N N . SER B 1 12 ? 7.457 15.633 -6.375 1 91.69 12 SER B N 1
ATOM 2709 C CA . SER B 1 12 ? 6.039 15.898 -6.164 1 91.69 12 SER B CA 1
ATOM 2710 C C . SER B 1 12 ? 5.699 17.344 -6.492 1 91.69 12 SER B C 1
ATOM 2712 O O . SER B 1 12 ? 6.551 18.234 -6.387 1 91.69 12 SER B O 1
ATOM 2714 N N . THR B 1 13 ? 4.441 17.562 -6.852 1 87.38 13 THR B N 1
ATOM 2715 C CA . THR B 1 13 ? 3.953 18.922 -7.074 1 87.38 13 THR B CA 1
ATOM 2716 C C . THR B 1 13 ? 3.863 19.688 -5.758 1 87.38 13 THR B C 1
ATOM 2718 O O . THR B 1 13 ? 3.734 20.906 -5.754 1 87.38 13 THR B O 1
ATOM 2721 N N . GLU B 1 14 ? 3.998 19.031 -4.66 1 90.5 14 GLU B N 1
ATOM 2722 C CA . GLU B 1 14 ? 3.895 19.641 -3.338 1 90.5 14 GLU B CA 1
ATOM 2723 C C . GLU B 1 14 ? 5.27 19.812 -2.699 1 90.5 14 GLU B C 1
ATOM 2725 O O . GLU B 1 14 ? 5.391 19.859 -1.473 1 90.5 14 GLU B O 1
ATOM 2730 N N . TYR B 1 15 ? 6.293 19.938 -3.52 1 94.5 15 TYR B N 1
ATOM 2731 C CA . TYR B 1 15 ? 7.695 20.047 -3.133 1 94.5 15 TYR B CA 1
ATOM 2732 C C . TYR B 1 15 ? 7.91 21.203 -2.172 1 94.5 15 TYR B C 1
ATOM 2734 O O . TYR B 1 15 ? 8.531 21.047 -1.121 1 94.5 15 TYR B O 1
ATOM 2742 N N . GLU B 1 16 ? 7.34 22.328 -2.42 1 93.12 16 GLU B N 1
ATOM 2743 C CA . GLU B 1 16 ? 7.57 23.516 -1.615 1 93.12 16 GLU B CA 1
ATOM 2744 C C . GLU B 1 16 ? 6.945 23.375 -0.23 1 93.12 16 GLU B C 1
ATOM 2746 O O . GLU B 1 16 ? 7.516 23.844 0.761 1 93.12 16 GLU B O 1
ATOM 2751 N N . VAL B 1 17 ? 5.77 22.75 -0.18 1 92.19 17 VAL B N 1
ATOM 2752 C CA . VAL B 1 17 ? 5.102 22.531 1.098 1 92.19 17 VAL B CA 1
ATOM 2753 C C . VAL B 1 17 ? 5.965 21.641 1.99 1 92.19 17 VAL B C 1
ATOM 2755 O O . VAL B 1 17 ? 6.055 21.859 3.199 1 92.19 17 VAL B O 1
ATOM 2758 N N . SER B 1 18 ? 6.578 20.688 1.408 1 96.12 18 SER B N 1
ATOM 2759 C CA . SER B 1 18 ? 7.457 19.766 2.133 1 96.12 18 SER B CA 1
ATOM 2760 C C . SER B 1 18 ? 8.625 20.516 2.77 1 96.12 18 SER B C 1
ATOM 2762 O O . SER B 1 18 ? 9 20.25 3.912 1 96.12 18 SER B O 1
ATOM 2764 N N . LEU B 1 19 ? 9.211 21.484 2.016 1 97.25 19 LEU B N 1
ATOM 2765 C CA . LEU B 1 19 ? 10.344 22.234 2.537 1 97.25 19 LEU B CA 1
ATOM 2766 C C . LEU B 1 19 ? 9.945 23.016 3.789 1 97.25 19 LEU B C 1
ATOM 2768 O O . LEU B 1 19 ? 10.68 23.016 4.781 1 97.25 19 LEU B O 1
ATOM 2772 N N . HIS B 1 20 ? 8.812 23.625 3.754 1 96 20 HIS B N 1
ATOM 2773 C CA . HIS B 1 20 ? 8.344 24.406 4.895 1 96 20 HIS B CA 1
ATOM 2774 C C . HIS B 1 20 ? 8.031 23.5 6.086 1 96 20 HIS B C 1
ATOM 2776 O O . HIS B 1 20 ? 8.367 23.828 7.223 1 96 20 HIS B O 1
ATOM 2782 N N . SER B 1 21 ? 7.363 22.391 5.797 1 96.81 21 SER B N 1
ATOM 2783 C CA . SER B 1 21 ? 7.031 21.438 6.852 1 96.81 21 SER B CA 1
ATOM 2784 C C . SER B 1 21 ? 8.289 20.875 7.508 1 96.81 21 SER B C 1
ATOM 2786 O O . SER B 1 21 ? 8.359 20.766 8.734 1 96.81 21 SER B O 1
ATOM 2788 N N . ALA B 1 22 ? 9.273 20.547 6.695 1 97.81 22 ALA B N 1
ATOM 2789 C CA . ALA B 1 22 ? 10.508 19.969 7.215 1 97.81 22 ALA B CA 1
ATOM 2790 C C . ALA B 1 22 ? 11.273 20.969 8.07 1 97.81 22 ALA B C 1
ATOM 2792 O O . ALA B 1 22 ? 11.852 20.609 9.094 1 97.81 22 ALA B O 1
ATOM 2793 N N . TYR B 1 23 ? 11.32 22.234 7.594 1 97.31 23 TYR B N 1
ATOM 2794 C CA . TYR B 1 23 ? 11.938 23.266 8.398 1 97.31 23 TYR B CA 1
ATOM 2795 C C . TYR B 1 23 ? 11.305 23.344 9.781 1 97.31 23 TYR B C 1
ATOM 2797 O O . TYR B 1 23 ? 12 23.438 10.797 1 97.31 23 TYR B O 1
ATOM 2805 N N . ALA B 1 24 ? 9.984 23.344 9.797 1 97.06 24 ALA B N 1
ATOM 2806 C CA . ALA B 1 24 ? 9.258 23.406 11.062 1 97.06 24 ALA B CA 1
ATOM 2807 C C . ALA B 1 24 ? 9.602 22.234 11.961 1 97.06 24 ALA B C 1
ATOM 2809 O O . ALA B 1 24 ? 9.875 22.406 13.148 1 97.06 24 ALA B O 1
ATOM 2810 N N . VAL B 1 25 ? 9.625 21 11.43 1 97.75 25 VAL B N 1
ATOM 2811 C CA . VAL B 1 25 ? 9.906 19.797 12.188 1 97.75 25 VAL B CA 1
ATOM 2812 C C . VAL B 1 25 ? 11.336 19.844 12.727 1 97.75 25 VAL B C 1
ATOM 2814 O O . VAL B 1 25 ? 11.562 19.656 13.922 1 97.75 25 VAL B O 1
ATOM 2817 N N . LEU B 1 26 ? 12.273 20.109 11.859 1 97.88 26 LEU B N 1
ATOM 2818 C CA . LEU B 1 26 ? 13.688 20.078 12.211 1 97.88 26 LEU B CA 1
ATOM 2819 C C . LEU B 1 26 ? 14.008 21.141 13.266 1 97.88 26 LEU B C 1
ATOM 2821 O O . LEU B 1 26 ? 14.82 20.906 14.156 1 97.88 26 LEU B O 1
ATOM 2825 N N . SER B 1 27 ? 13.352 22.297 13.172 1 96.31 27 SER B N 1
ATOM 2826 C CA . SER B 1 27 ? 13.633 23.406 14.062 1 96.31 27 SER B CA 1
ATOM 2827 C C . SER B 1 27 ? 13.008 23.203 15.438 1 96.31 27 SER B C 1
ATOM 2829 O O . SER B 1 27 ? 13.367 23.875 16.406 1 96.31 27 SER B O 1
ATOM 2831 N N . HIS B 1 28 ? 12.094 22.266 15.555 1 96.69 28 HIS B N 1
ATOM 2832 C CA . HIS B 1 28 ? 11.375 22.125 16.812 1 96.69 28 HIS B CA 1
ATOM 2833 C C . HIS B 1 28 ? 11.625 20.766 17.453 1 96.69 28 HIS B C 1
ATOM 2835 O O . HIS B 1 28 ? 11.039 20.438 18.484 1 96.69 28 HIS B O 1
ATOM 2841 N N . MET B 1 29 ? 12.422 19.953 16.828 1 97.12 29 MET B N 1
ATOM 2842 C CA . MET B 1 29 ? 12.805 18.688 17.422 1 97.12 29 MET B CA 1
ATOM 2843 C C . MET B 1 29 ? 13.594 18.906 18.719 1 97.12 29 MET B C 1
ATOM 2845 O O . MET B 1 29 ? 14.508 19.719 18.75 1 97.12 29 MET B O 1
ATOM 2849 N N . ASP B 1 30 ? 13.266 18.188 19.75 1 97.75 30 ASP B N 1
ATOM 2850 C CA . ASP B 1 30 ? 13.922 18.328 21.047 1 97.75 30 ASP B CA 1
ATOM 2851 C C . ASP B 1 30 ? 15.383 17.906 20.969 1 97.75 30 ASP B C 1
ATOM 2853 O O . ASP B 1 30 ? 15.688 16.719 20.875 1 97.75 30 ASP B O 1
ATOM 2857 N N . PRO B 1 31 ? 16.297 18.797 21.047 1 96.94 31 PRO B N 1
ATOM 2858 C CA . PRO B 1 31 ? 17.719 18.469 20.859 1 96.94 31 PRO B CA 1
ATOM 2859 C C . PRO B 1 31 ? 18.281 17.609 22 1 96.94 31 PRO B C 1
ATOM 2861 O O . PRO B 1 31 ? 19.344 17.031 21.859 1 96.94 31 PRO B O 1
ATOM 2864 N N . ALA B 1 32 ? 17.547 17.609 23.062 1 97.62 32 ALA B N 1
ATOM 2865 C CA . ALA B 1 32 ? 18 16.781 24.172 1 97.62 32 ALA B CA 1
ATOM 2866 C C . ALA B 1 32 ? 17.641 15.32 23.953 1 97.62 32 ALA B C 1
ATOM 2868 O O . ALA B 1 32 ? 18.172 14.438 24.609 1 97.62 32 ALA B O 1
ATOM 2869 N N . ARG B 1 33 ? 16.828 15.062 22.969 1 97.5 33 ARG B N 1
ATOM 2870 C CA . ARG B 1 33 ? 16.312 13.711 22.812 1 97.5 33 ARG B CA 1
ATOM 2871 C C . ARG B 1 33 ? 16.672 13.148 21.438 1 97.5 33 ARG B C 1
ATOM 2873 O O . ARG B 1 33 ? 16.812 11.938 21.266 1 97.5 33 ARG B O 1
ATOM 2880 N N . TYR B 1 34 ? 16.828 14.102 20.516 1 98.19 34 TYR B N 1
ATOM 2881 C CA . TYR B 1 34 ? 16.938 13.633 19.141 1 98.19 34 TYR B CA 1
ATOM 2882 C C . TYR B 1 34 ? 18.078 14.359 18.422 1 98.19 34 TYR B C 1
ATOM 2884 O O . TYR B 1 34 ? 18.312 15.547 18.672 1 98.19 34 TYR B O 1
ATOM 2892 N N . THR B 1 35 ? 18.75 13.633 17.562 1 97.62 35 THR B N 1
ATOM 2893 C CA . THR B 1 35 ? 19.672 14.18 16.578 1 97.62 35 THR B CA 1
ATOM 2894 C C . THR B 1 35 ? 19.109 14.062 15.172 1 97.62 35 THR B C 1
ATOM 2896 O O . THR B 1 35 ? 18.891 12.961 14.68 1 97.62 35 THR B O 1
ATOM 2899 N N . PRO B 1 36 ? 18.891 15.203 14.531 1 97.69 36 PRO B N 1
ATOM 2900 C CA . PRO B 1 36 ? 18.328 15.125 13.18 1 97.69 36 PRO B CA 1
ATOM 2901 C C . PRO B 1 36 ? 19.375 14.781 12.125 1 97.69 36 PRO B C 1
ATOM 2903 O O . PRO B 1 36 ? 20.516 15.242 12.211 1 97.69 36 PRO B O 1
ATOM 2906 N N . LEU B 1 37 ? 19.078 13.914 11.266 1 98.31 37 LEU B N 1
ATOM 2907 C CA . LEU B 1 37 ? 19.75 13.648 10 1 98.31 37 LEU B CA 1
ATOM 2908 C C . LEU B 1 37 ? 18.875 14.039 8.82 1 98.31 37 LEU B C 1
ATOM 2910 O O . LEU B 1 37 ? 17.922 13.336 8.484 1 98.31 37 LEU B O 1
ATOM 2914 N N . ALA B 1 38 ? 19.203 15.203 8.211 1 98.62 38 ALA B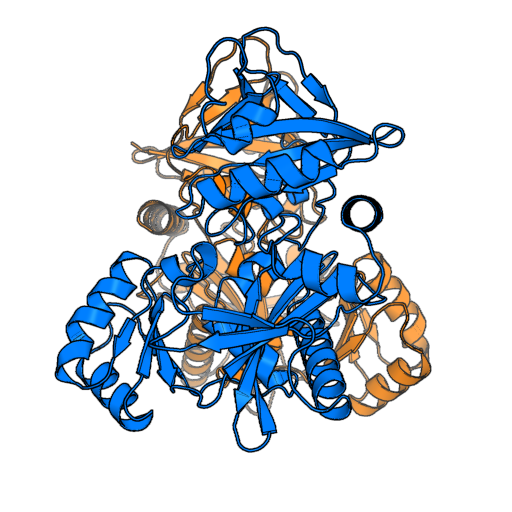 N 1
ATOM 2915 C CA . ALA B 1 38 ? 18.328 15.773 7.184 1 98.62 38 ALA B CA 1
ATOM 2916 C C . ALA B 1 38 ? 18.734 15.297 5.793 1 98.62 38 ALA B C 1
ATOM 2918 O O . ALA B 1 38 ? 19.906 15.398 5.41 1 98.62 38 ALA B O 1
ATOM 2919 N N . VAL B 1 39 ? 17.812 14.773 5.082 1 98.75 39 VAL B N 1
ATOM 2920 C CA . VAL B 1 39 ? 18.031 14.352 3.701 1 98.75 39 VAL B CA 1
ATOM 2921 C C . VAL B 1 39 ? 16.969 14.969 2.795 1 98.75 39 VAL B C 1
ATOM 2923 O O . VAL B 1 39 ? 15.773 14.734 2.986 1 98.75 39 VAL B O 1
ATOM 2926 N N . GLY B 1 40 ? 17.422 15.742 1.849 1 98.5 40 GLY B N 1
ATOM 2927 C CA . GLY B 1 40 ? 16.531 16.297 0.843 1 98.5 40 GLY B CA 1
ATOM 2928 C C . GLY B 1 40 ? 16.469 15.461 -0.424 1 98.5 40 GLY B C 1
ATOM 2929 O O . GLY B 1 40 ? 17.484 14.922 -0.869 1 98.5 40 GLY B O 1
ATOM 2930 N N . ILE B 1 41 ? 15.281 15.32 -0.909 1 98.38 41 ILE B N 1
ATOM 2931 C CA . ILE B 1 41 ? 15.062 14.734 -2.227 1 98.38 41 ILE B CA 1
ATOM 2932 C C . ILE B 1 41 ? 14.703 15.836 -3.227 1 98.38 41 ILE B C 1
ATOM 2934 O O . ILE B 1 41 ? 13.703 16.531 -3.059 1 98.38 41 ILE B O 1
ATOM 2938 N N . THR B 1 42 ? 15.492 16.016 -4.238 1 97.5 42 THR B N 1
ATOM 2939 C CA . THR B 1 42 ? 15.266 17.078 -5.211 1 97.5 42 THR B CA 1
ATOM 2940 C C . THR B 1 42 ? 14.023 16.781 -6.043 1 97.5 42 THR B C 1
ATOM 2942 O O . THR B 1 42 ? 13.477 15.68 -5.996 1 97.5 42 THR B O 1
ATOM 2945 N N . ARG B 1 43 ? 13.57 17.75 -6.824 1 95.69 43 ARG B N 1
ATOM 2946 C CA . ARG B 1 43 ? 12.414 17.578 -7.703 1 95.69 43 ARG B CA 1
ATOM 2947 C C . ARG B 1 43 ? 12.68 16.5 -8.75 1 95.69 43 ARG B C 1
ATOM 2949 O O . ARG B 1 43 ? 11.742 15.852 -9.227 1 95.69 43 ARG B O 1
ATOM 2956 N N . GLU B 1 44 ? 13.969 16.312 -9.055 1 95.19 44 GLU B N 1
ATOM 2957 C CA . GLU B 1 44 ? 14.352 15.312 -10.055 1 95.19 44 GLU B CA 1
ATOM 2958 C C . GLU B 1 44 ? 14.547 13.938 -9.414 1 95.19 44 GLU B C 1
ATOM 2960 O O . GLU B 1 44 ? 14.711 12.945 -10.117 1 95.19 44 GLU B O 1
ATOM 2965 N N . GLY B 1 45 ? 14.516 13.898 -8.094 1 96.81 45 GLY B N 1
ATOM 2966 C CA . GLY B 1 45 ? 14.516 12.617 -7.414 1 96.81 45 GLY B CA 1
ATOM 2967 C C . GLY B 1 45 ? 15.883 12.227 -6.879 1 96.81 45 GLY B C 1
ATOM 2968 O O . GLY B 1 45 ? 16.125 11.062 -6.555 1 96.81 45 GLY B O 1
ATOM 2969 N N . GLN B 1 46 ? 16.812 13.211 -6.797 1 97 46 GLN B N 1
ATOM 2970 C CA . GLN B 1 46 ? 18.125 12.953 -6.191 1 97 46 GLN B CA 1
ATOM 2971 C C . GLN B 1 46 ? 18.062 13.086 -4.672 1 97 46 GLN B C 1
ATOM 2973 O O . GLN B 1 46 ? 17.422 14 -4.152 1 97 46 GLN B O 1
ATOM 2978 N N . TRP B 1 47 ? 18.719 12.18 -4.012 1 98.38 47 TRP B N 1
ATOM 2979 C CA . TRP B 1 47 ? 18.781 12.211 -2.557 1 98.38 47 TRP B CA 1
ATOM 2980 C C . TRP B 1 47 ? 20.078 12.859 -2.08 1 98.38 47 TRP B C 1
ATOM 2982 O O . TRP B 1 47 ? 21.172 12.43 -2.449 1 98.38 47 TRP B O 1
ATOM 2992 N N . LEU B 1 48 ? 19.969 13.859 -1.23 1 98.5 48 LEU B N 1
ATOM 2993 C CA . LEU B 1 48 ? 21.125 14.633 -0.772 1 98.5 48 LEU B CA 1
ATOM 2994 C C . LEU B 1 48 ? 21.125 14.742 0.749 1 98.5 48 LEU B C 1
ATOM 2996 O O . LEU B 1 48 ? 20.172 15.227 1.344 1 98.5 48 LEU B O 1
ATOM 3000 N N . CYS B 1 49 ? 22.172 14.227 1.358 1 98.5 49 CYS B N 1
ATOM 3001 C CA . CYS B 1 49 ? 22.391 14.523 2.771 1 98.5 49 CYS B CA 1
ATOM 3002 C C . CYS B 1 49 ? 22.688 16 2.984 1 98.5 49 CYS B C 1
ATOM 3004 O O . CYS B 1 49 ? 23.625 16.547 2.406 1 98.5 49 CYS B O 1
ATOM 3006 N N . TYR B 1 50 ? 21.906 16.656 3.77 1 98.5 50 TYR B N 1
ATOM 3007 C CA . TYR B 1 50 ? 21.984 18.094 3.912 1 98.5 50 TYR B CA 1
ATOM 3008 C C . TYR B 1 50 ? 22.594 18.484 5.254 1 98.5 50 TYR B C 1
ATOM 3010 O O . TYR B 1 50 ? 22.109 18.062 6.309 1 98.5 50 TYR B O 1
ATOM 3018 N N . THR B 1 51 ? 23.625 19.297 5.188 1 96.12 51 THR B N 1
ATOM 3019 C CA . THR B 1 51 ? 24.312 19.703 6.406 1 96.12 51 THR B CA 1
ATOM 3020 C C . THR B 1 51 ? 24.344 21.234 6.531 1 96.12 51 THR B C 1
ATOM 3022 O O . THR B 1 51 ? 25.078 21.781 7.355 1 96.12 51 THR B O 1
ATOM 3025 N N . GLY B 1 52 ? 23.562 21.891 5.703 1 95.81 52 GLY B N 1
ATOM 3026 C CA . GLY B 1 52 ? 23.562 23.344 5.707 1 95.81 52 GLY B CA 1
ATOM 3027 C C . GLY B 1 52 ? 22.609 23.922 6.734 1 95.81 52 GLY B C 1
ATOM 3028 O O . GLY B 1 52 ? 22.078 23.203 7.582 1 95.81 52 GLY B O 1
ATOM 3029 N N . ASP B 1 53 ? 22.484 25.25 6.633 1 96.12 53 ASP B N 1
ATOM 3030 C CA . ASP B 1 53 ? 21.594 26 7.516 1 96.12 53 ASP B CA 1
ATOM 3031 C C . ASP B 1 53 ? 20.141 25.656 7.227 1 96.12 53 ASP B C 1
ATOM 3033 O O . ASP B 1 53 ? 19.703 25.703 6.074 1 96.12 53 ASP B O 1
ATOM 3037 N N . LEU B 1 54 ? 19.422 25.344 8.25 1 95.31 54 LEU B N 1
ATOM 3038 C CA . LEU B 1 54 ? 18.047 24.906 8.102 1 95.31 54 LEU B CA 1
ATOM 3039 C C . LEU B 1 54 ? 17.188 26.016 7.508 1 95.31 54 LEU B C 1
ATOM 3041 O O . LEU B 1 54 ? 16.156 25.734 6.875 1 95.31 54 LEU B O 1
ATOM 3045 N N . SER B 1 55 ? 17.531 27.266 7.695 1 94.19 55 SER B N 1
ATOM 3046 C CA . SER B 1 55 ? 16.75 28.375 7.176 1 94.19 55 SER B CA 1
ATOM 3047 C C . SER B 1 55 ? 16.672 28.344 5.652 1 94.19 55 SER B C 1
ATOM 3049 O O . SER B 1 55 ? 15.773 28.922 5.051 1 94.19 55 SER B O 1
ATOM 3051 N N . ARG B 1 56 ? 17.578 27.641 5.066 1 95.5 56 ARG B N 1
ATOM 3052 C CA . ARG B 1 56 ? 17.625 27.547 3.609 1 95.5 56 ARG B CA 1
ATOM 3053 C C . ARG B 1 56 ? 16.531 26.641 3.078 1 95.5 56 ARG B C 1
ATOM 3055 O O . ARG B 1 56 ? 16.219 26.672 1.889 1 95.5 56 ARG B O 1
ATOM 3062 N N . LEU B 1 57 ? 16 25.797 3.916 1 95.31 57 LEU B N 1
ATOM 3063 C CA . LEU B 1 57 ? 14.812 25.031 3.529 1 95.31 57 LEU B CA 1
ATOM 3064 C C . LEU B 1 57 ? 13.625 25.953 3.301 1 95.31 57 LEU B C 1
ATOM 3066 O O . LEU B 1 57 ? 12.859 25.766 2.348 1 95.31 57 LEU B O 1
ATOM 3070 N N . GLU B 1 58 ? 13.469 26.922 4.098 1 89.94 58 GLU B N 1
ATOM 3071 C CA . GLU B 1 58 ? 12.328 27.828 4.043 1 89.94 58 GLU B CA 1
ATOM 3072 C C . GLU B 1 58 ? 12.352 28.672 2.768 1 89.94 58 GLU B C 1
ATOM 3074 O O . GLU B 1 58 ? 11.305 28.953 2.188 1 89.94 58 GLU B O 1
ATOM 3079 N N . ASP B 1 59 ? 13.531 29.062 2.357 1 89.31 59 ASP B N 1
ATOM 3080 C CA . ASP B 1 59 ? 13.586 29.938 1.198 1 89.31 59 ASP B CA 1
ATOM 3081 C C . ASP B 1 59 ? 13.883 29.156 -0.079 1 89.31 59 ASP B C 1
ATOM 3083 O O . ASP B 1 59 ? 14.008 29.734 -1.157 1 89.31 59 ASP B O 1
ATOM 3087 N N . GLY B 1 60 ? 14.031 27.859 0.021 1 91.56 60 GLY B N 1
ATOM 3088 C CA . GLY B 1 60 ? 14.156 26.984 -1.135 1 91.56 60 GLY B CA 1
ATOM 3089 C C . GLY B 1 60 ? 15.547 27 -1.734 1 91.56 60 GLY B C 1
ATOM 3090 O O . GLY B 1 60 ? 15.742 26.547 -2.867 1 91.56 60 GLY B O 1
ATOM 3091 N N . THR B 1 61 ? 16.578 27.469 -0.966 1 94.56 61 THR B N 1
ATOM 3092 C CA . THR B 1 61 ? 17.922 27.609 -1.512 1 94.56 61 THR B CA 1
ATOM 3093 C C . THR B 1 61 ? 18.859 26.562 -0.915 1 94.56 61 THR B C 1
ATOM 3095 O O . THR B 1 61 ? 20.062 26.75 -0.874 1 94.56 61 THR B O 1
ATOM 3098 N N . TRP B 1 62 ? 18.328 25.438 -0.453 1 96.56 62 TRP B N 1
ATOM 3099 C CA . TRP B 1 62 ? 19.094 24.469 0.312 1 96.56 62 TRP B CA 1
ATOM 3100 C C . TRP B 1 62 ? 20.047 23.688 -0.595 1 96.56 62 TRP B C 1
ATOM 3102 O O . TRP B 1 62 ? 21.062 23.172 -0.136 1 96.56 62 TRP B O 1
ATOM 3112 N N . GLN B 1 63 ? 19.672 23.672 -1.925 1 95.88 63 GLN B N 1
ATOM 3113 C CA . GLN B 1 63 ? 20.438 22.812 -2.832 1 95.88 63 GLN B CA 1
ATOM 3114 C C . GLN B 1 63 ? 21.719 23.516 -3.283 1 95.88 63 GLN B C 1
ATOM 3116 O O . GLN B 1 63 ? 21.828 23.953 -4.434 1 95.88 63 GLN B O 1
ATOM 3121 N N . GLN B 1 64 ? 22.609 23.594 -2.389 1 92.12 64 GLN B N 1
ATOM 3122 C CA . GLN B 1 64 ? 23.938 24.125 -2.674 1 92.12 64 GLN B CA 1
ATOM 3123 C C . GLN B 1 64 ? 25.016 23.047 -2.504 1 92.12 64 GLN B C 1
ATOM 3125 O O . GLN B 1 64 ? 24.953 22.25 -1.564 1 92.12 64 GLN B O 1
ATOM 3130 N N . ALA B 1 65 ? 25.953 23.031 -3.312 1 86.31 65 ALA B N 1
ATOM 3131 C CA . ALA B 1 65 ? 26.953 21.969 -3.373 1 86.31 65 ALA B CA 1
ATOM 3132 C C . ALA B 1 65 ? 27.688 21.844 -2.041 1 86.31 65 ALA B C 1
ATOM 3134 O O . ALA B 1 65 ? 27.984 20.719 -1.604 1 86.31 65 ALA B O 1
ATOM 3135 N N . ALA B 1 66 ? 27.969 22.859 -1.417 1 89.62 66 ALA B N 1
ATOM 3136 C CA . ALA B 1 66 ? 28.766 22.844 -0.192 1 89.62 66 ALA B CA 1
ATOM 3137 C C . ALA B 1 66 ? 27.969 22.25 0.969 1 89.62 66 ALA B C 1
ATOM 3139 O O . ALA B 1 66 ? 28.562 21.812 1.966 1 89.62 66 ALA B O 1
ATOM 3140 N N . ASP B 1 67 ? 26.734 22.172 0.8 1 94.12 67 ASP B N 1
ATOM 3141 C CA . ASP B 1 67 ? 25.875 21.766 1.913 1 94.12 67 ASP B CA 1
ATOM 3142 C C . ASP B 1 67 ? 25.234 20.406 1.642 1 94.12 67 ASP B C 1
ATOM 3144 O O . ASP B 1 67 ? 24.469 19.891 2.471 1 94.12 67 ASP B O 1
ATOM 3148 N N . CYS B 1 68 ? 25.453 19.859 0.471 1 97.62 68 CYS B N 1
ATOM 3149 C CA . CYS B 1 68 ? 24.734 18.656 0.048 1 97.62 68 CYS B CA 1
ATOM 3150 C C . CYS B 1 68 ? 25.703 17.562 -0.385 1 97.62 68 CYS B C 1
ATOM 3152 O O . CYS B 1 68 ? 26.641 17.828 -1.139 1 97.62 68 CYS B O 1
ATOM 3154 N N . ILE B 1 69 ? 25.5 16.328 0.106 1 97.88 69 ILE B N 1
ATOM 3155 C CA . ILE B 1 69 ? 26.266 15.164 -0.309 1 97.88 69 ILE B CA 1
ATOM 3156 C C . ILE B 1 69 ? 25.312 14.094 -0.842 1 97.88 69 ILE B C 1
ATOM 3158 O O . ILE B 1 69 ? 24.406 13.656 -0.137 1 97.88 69 ILE B O 1
ATOM 3162 N N . PRO B 1 70 ? 25.469 13.703 -2.113 1 97.12 70 PRO B N 1
ATOM 3163 C CA . PRO B 1 70 ? 24.641 12.602 -2.604 1 97.12 70 PRO B CA 1
ATOM 3164 C C . PRO B 1 70 ? 24.672 11.383 -1.686 1 97.12 70 PRO B C 1
ATOM 3166 O O . PRO B 1 70 ? 25.734 11.055 -1.13 1 97.12 70 PRO B O 1
ATOM 3169 N N . CYS B 1 71 ? 23.547 10.773 -1.498 1 98.12 71 CYS B N 1
ATOM 3170 C CA . CYS B 1 71 ? 23.469 9.648 -0.574 1 98.12 71 CYS B CA 1
ATOM 3171 C C . CYS B 1 71 ? 22.344 8.695 -0.973 1 98.12 71 CYS B C 1
ATOM 3173 O O . CYS B 1 71 ? 21.562 9 -1.875 1 98.12 71 CYS B O 1
ATOM 3175 N N . THR B 1 72 ? 22.312 7.559 -0.428 1 98 72 THR B N 1
ATOM 3176 C CA . THR B 1 72 ? 21.234 6.59 -0.593 1 98 72 THR B CA 1
ATOM 3177 C C . THR B 1 72 ? 21.047 5.762 0.676 1 98 72 THR B C 1
ATOM 3179 O O . THR B 1 72 ? 22.031 5.434 1.354 1 98 72 THR B O 1
ATOM 3182 N N . PRO B 1 73 ? 19.781 5.539 1.067 1 97.94 73 PRO B N 1
ATOM 3183 C CA . PRO B 1 73 ? 19.594 4.617 2.191 1 97.94 73 PRO B CA 1
ATOM 3184 C C . PRO B 1 73 ? 19.969 3.182 1.85 1 97.94 73 PRO B C 1
ATOM 3186 O O . PRO B 1 73 ? 19.734 2.723 0.731 1 97.94 73 PRO B O 1
ATOM 3189 N N . LEU B 1 74 ? 20.594 2.539 2.797 1 97.62 74 LEU B N 1
ATOM 3190 C CA . LEU B 1 74 ? 20.828 1.109 2.639 1 97.62 74 LEU B CA 1
ATOM 3191 C C . LEU B 1 74 ? 19.562 0.31 2.91 1 97.62 74 LEU B C 1
ATOM 3193 O O . LEU B 1 74 ? 18.844 0.588 3.871 1 97.62 74 LEU B O 1
ATOM 3197 N N . VAL B 1 75 ? 19.266 -0.651 2.059 1 97 75 VAL B N 1
ATOM 3198 C CA . VAL B 1 75 ? 18.016 -1.398 2.152 1 97 75 VAL B CA 1
ATOM 3199 C C . VAL B 1 75 ? 18.234 -2.674 2.963 1 97 75 VAL 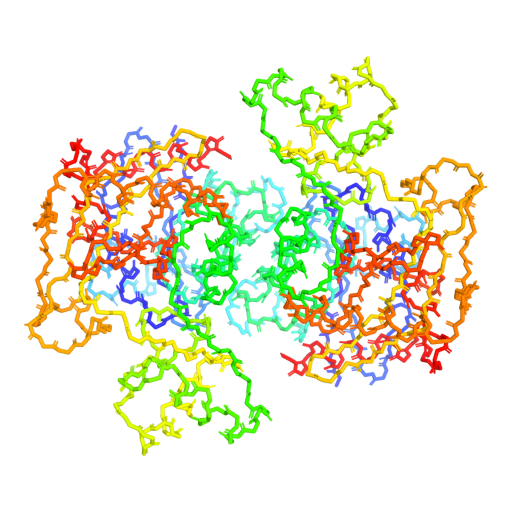B C 1
ATOM 3201 O O . VAL B 1 75 ? 17.266 -3.324 3.381 1 97 75 VAL B O 1
ATOM 3204 N N . GLU B 1 76 ? 19.438 -3.043 3.236 1 95 76 GLU B N 1
ATOM 3205 C CA . GLU B 1 76 ? 19.75 -4.18 4.098 1 95 76 GLU B CA 1
ATOM 3206 C C . GLU B 1 76 ? 19.047 -4.062 5.445 1 95 76 GLU B C 1
ATOM 3208 O O . GLU B 1 76 ? 19.109 -3.016 6.094 1 95 76 GLU B O 1
ATOM 3213 N N . ARG B 1 77 ? 18.422 -5.219 5.738 1 92.94 77 ARG B N 1
ATOM 3214 C CA . ARG B 1 77 ? 17.672 -5.191 6.984 1 92.94 77 ARG B CA 1
ATOM 3215 C C . ARG B 1 77 ? 18.594 -4.949 8.18 1 92.94 77 ARG B C 1
ATOM 3217 O O . ARG B 1 77 ? 19.688 -5.496 8.242 1 92.94 77 ARG B O 1
ATOM 3224 N N . GLU B 1 78 ? 18.328 -4.016 9.094 1 86 78 GLU B N 1
ATOM 3225 C CA . GLU B 1 78 ? 19 -3.709 10.359 1 86 78 GLU B CA 1
ATOM 3226 C C . GLU B 1 78 ? 20.203 -2.785 10.141 1 86 78 GLU B C 1
ATOM 3228 O O . GLU B 1 78 ? 20.859 -2.391 11.102 1 86 78 GLU B O 1
ATOM 3233 N N . ALA B 1 79 ? 20.5 -2.494 8.844 1 92.38 79 ALA B N 1
ATOM 3234 C CA . ALA B 1 79 ? 21.578 -1.542 8.625 1 92.38 79 ALA B CA 1
ATOM 3235 C C . ALA B 1 79 ? 21.234 -0.173 9.203 1 92.38 79 ALA B C 1
ATOM 3237 O O . ALA B 1 79 ? 22.062 0.448 9.875 1 92.38 79 ALA B O 1
ATOM 3238 N N . HIS B 1 80 ? 20 0.229 8.969 1 96.94 80 HIS B N 1
ATOM 3239 C CA . HIS B 1 80 ? 19.547 1.532 9.43 1 96.94 80 HIS B CA 1
ATOM 3240 C C . HIS B 1 80 ? 20.578 2.619 9.141 1 96.94 80 HIS B C 1
ATOM 3242 O O . HIS B 1 80 ? 20.969 3.355 10.047 1 96.94 80 HIS B O 1
ATOM 3248 N N . ALA B 1 81 ? 20.938 2.699 7.855 1 98.19 81 ALA B N 1
ATOM 3249 C CA . ALA B 1 81 ? 22.062 3.572 7.539 1 98.19 81 ALA B CA 1
ATOM 3250 C C . ALA B 1 81 ? 21.859 4.277 6.203 1 98.19 81 ALA B C 1
ATOM 3252 O O . ALA B 1 81 ? 21.234 3.721 5.289 1 98.19 81 ALA B O 1
ATOM 3253 N N . LEU B 1 82 ? 22.312 5.434 6.156 1 98 82 LEU B N 1
ATOM 3254 C CA . LEU B 1 82 ? 22.469 6.23 4.941 1 98 82 LEU B CA 1
ATOM 3255 C C . LEU B 1 82 ? 23.891 6.145 4.414 1 98 82 LEU B C 1
ATOM 3257 O O . LEU B 1 82 ? 24.844 6.453 5.129 1 98 82 LEU B O 1
ATOM 3261 N N . LEU B 1 83 ? 24.062 5.707 3.199 1 97.69 83 LEU B N 1
ATOM 3262 C CA . LEU B 1 83 ? 25.375 5.656 2.572 1 97.69 83 LEU B CA 1
ATOM 3263 C C . LEU B 1 83 ? 25.672 6.949 1.816 1 97.69 83 LEU B C 1
ATOM 3265 O O . LEU B 1 83 ? 24.891 7.352 0.949 1 97.69 83 LEU B O 1
ATOM 3269 N N . LEU B 1 84 ? 26.766 7.59 2.174 1 97.44 84 LEU B N 1
ATOM 3270 C CA . LEU B 1 84 ? 27.203 8.766 1.427 1 97.44 84 LEU B CA 1
ATOM 3271 C C . LEU B 1 84 ? 27.891 8.359 0.128 1 97.44 84 LEU B C 1
ATOM 3273 O O . LEU B 1 84 ? 28.703 7.434 0.116 1 97.44 84 LEU B O 1
ATOM 3277 N N . LEU B 1 85 ? 27.469 8.992 -0.949 1 95.56 85 LEU B N 1
ATOM 3278 C CA . LEU B 1 85 ? 28 8.648 -2.264 1 95.56 85 LEU B CA 1
ATOM 3279 C C . LEU B 1 85 ? 29.078 9.633 -2.693 1 95.56 85 LEU B C 1
ATOM 3281 O O . LEU B 1 85 ? 29.047 10.148 -3.816 1 95.56 85 LEU B O 1
ATOM 3285 N N . ASP B 1 86 ? 29.984 9.938 -1.85 1 92.94 86 ASP B N 1
ATOM 3286 C CA . ASP B 1 86 ? 31.062 10.867 -2.143 1 92.94 86 ASP B CA 1
ATOM 3287 C C . ASP B 1 86 ? 32.406 10.141 -2.232 1 92.94 86 ASP B C 1
ATOM 3289 O O . ASP B 1 86 ? 33.469 10.766 -2.215 1 92.94 86 ASP B O 1
ATOM 3293 N N . GLY B 1 87 ? 32.312 8.844 -2.258 1 90.06 87 GLY B N 1
ATOM 3294 C CA . GLY B 1 87 ? 33.531 8.039 -2.369 1 90.06 87 GLY B CA 1
ATOM 3295 C C . GLY B 1 87 ? 34.125 7.676 -1.023 1 90.06 87 GLY B C 1
ATOM 3296 O O . GLY B 1 87 ? 35.062 6.855 -0.949 1 90.06 87 GLY B O 1
ATOM 3297 N N . SER B 1 88 ? 33.594 8.18 0.049 1 90.25 88 SER B N 1
ATOM 3298 C CA . SER B 1 88 ? 34.156 7.938 1.373 1 90.25 88 SER B CA 1
ATOM 3299 C C . SER B 1 88 ? 33.719 6.586 1.922 1 90.25 88 SER B C 1
ATOM 3301 O O . SER B 1 88 ? 34.344 6.031 2.814 1 90.25 88 SER B O 1
ATOM 3303 N N . GLY B 1 89 ? 32.594 6.113 1.411 1 88.06 89 GLY B N 1
ATOM 3304 C CA . GLY B 1 89 ? 32 4.898 1.959 1 88.06 89 GLY B CA 1
ATOM 3305 C C . GLY B 1 89 ? 31.422 5.09 3.344 1 88.06 89 GLY B C 1
ATOM 3306 O O . GLY B 1 89 ? 31.031 4.121 3.998 1 88.06 89 GLY B O 1
ATOM 3307 N N . ARG B 1 90 ? 31.328 6.316 3.773 1 95.06 90 ARG B N 1
ATOM 3308 C CA . ARG B 1 90 ? 30.797 6.617 5.102 1 95.06 90 ARG B CA 1
ATOM 3309 C C . ARG B 1 90 ? 29.312 6.301 5.184 1 95.06 90 ARG B C 1
ATOM 3311 O O . ARG B 1 90 ? 28.562 6.578 4.246 1 95.06 90 ARG B O 1
ATOM 3318 N N . ARG B 1 91 ? 28.953 5.711 6.301 1 97.25 91 ARG B N 1
ATOM 3319 C CA . ARG B 1 91 ? 27.562 5.402 6.621 1 97.25 91 ARG B CA 1
ATOM 3320 C C . ARG B 1 91 ? 27.094 6.195 7.836 1 97.25 91 ARG B C 1
ATOM 3322 O O . ARG B 1 91 ? 27.812 6.297 8.836 1 97.25 91 ARG B O 1
ATOM 3329 N N . LEU B 1 92 ? 26.031 6.883 7.734 1 98.44 92 LEU B N 1
ATOM 3330 C CA . LEU B 1 92 ? 25.406 7.578 8.852 1 98.44 92 LEU B CA 1
ATOM 3331 C C . LEU B 1 92 ? 24.234 6.77 9.406 1 98.44 92 LEU B C 1
ATOM 3333 O O . LEU B 1 92 ? 23.281 6.496 8.695 1 98.44 92 LEU B O 1
ATOM 3337 N N . LEU B 1 93 ? 24.328 6.391 10.641 1 98.25 93 LEU B N 1
ATOM 3338 C CA . LEU B 1 93 ? 23.312 5.535 11.258 1 98.25 93 LEU B CA 1
ATOM 3339 C C . LEU B 1 93 ? 22.125 6.363 11.742 1 98.25 93 LEU B C 1
ATOM 3341 O O . LEU B 1 93 ? 22.297 7.523 12.133 1 98.25 93 LEU B O 1
ATOM 3345 N N . PHE B 1 94 ? 20.969 5.855 11.688 1 98.31 94 PHE B N 1
ATOM 3346 C CA . PHE B 1 94 ? 19.781 6.488 12.227 1 98.31 94 PHE B CA 1
ATOM 3347 C C . PHE B 1 94 ? 18.828 5.441 12.812 1 98.31 94 PHE B C 1
ATOM 3349 O O . PHE B 1 94 ? 18.969 4.25 12.539 1 98.31 94 PHE B O 1
ATOM 3356 N N . ASP B 1 95 ? 17.859 5.906 13.633 1 97.94 95 ASP B N 1
ATOM 3357 C CA . ASP B 1 95 ? 17.016 4.988 14.391 1 97.94 95 ASP B CA 1
ATOM 3358 C C . ASP B 1 95 ? 15.625 4.887 13.766 1 97.94 95 ASP B C 1
ATOM 3360 O O . ASP B 1 95 ? 14.945 3.865 13.914 1 97.94 95 ASP B O 1
ATOM 3364 N N . ALA B 1 96 ? 15.172 5.91 13.133 1 98.38 96 ALA B N 1
ATOM 3365 C CA . ALA B 1 96 ? 13.844 6 12.531 1 98.38 96 ALA B CA 1
ATOM 3366 C C . ALA B 1 96 ? 13.82 7.051 11.422 1 98.38 96 ALA B C 1
ATOM 3368 O O . ALA B 1 96 ? 14.75 7.848 11.289 1 98.38 96 ALA B O 1
ATOM 3369 N N . VAL B 1 97 ? 12.836 6.941 10.633 1 98.69 97 VAL B N 1
ATOM 3370 C CA . VAL B 1 97 ? 12.703 7.906 9.547 1 98.69 97 VAL B CA 1
ATOM 3371 C C . VAL B 1 97 ? 11.391 8.672 9.695 1 98.69 97 VAL B C 1
ATOM 3373 O O . VAL B 1 97 ? 10.359 8.094 10.055 1 98.69 97 VAL B O 1
ATOM 3376 N N . PHE B 1 98 ? 11.438 9.961 9.555 1 98.75 98 PHE B N 1
ATOM 3377 C CA . PHE B 1 98 ? 10.289 10.867 9.539 1 98.75 98 PHE B CA 1
ATOM 3378 C C . PHE B 1 98 ? 10.109 11.484 8.156 1 98.75 98 PHE B C 1
ATOM 3380 O O . PHE B 1 98 ? 10.648 12.555 7.875 1 98.75 98 PHE B O 1
ATOM 3387 N N . PRO B 1 99 ? 9.32 10.812 7.316 1 98.75 99 PRO B N 1
ATOM 3388 C CA . PRO B 1 99 ? 9.055 11.414 6.008 1 98.75 99 PRO B CA 1
ATOM 3389 C C . PRO B 1 99 ? 8.172 12.656 6.098 1 98.75 99 PRO B C 1
ATOM 3391 O O . PRO B 1 99 ? 7.004 12.562 6.473 1 98.75 99 PRO B O 1
ATOM 3394 N N . VAL B 1 100 ? 8.742 13.742 5.855 1 98.44 100 VAL B N 1
ATOM 3395 C CA . VAL B 1 100 ? 7.98 14.984 5.754 1 98.44 100 VAL B CA 1
ATOM 3396 C C . VAL B 1 100 ? 7.82 15.375 4.285 1 98.44 100 VAL B C 1
ATOM 3398 O O . VAL B 1 100 ? 8.32 16.422 3.854 1 98.44 100 VAL B O 1
ATOM 3401 N N . LEU B 1 101 ? 7.246 14.469 3.582 1 97.81 101 LEU B N 1
ATOM 3402 C CA . LEU B 1 101 ? 7.008 14.531 2.145 1 97.81 101 LEU B CA 1
ATOM 3403 C C . LEU B 1 101 ? 5.516 14.617 1.841 1 97.81 101 LEU B C 1
ATOM 3405 O O . LEU B 1 101 ? 4.703 13.984 2.516 1 97.81 101 LEU B O 1
ATOM 3409 N N . HIS B 1 102 ? 5.145 15.367 0.811 1 95.31 102 HIS B N 1
ATOM 3410 C CA . HIS B 1 102 ? 3.736 15.555 0.489 1 95.31 102 HIS B CA 1
ATOM 3411 C C . HIS B 1 102 ? 3.434 15.109 -0.938 1 95.31 102 HIS B C 1
ATOM 3413 O O . HIS B 1 102 ? 4.262 15.281 -1.836 1 95.31 102 HIS B O 1
ATOM 3419 N N . GLY B 1 103 ? 2.211 14.547 -1.082 1 93.19 103 GLY B N 1
ATOM 3420 C CA . GLY B 1 103 ? 1.759 14.141 -2.404 1 93.19 103 GLY B CA 1
ATOM 3421 C C . GLY B 1 103 ? 2.371 12.836 -2.875 1 93.19 103 GLY B C 1
ATOM 3422 O O . GLY B 1 103 ? 2.703 11.977 -2.062 1 93.19 103 GLY B O 1
ATOM 3423 N N . LYS B 1 104 ? 2.465 12.695 -4.203 1 92.81 104 LYS B N 1
ATOM 3424 C CA . LYS B 1 104 ? 3.002 11.5 -4.836 1 92.81 104 LYS B C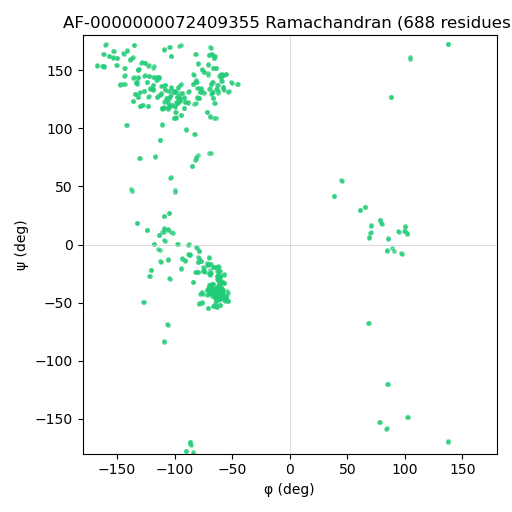A 1
ATOM 3425 C C . LYS B 1 104 ? 4.441 11.242 -4.398 1 92.81 104 LYS B C 1
ATOM 3427 O O . LYS B 1 104 ? 5.211 12.188 -4.199 1 92.81 104 LYS B O 1
ATOM 3432 N N . ASN B 1 105 ? 4.867 9.992 -4.215 1 95.12 105 ASN B N 1
ATOM 3433 C CA . ASN B 1 105 ? 6.188 9.547 -3.783 1 95.12 105 ASN B CA 1
ATOM 3434 C C . ASN B 1 105 ? 6.453 9.906 -2.324 1 95.12 105 ASN B C 1
ATOM 3436 O O . ASN B 1 105 ? 7.574 9.75 -1.835 1 95.12 105 ASN B O 1
ATOM 3440 N N . GLY B 1 106 ? 5.512 10.422 -1.641 1 96.69 106 GLY B N 1
ATOM 3441 C CA . GLY B 1 106 ? 5.602 10.75 -0.227 1 96.69 106 GLY B CA 1
ATOM 3442 C C . GLY B 1 106 ? 4.484 10.141 0.6 1 96.69 106 GLY B C 1
ATOM 3443 O O . GLY B 1 106 ? 4.742 9.43 1.571 1 96.69 106 GLY B O 1
ATOM 3444 N N . GLU B 1 107 ? 3.295 10.344 0.12 1 97.12 107 GLU B N 1
ATOM 3445 C CA . GLU B 1 107 ? 2.107 9.938 0.866 1 97.12 107 GLU B CA 1
ATOM 3446 C C . GLU B 1 107 ? 1.474 8.688 0.259 1 97.12 107 GLU B C 1
ATOM 3448 O O . GLU B 1 107 ? 0.363 8.305 0.631 1 97.12 107 GLU B O 1
ATOM 3453 N N . ASP B 1 108 ? 2.156 7.988 -0.633 1 97.12 108 ASP B N 1
ATOM 3454 C CA . ASP B 1 108 ? 1.485 6.973 -1.438 1 97.12 108 ASP B CA 1
ATOM 3455 C C . ASP B 1 108 ? 1.997 5.574 -1.095 1 97.12 108 ASP B C 1
ATOM 3457 O O . ASP B 1 108 ? 1.744 4.617 -1.829 1 97.12 108 ASP B O 1
ATOM 3461 N N . GLY B 1 109 ? 2.814 5.422 -0.054 1 98.31 109 GLY B N 1
ATOM 3462 C CA . GLY B 1 109 ? 3.254 4.117 0.415 1 98.31 109 GLY B CA 1
ATOM 3463 C C . GLY B 1 109 ? 4.613 3.719 -0.121 1 98.31 109 GLY B C 1
ATOM 3464 O O . GLY B 1 109 ? 5.203 2.736 0.335 1 98.31 109 GLY B O 1
ATOM 3465 N N . THR B 1 110 ? 5.223 4.488 -1.073 1 98.06 110 THR B N 1
ATOM 3466 C CA . THR B 1 110 ? 6.465 4.086 -1.72 1 98.06 110 THR B CA 1
ATOM 3467 C C . THR B 1 110 ? 7.652 4.309 -0.789 1 98.06 110 THR B C 1
ATOM 3469 O O . THR B 1 110 ? 8.391 3.367 -0.477 1 98.06 110 THR B O 1
ATOM 3472 N N . VAL B 1 111 ? 7.754 5.504 -0.209 1 98.56 111 VAL B N 1
ATOM 3473 C CA . VAL B 1 111 ? 8.859 5.766 0.709 1 98.56 111 VAL B CA 1
ATOM 3474 C C . VAL B 1 111 ? 8.68 4.941 1.981 1 98.56 111 VAL B C 1
ATOM 3476 O O . VAL B 1 111 ? 9.664 4.496 2.58 1 98.56 111 VAL B O 1
ATOM 3479 N N . GLN B 1 112 ? 7.414 4.75 2.418 1 98.62 112 GLN B N 1
ATOM 3480 C CA . GLN B 1 112 ? 7.133 3.877 3.549 1 98.62 112 GLN B CA 1
ATOM 3481 C C . GLN B 1 112 ? 7.609 2.453 3.279 1 98.62 112 GLN B C 1
ATOM 3483 O O . GLN B 1 112 ? 8.25 1.833 4.133 1 98.62 112 GLN B O 1
ATOM 3488 N N . GLY B 1 113 ? 7.293 1.997 2.059 1 98.38 113 GLY B N 1
ATOM 3489 C CA . GLY B 1 113 ? 7.699 0.652 1.68 1 98.38 113 GLY B CA 1
ATOM 3490 C C . GLY B 1 113 ? 9.203 0.449 1.722 1 98.38 113 GLY B C 1
ATOM 3491 O O . GLY B 1 113 ? 9.68 -0.574 2.215 1 98.38 113 GLY B O 1
ATOM 3492 N N . LEU B 1 114 ? 9.969 1.408 1.223 1 98.19 114 LEU B N 1
ATOM 3493 C CA . LEU B 1 114 ? 11.422 1.372 1.248 1 98.19 114 LEU B CA 1
ATOM 3494 C C . LEU B 1 114 ? 11.938 1.143 2.666 1 98.19 114 LEU B C 1
ATOM 3496 O O . LEU B 1 114 ? 12.727 0.224 2.904 1 98.19 114 LEU B O 1
ATOM 3500 N N . PHE B 1 115 ? 11.461 1.869 3.58 1 98.31 115 PHE B N 1
ATOM 3501 C CA . PHE B 1 115 ? 12.055 1.845 4.91 1 98.31 115 PHE B CA 1
ATOM 3502 C C . PHE B 1 115 ? 11.5 0.683 5.727 1 98.31 115 PHE B C 1
ATOM 3504 O O . PHE B 1 115 ? 12.211 0.109 6.559 1 98.31 115 PHE B O 1
ATOM 3511 N N . GLU B 1 116 ? 10.211 0.333 5.473 1 97 116 GLU B N 1
ATOM 3512 C CA . GLU B 1 116 ? 9.711 -0.891 6.098 1 97 116 GLU B CA 1
ATOM 3513 C C . GLU B 1 116 ? 10.516 -2.105 5.645 1 97 116 GLU B C 1
ATOM 3515 O O . GLU B 1 116 ? 10.844 -2.979 6.453 1 97 116 GLU B O 1
ATOM 3520 N N . LEU B 1 117 ? 10.805 -2.148 4.363 1 97.38 117 LEU B N 1
ATOM 3521 C CA . LEU B 1 117 ? 11.625 -3.23 3.828 1 97.38 117 LEU B CA 1
ATOM 3522 C C . LEU B 1 117 ? 12.977 -3.281 4.523 1 97.38 117 LEU B C 1
ATOM 3524 O O . LEU B 1 117 ? 13.484 -4.363 4.828 1 97.38 117 LEU B O 1
ATOM 3528 N N . ALA B 1 118 ? 13.539 -2.133 4.801 1 97.31 118 ALA B N 1
ATOM 3529 C CA . ALA B 1 118 ? 14.859 -2.02 5.426 1 97.31 118 ALA B CA 1
ATOM 3530 C C . ALA B 1 118 ? 14.773 -2.27 6.93 1 97.31 118 ALA B C 1
ATOM 3532 O O . ALA B 1 118 ? 15.797 -2.273 7.621 1 97.31 118 ALA B O 1
ATOM 3533 N N . GLY B 1 119 ? 13.57 -2.439 7.469 1 96.06 119 GLY B N 1
ATOM 3534 C CA . GLY B 1 119 ? 13.391 -2.688 8.891 1 96.06 119 GLY B CA 1
ATOM 3535 C C . GLY B 1 119 ? 13.5 -1.432 9.734 1 96.06 119 GLY B C 1
ATOM 3536 O O . GLY B 1 119 ? 13.828 -1.503 10.922 1 96.06 119 GLY B O 1
ATOM 3537 N N . VAL B 1 120 ? 13.305 -0.264 9.117 1 97.31 120 VAL B N 1
ATOM 3538 C CA . VAL B 1 120 ? 13.43 1.018 9.805 1 97.31 120 VAL B CA 1
ATOM 3539 C C . VAL B 1 120 ? 12.055 1.491 10.266 1 97.31 120 VAL B C 1
ATOM 3541 O O . VAL B 1 120 ? 11.109 1.54 9.477 1 97.31 120 VAL B O 1
ATOM 3544 N N . PRO B 1 121 ? 11.859 1.844 11.555 1 97.5 121 PRO B N 1
ATOM 3545 C CA . PRO B 1 121 ? 10.586 2.436 11.984 1 97.5 121 PRO B CA 1
ATOM 3546 C C . PRO B 1 121 ? 10.242 3.713 11.227 1 97.5 121 PRO B C 1
ATOM 3548 O O . PRO B 1 121 ? 11.102 4.582 11.047 1 97.5 121 PRO B O 1
ATOM 3551 N N . VAL B 1 122 ? 9.047 3.777 10.805 1 98.06 122 VAL B N 1
ATOM 3552 C CA . VAL B 1 122 ? 8.57 4.945 10.07 1 98.06 122 VAL B CA 1
ATOM 3553 C C . VAL B 1 122 ? 7.68 5.793 10.977 1 98.06 122 VAL B C 1
ATOM 3555 O O . VAL B 1 122 ? 6.73 5.285 11.578 1 98.06 122 VAL B O 1
ATOM 3558 N N . ILE B 1 123 ? 7.973 7.051 11.125 1 98.56 123 ILE B N 1
ATOM 3559 C CA . ILE B 1 123 ? 7.148 7.992 11.875 1 98.56 123 ILE B CA 1
ATOM 3560 C C . ILE B 1 123 ? 6.012 8.5 10.992 1 98.56 123 ILE B C 1
ATOM 3562 O O . ILE B 1 123 ? 6.172 9.492 10.273 1 98.56 123 ILE B O 1
ATOM 3566 N N . GLY B 1 124 ? 4.848 7.887 11.07 1 98.44 124 GLY B N 1
ATOM 3567 C CA . GLY B 1 124 ? 3.682 8.125 10.234 1 98.44 124 GLY B CA 1
ATOM 3568 C C . GLY B 1 124 ? 2.992 6.844 9.797 1 98.44 124 GLY B C 1
ATOM 3569 O O . GLY B 1 124 ? 3.283 5.766 10.32 1 98.44 124 GLY B O 1
ATOM 3570 N N . CYS B 1 125 ? 2.107 6.965 8.898 1 98.38 125 CYS B N 1
ATOM 3571 C CA . CYS B 1 125 ? 1.366 5.828 8.367 1 98.38 125 CYS B CA 1
ATOM 3572 C C . CYS B 1 125 ? 2.287 4.895 7.59 1 98.38 125 CYS B C 1
ATOM 3574 O O . CYS B 1 125 ? 3.291 5.336 7.027 1 98.38 125 CYS B O 1
ATOM 3576 N N . GLY B 1 126 ? 1.939 3.621 7.551 1 97.75 126 GLY B N 1
ATOM 3577 C CA . GLY B 1 126 ? 2.734 2.613 6.867 1 97.75 126 GLY B CA 1
ATOM 3578 C C . GLY B 1 126 ? 2.395 2.486 5.395 1 97.75 126 GLY B C 1
ATOM 3579 O O . GLY B 1 126 ? 1.659 3.309 4.848 1 97.75 126 GLY B O 1
ATOM 3580 N N . THR B 1 127 ? 2.92 1.466 4.762 1 98.38 127 THR B N 1
ATOM 3581 C CA . THR B 1 127 ? 2.807 1.23 3.324 1 98.38 127 THR B CA 1
ATOM 3582 C C . THR B 1 127 ? 1.345 1.08 2.914 1 98.38 127 THR B C 1
ATOM 3584 O O . THR B 1 127 ? 0.87 1.783 2.02 1 98.38 127 THR B O 1
ATOM 3587 N N . LEU B 1 128 ? 0.6 0.239 3.539 1 98.06 128 LEU B N 1
ATOM 3588 C CA . LEU B 1 128 ? -0.779 -0.055 3.162 1 98.06 128 LEU B CA 1
ATOM 3589 C C . LEU B 1 128 ? -1.659 1.181 3.314 1 98.06 128 LEU B C 1
ATOM 3591 O O . LEU B 1 128 ? -2.342 1.582 2.369 1 98.06 128 LEU B O 1
ATOM 3595 N N . SER B 1 129 ? -1.629 1.764 4.492 1 98.06 129 SER B N 1
ATOM 3596 C CA . SER B 1 129 ? -2.496 2.908 4.754 1 98.06 129 SER B CA 1
ATOM 3597 C C . SER B 1 129 ? -2.174 4.074 3.826 1 98.06 129 SER B C 1
ATOM 3599 O O . SER B 1 129 ? -3.078 4.723 3.301 1 98.06 129 SER B O 1
ATOM 3601 N N . SER B 1 130 ? -0.859 4.328 3.641 1 98.5 130 SER B N 1
ATOM 3602 C CA . SER B 1 130 ? -0.463 5.41 2.746 1 98.5 130 SER B CA 1
ATOM 3603 C C . SER B 1 130 ? -0.951 5.16 1.324 1 98.5 130 SER B C 1
ATOM 3605 O O . SER B 1 130 ? -1.522 6.051 0.693 1 98.5 130 SER B O 1
ATOM 3607 N N . ALA B 1 131 ? -0.768 3.955 0.845 1 98.12 131 ALA B N 1
ATOM 3608 C CA . ALA B 1 131 ? -1.209 3.613 -0.505 1 98.12 131 ALA B CA 1
ATOM 3609 C C . ALA B 1 131 ? -2.729 3.693 -0.623 1 98.12 131 ALA B C 1
ATOM 3611 O O . ALA B 1 131 ? -3.254 4.215 -1.608 1 98.12 131 ALA B O 1
ATOM 3612 N N . LEU B 1 132 ? -3.404 3.207 0.345 1 98 132 LEU B N 1
ATOM 3613 C CA . LEU B 1 132 ? -4.863 3.186 0.364 1 98 132 LEU B CA 1
ATOM 3614 C C . LEU B 1 132 ? -5.426 4.602 0.409 1 98 132 LEU B C 1
ATOM 3616 O O . LEU B 1 132 ? -6.375 4.922 -0.31 1 98 132 LEU B O 1
ATOM 3620 N N . CYS B 1 133 ? -4.852 5.398 1.26 1 98.19 133 CYS B N 1
ATOM 3621 C CA . CYS B 1 133 ? -5.379 6.746 1.455 1 98.19 133 CYS B CA 1
ATOM 3622 C C . CYS B 1 133 ? -5.141 7.609 0.222 1 98.19 133 CYS B C 1
ATOM 3624 O O . CYS B 1 133 ? -5.855 8.586 -0.005 1 98.19 133 CYS B O 1
ATOM 3626 N N . MET B 1 134 ? -4.137 7.25 -0.567 1 96.69 134 MET B N 1
ATOM 3627 C CA . MET B 1 134 ? -3.893 7.965 -1.816 1 96.69 134 MET B CA 1
ATOM 3628 C C . MET B 1 134 ? -4.914 7.574 -2.879 1 96.69 134 MET B C 1
ATOM 3630 O O . MET B 1 134 ? -5.094 8.289 -3.867 1 96.69 134 MET B O 1
ATOM 3634 N N . ASP B 1 135 ? -5.543 6.422 -2.781 1 97.12 135 ASP B N 1
ATOM 3635 C CA . ASP B 1 135 ? -6.57 5.93 -3.693 1 97.12 135 ASP B CA 1
ATOM 3636 C C . ASP B 1 135 ? -7.961 6.352 -3.232 1 97.12 135 ASP B C 1
ATOM 3638 O O . ASP B 1 135 ? -8.586 5.676 -2.41 1 97.12 135 ASP B O 1
ATOM 3642 N N . LYS B 1 136 ? -8.508 7.414 -3.82 1 96.62 136 LYS B N 1
ATOM 3643 C CA . LYS B 1 136 ? -9.758 8.023 -3.373 1 96.62 136 LYS B CA 1
ATOM 3644 C C . LYS B 1 136 ? -10.914 7.035 -3.477 1 96.62 136 LYS B C 1
ATOM 3646 O O . LYS B 1 136 ? -11.805 7.02 -2.623 1 96.62 136 LYS B O 1
ATOM 3651 N N . ASP B 1 137 ? -10.883 6.207 -4.445 1 96.69 137 ASP B N 1
ATOM 3652 C CA . ASP B 1 137 ? -11.977 5.266 -4.668 1 96.69 137 ASP B CA 1
ATOM 3653 C C . ASP B 1 137 ? -12 4.188 -3.586 1 96.69 137 ASP B C 1
ATOM 3655 O O . ASP B 1 137 ? -13 4.031 -2.877 1 96.69 137 ASP B O 1
ATOM 3659 N N . ARG B 1 138 ? -10.93 3.471 -3.357 1 98.06 138 ARG B N 1
ATOM 3660 C CA . ARG B 1 138 ? -10.891 2.375 -2.393 1 98.06 138 ARG B CA 1
ATOM 3661 C C . ARG B 1 138 ? -10.977 2.898 -0.964 1 98.06 138 ARG B C 1
ATOM 3663 O O . ARG B 1 138 ? -11.562 2.25 -0.093 1 98.06 138 ARG B O 1
ATOM 3670 N N . ALA B 1 139 ? -10.383 4.07 -0.703 1 98.31 139 ALA B N 1
ATOM 3671 C CA . ALA B 1 139 ? -10.547 4.684 0.612 1 98.31 139 ALA B CA 1
ATOM 3672 C C . ALA B 1 139 ? -12.023 4.945 0.916 1 98.31 139 ALA B C 1
ATOM 3674 O O . ALA B 1 139 ? -12.492 4.652 2.016 1 98.31 139 ALA B O 1
ATOM 3675 N N . HIS B 1 140 ? -12.766 5.488 -0.106 1 98.44 140 HIS B N 1
ATOM 3676 C CA . HIS B 1 140 ? -14.195 5.738 0.058 1 98.44 140 HIS B CA 1
ATOM 3677 C C . HIS B 1 140 ? -14.953 4.438 0.294 1 98.44 140 HIS B C 1
ATOM 3679 O O . HIS B 1 140 ? -15.836 4.379 1.155 1 98.44 140 HIS B O 1
ATOM 3685 N N . GLN B 1 141 ? -14.586 3.408 -0.436 1 98.44 141 GLN B N 1
ATOM 3686 C CA . GLN B 1 141 ? -15.266 2.121 -0.299 1 98.44 141 GLN B CA 1
ATOM 3687 C C . GLN B 1 141 ? -15.102 1.562 1.111 1 98.44 141 GLN B C 1
ATOM 3689 O O . GLN B 1 141 ? -16.078 1.145 1.737 1 98.44 141 GLN B O 1
ATOM 3694 N N . LEU B 1 142 ? -13.898 1.597 1.617 1 98.5 142 LEU B N 1
ATOM 3695 C CA . LEU B 1 142 ? -13.625 1.026 2.932 1 98.5 142 LEU B CA 1
ATOM 3696 C C . LEU B 1 142 ? -14.25 1.874 4.035 1 98.5 142 LEU B C 1
ATOM 3698 O O . LEU B 1 142 ? -14.742 1.34 5.027 1 98.5 142 LEU B O 1
ATOM 3702 N N . ALA B 1 143 ? -14.219 3.188 3.871 1 98.62 143 ALA B N 1
ATOM 3703 C CA . ALA B 1 143 ? -14.875 4.062 4.84 1 98.62 143 ALA B CA 1
ATOM 3704 C C . ALA B 1 143 ? -16.375 3.814 4.871 1 98.62 143 ALA B C 1
ATOM 3706 O O . ALA B 1 143 ? -16.984 3.791 5.941 1 98.62 143 ALA B O 1
ATOM 3707 N N . ALA B 1 144 ? -16.969 3.645 3.688 1 98.56 144 ALA B N 1
ATOM 3708 C CA . ALA B 1 144 ? -18.406 3.369 3.6 1 98.56 144 ALA B CA 1
ATOM 3709 C C . ALA B 1 144 ? -18.766 2.07 4.32 1 98.56 144 ALA B C 1
ATOM 3711 O O . ALA B 1 144 ? -19.781 1.995 5.016 1 98.56 144 ALA B O 1
ATOM 3712 N N . LEU B 1 145 ? -17.984 1.083 4.152 1 97.44 145 LEU B N 1
ATOM 3713 C CA . LEU B 1 145 ? -18.203 -0.198 4.816 1 97.44 145 LEU B CA 1
ATOM 3714 C C . LEU B 1 145 ? -18.109 -0.045 6.332 1 97.44 145 LEU B C 1
ATOM 3716 O O . LEU B 1 145 ? -18.766 -0.794 7.07 1 97.44 145 LEU B O 1
ATOM 3720 N N . ALA B 1 146 ? -17.312 0.91 6.758 1 97.38 146 ALA B N 1
ATOM 3721 C CA . ALA B 1 146 ? -17.156 1.163 8.188 1 97.38 146 ALA B CA 1
ATOM 3722 C C . ALA B 1 146 ? -18.312 2.006 8.727 1 97.38 146 ALA B C 1
ATOM 3724 O O . ALA B 1 146 ? -18.359 2.344 9.906 1 97.38 146 ALA B O 1
ATOM 3725 N N . GLY B 1 147 ? -19.234 2.428 7.863 1 97.88 147 GLY B N 1
ATOM 3726 C CA . GLY B 1 147 ? -20.453 3.09 8.305 1 97.88 147 GLY B CA 1
ATOM 3727 C C . GLY B 1 147 ? -20.406 4.598 8.125 1 97.88 147 GLY B C 1
ATOM 3728 O O . GLY B 1 147 ? -21.25 5.316 8.68 1 97.88 147 GLY B O 1
ATOM 3729 N N . ILE B 1 148 ? -19.422 5.117 7.441 1 98.62 148 ILE B N 1
ATOM 3730 C CA . ILE B 1 148 ? -19.312 6.555 7.215 1 98.62 148 ILE B CA 1
ATOM 3731 C C . ILE B 1 148 ? -19.812 6.898 5.816 1 98.62 148 ILE B C 1
ATOM 3733 O O . ILE B 1 148 ? -19.406 6.273 4.832 1 98.62 148 ILE B O 1
ATOM 3737 N N . ARG B 1 149 ? -20.641 7.863 5.68 1 98.5 149 ARG B N 1
ATOM 3738 C CA . ARG B 1 149 ? -21.141 8.297 4.379 1 98.5 149 ARG B CA 1
ATOM 3739 C C . ARG B 1 149 ? -20 8.82 3.506 1 98.5 149 ARG B C 1
ATOM 3741 O O . ARG B 1 149 ? -19.125 9.531 3.986 1 98.5 149 ARG B O 1
ATOM 3748 N N . VAL B 1 150 ? -19.984 8.461 2.229 1 98.62 150 VAL B N 1
ATOM 3749 C CA . VAL B 1 150 ? -19.031 8.945 1.229 1 98.62 150 VAL B CA 1
ATOM 3750 C C . VAL B 1 150 ? -19.797 9.516 0.033 1 98.62 150 VAL B C 1
ATOM 3752 O O . VAL B 1 150 ? -20.969 9.219 -0.165 1 98.62 150 VAL B O 1
ATOM 3755 N N . PRO B 1 151 ? -19.203 10.422 -0.756 1 97.94 151 PRO B N 1
ATOM 3756 C CA . PRO B 1 151 ? -19.891 10.891 -1.96 1 97.94 151 PRO B CA 1
ATOM 3757 C C . PRO B 1 151 ? -20.219 9.766 -2.934 1 97.94 151 PRO B C 1
ATOM 3759 O O . PRO B 1 151 ? -19.422 8.836 -3.104 1 97.94 151 PRO B O 1
ATOM 3762 N N . ARG B 1 152 ? -21.453 9.852 -3.561 1 97.75 152 ARG B N 1
ATOM 3763 C CA . ARG B 1 152 ? -21.688 9 -4.719 1 97.75 152 ARG B CA 1
ATOM 3764 C C . ARG B 1 152 ? -20.656 9.25 -5.805 1 97.75 152 ARG B C 1
ATOM 3766 O O . ARG B 1 152 ? -20.266 10.398 -6.043 1 97.75 152 ARG B O 1
ATOM 3773 N N . SER B 1 153 ? -20.156 8.188 -6.367 1 97.81 153 SER B N 1
ATOM 3774 C CA . SER B 1 153 ? -19.078 8.391 -7.328 1 97.81 153 SER B CA 1
ATOM 3775 C C . SER B 1 153 ? -19.016 7.258 -8.352 1 97.81 153 SER B C 1
ATOM 3777 O O . SER B 1 153 ? -19.656 6.215 -8.164 1 97.81 153 SER B O 1
ATOM 3779 N N . HIS B 1 154 ? -18.375 7.516 -9.461 1 97.12 154 HIS B N 1
ATOM 3780 C CA . HIS B 1 154 ? -18.047 6.551 -10.5 1 97.12 154 HIS B CA 1
ATOM 3781 C C . HIS B 1 154 ? -16.578 6.688 -10.93 1 97.12 154 HIS B C 1
ATOM 3783 O O . HIS B 1 154 ? -16.078 7.801 -11.055 1 97.12 154 HIS B O 1
ATOM 3789 N N . VAL B 1 155 ? -15.953 5.543 -11.156 1 96.5 155 VAL B N 1
ATOM 3790 C CA . VAL B 1 155 ? -14.562 5.559 -11.602 1 96.5 155 VAL B CA 1
ATOM 3791 C C . VAL B 1 155 ? -14.492 5.133 -13.07 1 96.5 155 VAL B C 1
ATOM 3793 O O . VAL B 1 155 ? -15.188 4.207 -13.492 1 96.5 155 VAL B O 1
ATOM 3796 N N . PHE B 1 156 ? -13.688 5.836 -13.797 1 95.88 156 PHE B N 1
ATOM 3797 C CA . PHE B 1 156 ? -13.531 5.559 -15.219 1 95.88 156 PHE B CA 1
ATOM 3798 C C . PHE B 1 156 ? -12.055 5.484 -15.602 1 95.88 156 PHE B C 1
ATOM 3800 O O . PHE B 1 156 ? -11.211 6.082 -14.938 1 95.88 156 PHE B O 1
ATOM 3807 N N . HIS B 1 157 ? -11.781 4.691 -16.594 1 92.44 157 HIS B N 1
ATOM 3808 C CA . HIS B 1 157 ? -10.461 4.617 -17.219 1 92.44 157 HIS B CA 1
ATOM 3809 C C . HIS B 1 157 ? -10.484 5.223 -18.625 1 92.44 157 HIS B C 1
ATOM 3811 O O . HIS B 1 157 ? -11.555 5.492 -19.172 1 92.44 157 HIS B O 1
ATOM 3817 N N . SER B 1 158 ? -9.297 5.449 -19.188 1 88 158 SER B N 1
ATOM 3818 C CA . SER B 1 158 ? -9.18 6.16 -20.453 1 88 158 SER B CA 1
ATOM 3819 C C . SER B 1 158 ? -9.875 5.406 -21.578 1 88 158 SER B C 1
ATOM 3821 O O . SER B 1 158 ? -10.32 6.012 -22.562 1 88 158 SER B O 1
ATOM 3823 N N . SER B 1 159 ? -10.039 4.141 -21.406 1 88 159 SER B N 1
ATOM 3824 C CA . SER B 1 159 ? -10.617 3.303 -22.438 1 88 159 SER B CA 1
ATOM 3825 C C . SER B 1 159 ? -12.141 3.293 -22.359 1 88 159 SER B C 1
ATOM 3827 O O . SER B 1 159 ? -12.82 2.812 -23.266 1 88 159 SER B O 1
ATOM 3829 N N . ASP B 1 160 ? -12.633 3.852 -21.328 1 92.25 160 ASP B N 1
ATOM 3830 C CA . ASP B 1 160 ? -14.086 3.82 -21.172 1 92.25 160 ASP B CA 1
ATOM 3831 C C . ASP B 1 160 ? -14.773 4.727 -22.188 1 92.25 160 ASP B C 1
ATOM 3833 O O . ASP B 1 160 ? -14.227 5.762 -22.562 1 92.25 160 ASP B O 1
ATOM 3837 N N . ASP B 1 161 ? -15.922 4.309 -22.578 1 94 161 ASP B N 1
ATOM 3838 C CA . ASP B 1 161 ? -16.734 5.09 -23.5 1 94 161 ASP B CA 1
ATOM 3839 C C . ASP B 1 161 ? -17.219 6.383 -22.844 1 94 161 ASP B C 1
ATOM 3841 O O . ASP B 1 161 ? -17.797 6.359 -21.75 1 94 161 ASP B O 1
ATOM 3845 N N . PHE B 1 162 ? -17.016 7.43 -23.594 1 95.19 162 PHE B N 1
ATOM 3846 C CA . PHE B 1 162 ? -17.391 8.734 -23.062 1 95.19 162 PHE B CA 1
ATOM 3847 C C . PHE B 1 162 ? -18.891 8.805 -22.797 1 95.19 162 PHE B C 1
ATOM 3849 O O . PHE B 1 162 ? -19.328 9.516 -21.891 1 95.19 162 PHE B O 1
ATOM 3856 N N . SER B 1 163 ? -19.656 8.102 -23.547 1 96.38 163 SER B N 1
ATOM 3857 C CA . SER B 1 163 ? -21.109 8.102 -23.328 1 96.38 163 SER B CA 1
ATOM 3858 C C . SER B 1 163 ? -21.453 7.598 -21.922 1 96.38 163 SER B C 1
ATOM 3860 O O . SER B 1 163 ? -22.391 8.094 -21.297 1 96.38 163 SER B O 1
ATOM 3862 N N . ARG B 1 164 ? -20.719 6.668 -21.484 1 96.5 164 ARG B N 1
ATOM 3863 C CA . ARG B 1 164 ? -20.938 6.148 -20.141 1 96.5 164 ARG B CA 1
ATOM 3864 C C . ARG B 1 164 ? -20.562 7.184 -19.094 1 96.5 164 ARG B C 1
ATOM 3866 O O . ARG B 1 164 ? -21.203 7.289 -18.047 1 96.5 164 ARG B O 1
ATOM 3873 N N . ILE B 1 165 ? -19.5 7.871 -19.406 1 96.88 165 ILE B N 1
ATOM 3874 C CA . ILE B 1 165 ? -19.031 8.922 -18.5 1 96.88 165 ILE B CA 1
ATOM 3875 C C . ILE B 1 165 ? -20.078 10.016 -18.406 1 96.88 165 ILE B C 1
ATOM 3877 O O . ILE B 1 165 ? -20.422 10.461 -17.297 1 96.88 165 ILE B O 1
ATOM 3881 N N . ALA B 1 166 ? -20.562 10.438 -19.531 1 97.12 166 ALA B N 1
ATOM 3882 C CA . ALA B 1 166 ? -21.578 11.484 -19.578 1 97.12 166 ALA B CA 1
ATOM 3883 C C . ALA B 1 166 ? -22.844 11.062 -18.844 1 97.12 166 ALA B C 1
ATOM 3885 O O . ALA B 1 166 ? -23.438 11.859 -18.125 1 97.12 166 ALA B O 1
ATOM 3886 N N . GLN B 1 167 ? -23.203 9.844 -19.031 1 97.69 167 GLN B N 1
ATOM 3887 C CA . GLN B 1 167 ? -24.391 9.32 -18.359 1 97.69 167 GLN B CA 1
ATOM 3888 C C . GLN B 1 167 ? -24.203 9.312 -16.844 1 97.69 167 GLN B C 1
ATOM 3890 O O . GLN B 1 167 ? -25.125 9.664 -16.094 1 97.69 167 GLN B O 1
ATOM 3895 N N . ALA B 1 168 ? -23.078 8.836 -16.422 1 97.44 168 ALA B N 1
ATOM 3896 C CA . ALA B 1 168 ? -22.781 8.812 -15 1 97.44 168 ALA B CA 1
ATOM 3897 C C . ALA B 1 168 ? -22.828 10.211 -14.398 1 97.44 168 ALA B C 1
ATOM 3899 O O . ALA B 1 168 ? -23.328 10.398 -13.289 1 97.44 168 ALA B O 1
ATOM 3900 N N . ALA B 1 169 ? -22.297 11.164 -15.102 1 97.69 169 ALA B N 1
ATOM 3901 C CA . ALA B 1 169 ? -22.328 12.547 -14.641 1 97.69 169 ALA B CA 1
ATOM 3902 C C . ALA B 1 169 ? -23.75 13.055 -14.492 1 97.69 169 ALA B C 1
ATOM 3904 O O . ALA B 1 169 ? -24.078 13.758 -13.523 1 97.69 169 ALA B O 1
ATOM 3905 N N . GLU B 1 170 ? -24.547 12.727 -15.422 1 97.25 170 GLU B N 1
ATOM 3906 C CA . GLU B 1 170 ? -25.953 13.109 -15.367 1 97.25 170 GLU B CA 1
ATOM 3907 C C . GLU B 1 170 ? -26.656 12.469 -14.18 1 97.25 170 GLU B C 1
ATOM 3909 O O . GLU B 1 170 ? -27.453 13.117 -13.508 1 97.25 170 GLU B O 1
ATOM 3914 N N . GLU B 1 171 ? -26.344 11.266 -13.984 1 97.44 171 GLU B N 1
ATOM 3915 C CA . GLU B 1 171 ? -26.953 10.547 -12.867 1 97.44 171 GLU B CA 1
ATOM 3916 C C . GLU B 1 171 ? -26.531 11.148 -11.531 1 97.44 171 GLU B C 1
ATOM 3918 O O . GLU B 1 171 ? -27.328 11.203 -10.594 1 97.44 171 GLU B O 1
ATOM 3923 N N . LEU B 1 172 ? -25.297 11.555 -11.375 1 97.31 172 LEU B N 1
ATOM 3924 C CA . LEU B 1 172 ? -24.781 12.18 -10.156 1 97.31 172 LEU B CA 1
ATOM 3925 C C . LEU B 1 172 ? -25.391 13.562 -9.961 1 97.31 172 LEU B C 1
ATOM 3927 O O . LEU B 1 172 ? -25.578 14.008 -8.828 1 97.31 172 LEU B O 1
ATOM 3931 N N . GLY B 1 173 ? -25.656 14.25 -11.117 1 97.06 173 GLY B N 1
ATOM 3932 C CA . GLY B 1 173 ? -26.172 15.609 -11.07 1 97.06 173 GLY B CA 1
ATOM 3933 C C . GLY B 1 173 ? -25.078 16.656 -11.008 1 97.06 173 GLY B C 1
ATOM 3934 O O . GLY B 1 173 ? -24.203 16.609 -10.125 1 97.06 173 GLY B O 1
ATOM 3935 N N . TYR B 1 174 ? -25.141 17.609 -11.93 1 95.94 174 TYR B N 1
ATOM 3936 C CA . TYR B 1 174 ? -24.172 18.703 -11.938 1 95.94 174 TYR B CA 1
ATOM 3937 C C . TYR B 1 174 ? -24.453 19.688 -10.82 1 95.94 174 TYR B C 1
ATOM 3939 O O . TYR B 1 174 ? -25.609 19.891 -10.438 1 95.94 174 TYR B O 1
ATOM 3947 N N . PRO B 1 175 ? -23.469 20.359 -10.234 1 96.38 175 PRO B N 1
ATOM 3948 C CA . PRO B 1 175 ? -22.062 20.203 -10.594 1 96.38 175 PRO B CA 1
ATOM 3949 C C . PRO B 1 175 ? -21.453 18.906 -10.047 1 96.38 175 PRO B C 1
ATOM 3951 O O . PRO B 1 175 ? -21.906 18.391 -9.023 1 96.38 175 PRO B O 1
ATOM 3954 N N . VAL B 1 176 ? -20.469 18.375 -10.758 1 97.19 176 VAL B N 1
ATOM 3955 C CA . VAL B 1 176 ? -19.719 17.203 -10.32 1 97.19 176 VAL B CA 1
ATOM 3956 C C . VAL B 1 176 ? -18.234 17.531 -10.234 1 97.19 176 VAL B C 1
ATOM 3958 O O . VAL B 1 176 ? -17.766 18.469 -10.875 1 97.19 176 VAL B O 1
ATOM 3961 N N . PHE B 1 177 ? -17.594 16.812 -9.43 1 96 177 PHE B N 1
ATOM 3962 C CA . PHE B 1 177 ? -16.141 16.938 -9.359 1 96 177 PHE B CA 1
ATOM 3963 C C . PHE B 1 177 ? -15.469 15.828 -10.164 1 96 177 PHE B C 1
ATOM 3965 O O . PHE B 1 177 ? -15.875 14.664 -10.094 1 96 177 PHE B O 1
ATOM 3972 N N . VAL B 1 178 ? -14.562 16.219 -10.961 1 96.56 178 VAL B N 1
ATOM 3973 C CA . VAL B 1 178 ? -13.703 15.305 -11.695 1 96.56 178 VAL B CA 1
ATOM 3974 C C . VAL B 1 178 ? -12.305 15.305 -11.086 1 96.56 178 VAL B C 1
ATOM 3976 O O . VAL B 1 178 ? -11.648 16.344 -11.016 1 96.56 178 VAL B O 1
ATOM 3979 N N . LYS B 1 179 ? -11.891 14.141 -10.57 1 95.19 179 LYS B N 1
ATOM 3980 C CA . LYS B 1 179 ? -10.609 14.039 -9.867 1 95.19 179 LYS B CA 1
ATOM 3981 C C . LYS B 1 179 ? -9.82 12.82 -10.344 1 95.19 179 LYS B C 1
ATOM 3983 O O . LYS B 1 179 ? -10.398 11.758 -10.586 1 95.19 179 LYS B O 1
ATOM 3988 N N . PRO B 1 180 ? -8.453 13.047 -10.508 1 94 180 PRO B N 1
ATOM 3989 C CA . PRO B 1 180 ? -7.688 11.797 -10.555 1 94 180 PRO B CA 1
ATOM 3990 C C . PRO B 1 180 ? -7.875 10.938 -9.312 1 94 180 PRO B C 1
ATOM 3992 O O . PRO B 1 180 ? -7.992 11.461 -8.203 1 94 180 PRO B O 1
ATOM 3995 N N . VAL B 1 181 ? -7.855 9.602 -9.453 1 93.88 181 VAL B N 1
ATOM 3996 C CA . VAL B 1 181 ? -8.078 8.719 -8.305 1 93.88 181 VAL B CA 1
ATOM 3997 C C . VAL B 1 181 ? -6.902 8.82 -7.344 1 93.88 181 VAL B C 1
ATOM 3999 O O . VAL B 1 181 ? -7.09 8.867 -6.125 1 93.88 181 VAL B O 1
ATOM 4002 N N . ARG B 1 182 ? -5.645 8.852 -7.988 1 89.75 182 ARG B N 1
ATOM 4003 C CA . ARG B 1 182 ? -4.449 8.859 -7.152 1 89.75 182 ARG B CA 1
ATOM 4004 C C . ARG B 1 182 ? -3.646 10.141 -7.355 1 89.75 182 ARG B C 1
ATOM 4006 O O . ARG B 1 182 ? -2.654 10.148 -8.086 1 89.75 182 ARG B O 1
ATOM 4013 N N . ALA B 1 183 ? -4.043 11.227 -6.844 1 79.75 183 ALA B N 1
ATOM 4014 C CA . ALA B 1 183 ? -3.291 12.477 -6.875 1 79.75 183 ALA B CA 1
ATOM 4015 C C . ALA B 1 183 ? -3.473 13.258 -5.578 1 79.75 183 ALA B C 1
ATOM 4017 O O . ALA B 1 183 ? -4.461 13.07 -4.863 1 79.75 183 ALA B O 1
ATOM 4018 N N . GLY B 1 184 ? -2.477 14.031 -5.25 1 73.19 184 GLY B N 1
ATOM 4019 C CA . GLY B 1 184 ? -2.529 14.898 -4.082 1 73.19 184 GLY B CA 1
ATOM 4020 C C . GLY B 1 184 ? -2.785 16.344 -4.434 1 73.19 184 GLY B C 1
ATOM 4021 O O . GLY B 1 184 ? -2.732 16.734 -5.605 1 73.19 184 GLY B O 1
ATOM 4022 N N . SER B 1 185 ? -3.193 17.109 -3.48 1 68.75 185 SER B N 1
ATOM 4023 C CA . SER B 1 185 ? -3.25 18.578 -3.467 1 68.75 185 SER B CA 1
ATOM 4024 C C . SER B 1 185 ? -4.168 19.109 -4.562 1 68.75 185 SER B C 1
ATOM 4026 O O . SER B 1 185 ? -3.875 20.125 -5.188 1 68.75 185 SER B O 1
ATOM 4028 N N . SER B 1 186 ? -5.094 18.406 -4.891 1 73.56 186 SER B N 1
ATOM 4029 C CA . SER B 1 186 ? -6.156 18.844 -5.793 1 73.56 186 SER B CA 1
ATOM 4030 C C . SER B 1 186 ? -5.641 19 -7.219 1 73.56 186 SER B C 1
ATOM 4032 O O . SER B 1 186 ? -6.215 19.75 -8.016 1 73.56 186 SER B O 1
ATOM 4034 N N . PHE B 1 187 ? -4.539 18.453 -7.48 1 76.5 187 PHE B N 1
ATOM 4035 C CA . PHE B 1 187 ? -4.059 18.484 -8.859 1 76.5 187 PHE B CA 1
ATOM 4036 C C . PHE B 1 187 ? -4.961 17.641 -9.758 1 76.5 187 PHE B C 1
ATOM 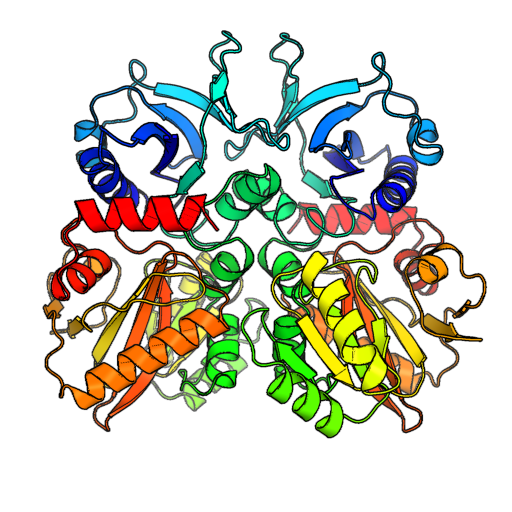4038 O O . PHE B 1 187 ? -5.301 16.516 -9.422 1 76.5 187 PHE B O 1
ATOM 4045 N N . GLY B 1 188 ? -5.402 18.281 -10.766 1 83.31 188 GLY B N 1
ATOM 4046 C CA . GLY B 1 188 ? -6.238 17.594 -11.742 1 83.31 188 GLY B CA 1
ATOM 4047 C C . GLY B 1 188 ? -7.707 17.562 -11.367 1 83.31 188 GLY B C 1
ATOM 4048 O O . GLY B 1 188 ? -8.508 16.891 -12.008 1 83.31 188 GLY B O 1
ATOM 4049 N N . ILE B 1 189 ? -7.984 18.234 -10.336 1 89.25 189 ILE B N 1
ATOM 4050 C CA . ILE B 1 189 ? -9.367 18.266 -9.867 1 89.25 189 ILE B CA 1
ATOM 4051 C C . ILE B 1 189 ? -10.109 19.422 -10.555 1 89.25 189 ILE B C 1
ATOM 4053 O O . ILE B 1 189 ? -9.609 20.547 -10.609 1 89.25 189 ILE B O 1
ATOM 4057 N N . THR B 1 190 ? -11.234 19.141 -11.07 1 92.62 190 THR B N 1
ATOM 4058 C CA . THR B 1 190 ? -12.055 20.156 -11.734 1 92.62 190 THR B CA 1
ATOM 4059 C C . THR B 1 190 ? -13.508 20.047 -11.281 1 92.62 190 THR B C 1
ATOM 4061 O O . THR B 1 190 ? -14.07 18.953 -11.219 1 92.62 190 THR B O 1
ATOM 4064 N N . LYS B 1 191 ? -14.031 21.156 -10.883 1 93.5 191 LYS B N 1
ATOM 4065 C CA . LYS B 1 191 ? -15.477 21.234 -10.703 1 93.5 191 LYS B CA 1
ATOM 4066 C C . LYS B 1 191 ? -16.188 21.484 -12.031 1 93.5 191 LYS B C 1
ATOM 4068 O O . LYS B 1 191 ? -15.914 22.484 -12.703 1 93.5 191 LYS B O 1
ATOM 4073 N N . VAL B 1 192 ? -17.047 20.641 -12.398 1 96 192 VAL B N 1
ATOM 4074 C CA . VAL B 1 192 ? -17.719 20.688 -13.688 1 96 192 VAL B CA 1
ATOM 4075 C C . VAL B 1 192 ? -19.188 21.078 -13.484 1 96 192 VAL B C 1
ATOM 4077 O O . VAL B 1 192 ? -19.938 20.328 -12.852 1 96 192 VAL B O 1
ATOM 4080 N N . SER B 1 193 ? -19.562 22.094 -14.102 1 95.88 193 SER B N 1
ATOM 4081 C CA . SER B 1 193 ? -20.891 22.641 -13.844 1 95.88 193 SER B CA 1
ATOM 4082 C C . SER B 1 193 ? -21.906 22.109 -14.852 1 95.88 193 SER B C 1
ATOM 4084 O O . SER B 1 193 ? -23.109 22.203 -14.625 1 95.88 193 SER B O 1
ATOM 4086 N N . GLY B 1 194 ? -21.422 21.641 -15.953 1 96.06 194 GLY B N 1
ATOM 4087 C CA . GLY B 1 194 ? -22.297 21.141 -16.984 1 96.06 194 GLY B CA 1
ATOM 4088 C C . GLY B 1 194 ? -21.594 20.219 -17.969 1 96.06 194 GLY B C 1
ATOM 4089 O O . GLY B 1 194 ? -20.375 20.078 -17.938 1 96.06 194 GLY B O 1
ATOM 4090 N N . PRO B 1 195 ? -22.406 19.609 -18.828 1 96.56 195 PRO B N 1
ATOM 4091 C CA . PRO B 1 195 ? -21.859 18.594 -19.734 1 96.56 195 PRO B CA 1
ATOM 4092 C C . PRO B 1 195 ? -20.781 19.141 -20.656 1 96.56 195 PRO B C 1
ATOM 4094 O O . PRO B 1 195 ? -19.875 18.406 -21.062 1 96.56 195 PRO B O 1
ATOM 4097 N N . GLU B 1 196 ? -20.812 20.328 -20.938 1 96.69 196 GLU B N 1
ATOM 4098 C CA . GLU B 1 196 ? -19.891 20.922 -21.906 1 96.69 196 GLU B CA 1
ATOM 4099 C C . GLU B 1 196 ? -18.469 20.969 -21.359 1 96.69 196 GLU B C 1
ATOM 4101 O O . GLU B 1 196 ? -17.5 20.953 -22.125 1 96.69 196 GLU B O 1
ATOM 4106 N N . GLU B 1 197 ? -18.344 20.984 -20.109 1 97.19 197 GLU B N 1
ATOM 4107 C CA . GLU B 1 197 ? -17.047 21.094 -19.469 1 97.19 197 GLU B CA 1
ATOM 4108 C C . GLU B 1 197 ? -16.438 19.719 -19.203 1 97.19 197 GLU B C 1
ATOM 4110 O O . GLU B 1 197 ? -15.242 19.609 -18.906 1 97.19 197 GLU B O 1
ATOM 4115 N N . LEU B 1 198 ? -17.234 18.719 -19.312 1 97.06 198 LEU B N 1
ATOM 4116 C CA . LEU B 1 198 ? -16.875 17.391 -18.844 1 97.06 198 LEU B CA 1
ATOM 4117 C C . LEU B 1 198 ? -15.711 16.828 -19.641 1 97.06 198 LEU B C 1
ATOM 4119 O O . LEU B 1 198 ? -14.75 16.312 -19.062 1 97.06 198 LEU B O 1
ATOM 4123 N N . PRO B 1 199 ? -15.719 16.953 -21 1 96.62 199 PRO B N 1
ATOM 4124 C CA . PRO B 1 199 ? -14.617 16.375 -21.766 1 96.62 199 PRO B CA 1
ATOM 4125 C C . PRO B 1 199 ? -13.258 16.953 -21.375 1 96.62 199 PRO B C 1
ATOM 4127 O O . PRO B 1 199 ? -12.297 16.203 -21.172 1 96.62 199 PRO B O 1
ATOM 4130 N N . ALA B 1 200 ? -13.203 18.203 -21.25 1 96.56 200 ALA B N 1
ATOM 4131 C CA . ALA B 1 200 ? -11.945 18.859 -20.891 1 96.56 200 ALA B CA 1
ATOM 4132 C C . ALA B 1 200 ? -11.492 18.469 -19.5 1 96.56 200 ALA B C 1
ATOM 4134 O O . ALA B 1 200 ? -10.297 18.297 -19.25 1 96.56 200 ALA B O 1
ATOM 4135 N N . ALA B 1 201 ? -12.43 18.391 -18.609 1 96.19 201 ALA B N 1
ATOM 4136 C CA . ALA B 1 201 ? -12.125 18 -17.234 1 96.19 201 ALA B CA 1
ATOM 4137 C C . ALA B 1 201 ? -11.57 16.578 -17.172 1 96.19 201 ALA B C 1
ATOM 4139 O O . ALA B 1 201 ? -10.609 16.312 -16.438 1 96.19 201 ALA B O 1
ATOM 4140 N N . MET B 1 202 ? -12.188 15.727 -17.906 1 96.31 202 MET B N 1
ATOM 4141 C CA . MET B 1 202 ? -11.727 14.336 -17.969 1 96.31 202 MET B CA 1
ATOM 4142 C C . MET B 1 202 ? -10.32 14.25 -18.547 1 96.31 202 MET B C 1
ATOM 4144 O O . MET B 1 202 ? -9.469 13.531 -18.016 1 96.31 202 MET B O 1
ATOM 4148 N N . GLU B 1 203 ? -10.102 14.953 -19.578 1 95.44 203 GLU B N 1
ATOM 4149 C CA . GLU B 1 203 ? -8.773 14.969 -20.203 1 95.44 203 GLU B CA 1
ATOM 4150 C C . GLU B 1 203 ? -7.715 15.445 -19.203 1 95.44 203 GLU B C 1
ATOM 4152 O O . GLU B 1 203 ? -6.645 14.844 -19.109 1 95.44 203 GLU B O 1
ATOM 4157 N N . GLU B 1 204 ? -8.055 16.5 -18.516 1 94.06 204 GLU B N 1
ATOM 4158 C CA . GLU B 1 204 ? -7.121 17.047 -17.531 1 94.06 204 GLU B CA 1
ATOM 4159 C C . GLU B 1 204 ? -6.828 16.031 -16.438 1 94.06 204 GLU B C 1
ATOM 4161 O O . GLU B 1 204 ? -5.676 15.852 -16.031 1 94.06 204 GLU B O 1
ATOM 4166 N N . ALA B 1 205 ? -7.824 15.43 -15.922 1 93.94 205 ALA B N 1
ATOM 4167 C CA . ALA B 1 205 ? -7.652 14.453 -14.852 1 93.94 205 ALA B CA 1
ATOM 4168 C C . ALA B 1 205 ? -6.82 13.266 -15.312 1 93.94 205 ALA B C 1
ATOM 4170 O O . ALA B 1 205 ? -5.953 12.781 -14.586 1 93.94 205 ALA B O 1
ATOM 4171 N N . PHE B 1 206 ? -6.996 12.828 -16.531 1 93 206 PHE B N 1
ATOM 4172 C CA . PHE B 1 206 ? -6.305 11.664 -17.062 1 93 206 PHE B CA 1
ATOM 4173 C C . PHE B 1 206 ? -4.828 11.969 -17.297 1 93 206 PHE B C 1
ATOM 4175 O O . PHE B 1 206 ? -4.012 11.055 -17.438 1 93 206 PHE B O 1
ATOM 4182 N N . ARG B 1 207 ? -4.453 13.242 -17.344 1 89.94 207 ARG B N 1
ATOM 4183 C CA . ARG B 1 207 ? -3.049 13.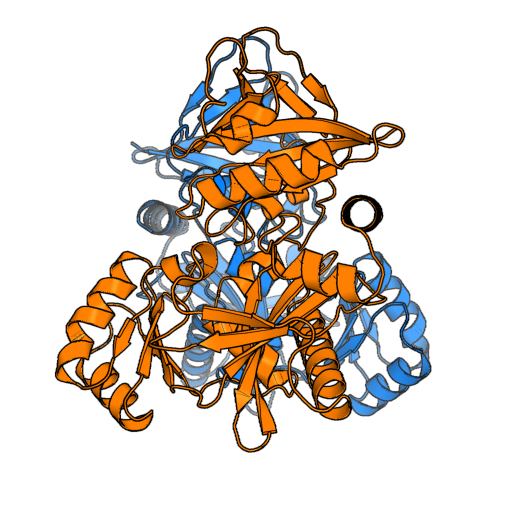625 -17.422 1 89.94 207 ARG B CA 1
ATOM 4184 C C . ARG B 1 207 ? -2.301 13.25 -16.156 1 89.94 207 ARG B C 1
ATOM 4186 O O . ARG B 1 207 ? -1.073 13.141 -16.156 1 89.94 207 ARG B O 1
ATOM 4193 N N . HIS B 1 208 ? -3.082 13.039 -15.125 1 87.38 208 HIS B N 1
ATOM 4194 C CA . HIS B 1 208 ? -2.443 12.852 -13.828 1 87.38 208 HIS B CA 1
ATOM 4195 C C . HIS B 1 208 ? -2.623 11.422 -13.32 1 87.38 208 HIS B C 1
ATOM 4197 O O . HIS B 1 208 ? -1.941 11 -12.383 1 87.38 208 HIS B O 1
ATOM 4203 N N . ASP B 1 209 ? -3.477 10.727 -13.891 1 89.38 209 ASP B N 1
ATOM 4204 C CA . ASP B 1 209 ? -3.748 9.352 -13.461 1 89.38 209 ASP B CA 1
ATOM 4205 C C . ASP B 1 209 ? -4.473 8.57 -14.547 1 89.38 209 ASP B C 1
ATOM 4207 O O . ASP B 1 209 ? -5.176 9.148 -15.375 1 89.38 209 ASP B O 1
ATOM 4211 N N . SER B 1 210 ? -4.285 7.285 -14.516 1 88.81 210 SER B N 1
ATOM 4212 C CA . SER B 1 210 ? -4.957 6.43 -15.492 1 88.81 210 SER B CA 1
ATOM 4213 C C . SER B 1 210 ? -6.406 6.176 -15.102 1 88.81 210 SER B C 1
ATOM 4215 O O . SER B 1 210 ? -7.195 5.684 -15.914 1 88.81 210 SER B O 1
ATOM 4217 N N . ALA B 1 211 ? -6.758 6.449 -13.914 1 93.38 211 ALA B N 1
ATOM 4218 C CA . ALA B 1 211 ? -8.125 6.312 -13.406 1 93.38 211 ALA B CA 1
ATOM 4219 C C . ALA B 1 211 ? -8.648 7.645 -12.875 1 93.38 211 ALA B C 1
ATOM 4221 O O . ALA B 1 211 ? -7.926 8.375 -12.203 1 93.38 211 ALA B O 1
ATOM 4222 N N . VAL B 1 212 ? -9.891 7.949 -13.273 1 96.25 212 VAL B N 1
ATOM 4223 C CA . VAL B 1 212 ? -10.516 9.211 -12.891 1 96.25 212 VAL B CA 1
ATOM 4224 C C . VAL B 1 212 ? -11.836 8.938 -12.188 1 96.25 212 VAL B C 1
ATOM 4226 O O . VAL B 1 212 ? -12.578 8.031 -12.578 1 96.25 212 VAL B O 1
ATOM 4229 N N . ILE B 1 213 ? -12.086 9.703 -11.164 1 96.62 213 ILE B N 1
ATOM 4230 C CA . ILE B 1 213 ? -13.305 9.523 -10.383 1 96.62 213 ILE B CA 1
ATOM 4231 C C . ILE B 1 213 ? -14.211 10.734 -10.555 1 96.62 213 ILE B C 1
ATOM 4233 O O . ILE B 1 213 ? -13.75 11.875 -10.484 1 96.62 213 ILE B O 1
ATOM 4237 N N . LEU B 1 214 ? -15.469 10.5 -10.898 1 97.25 214 LEU B N 1
ATOM 4238 C CA . LEU B 1 214 ? -16.531 11.492 -10.875 1 97.25 214 LEU B CA 1
ATOM 4239 C C . LEU B 1 214 ? -17.312 11.422 -9.57 1 97.25 214 LEU B C 1
ATOM 4241 O O . LEU B 1 214 ? -17.828 10.359 -9.203 1 97.25 214 LEU B O 1
ATOM 4245 N N . GLU B 1 215 ? -17.391 12.57 -8.906 1 97.06 215 GLU B N 1
ATOM 4246 C CA . GLU B 1 215 ? -18.047 12.602 -7.609 1 97.06 215 GLU B CA 1
ATOM 4247 C C . GLU B 1 215 ? -19.141 13.672 -7.57 1 97.06 215 GLU B C 1
ATOM 4249 O O . GLU B 1 215 ? -18.969 14.758 -8.133 1 97.06 215 GLU B O 1
ATOM 4254 N N . GLU B 1 216 ? -20.172 13.359 -6.855 1 97.44 216 GLU B N 1
ATOM 4255 C CA . GLU B 1 216 ? -21.188 14.375 -6.586 1 97.44 216 GLU B CA 1
ATOM 4256 C C . GLU B 1 216 ? -20.609 15.523 -5.75 1 97.44 216 GLU B C 1
ATOM 4258 O O . GLU B 1 216 ? -19.625 15.336 -5.035 1 97.44 216 GLU B O 1
ATOM 4263 N N . THR B 1 217 ? -21.203 16.625 -5.953 1 95.56 217 THR B N 1
ATOM 4264 C CA . THR B 1 217 ? -20.875 17.75 -5.082 1 95.56 217 THR B CA 1
ATOM 4265 C C . THR B 1 217 ? -21.594 17.625 -3.74 1 95.56 217 THR B C 1
ATOM 4267 O O . THR B 1 217 ? -22.828 17.469 -3.695 1 95.56 217 THR B O 1
ATOM 4270 N N . ILE B 1 218 ? -20.859 17.688 -2.723 1 95.88 218 ILE B N 1
ATOM 4271 C CA . ILE B 1 218 ? -21.438 17.641 -1.382 1 95.88 218 ILE B CA 1
ATOM 4272 C C . ILE B 1 218 ? -21.719 19.062 -0.894 1 95.88 218 ILE B C 1
ATOM 4274 O O . ILE B 1 218 ? -20.797 19.875 -0.782 1 95.88 218 ILE B O 1
ATOM 4278 N N . PRO B 1 219 ? -22.953 19.344 -0.661 1 94.25 219 PRO B N 1
ATOM 4279 C CA . PRO B 1 219 ? -23.234 20.672 -0.117 1 94.25 219 PRO B CA 1
ATOM 4280 C C . PRO B 1 219 ? -22.672 20.875 1.286 1 94.25 219 PRO B C 1
ATOM 4282 O O . PRO B 1 219 ? -22.438 19.906 2.006 1 94.25 219 PRO B O 1
ATOM 4285 N N . GLY B 1 220 ? -22.547 22.125 1.648 1 94.62 220 GLY B N 1
ATOM 4286 C CA . GLY B 1 220 ? -22 22.438 2.963 1 94.62 220 GLY B CA 1
ATOM 4287 C C . GLY B 1 220 ? -20.562 22.891 2.924 1 94.62 220 GLY B C 1
ATOM 4288 O O . GLY B 1 220 ? -20.156 23.625 2.018 1 94.62 220 GLY B O 1
ATOM 4289 N N . PHE B 1 221 ? -19.828 22.578 3.996 1 94.38 221 PHE B N 1
ATOM 4290 C CA . PHE B 1 221 ? -18.453 23.062 4.059 1 94.38 221 PHE B CA 1
ATOM 4291 C C . PHE B 1 221 ? -17.531 21.953 4.562 1 94.38 221 PHE B C 1
ATOM 4293 O O . PHE B 1 221 ? -17.984 20.969 5.141 1 94.38 221 PHE B O 1
ATOM 4300 N N . GLU B 1 222 ? -16.266 22.094 4.309 1 96.19 222 GLU B N 1
ATOM 4301 C CA . GLU B 1 222 ? -15.25 21.125 4.691 1 96.19 222 GLU B CA 1
ATOM 4302 C C . GLU B 1 222 ? -14.844 21.281 6.152 1 96.19 222 GLU B C 1
ATOM 4304 O O . GLU B 1 222 ? -14.766 22.406 6.66 1 96.19 222 GLU B O 1
ATOM 4309 N N . VAL B 1 223 ? -14.664 20.219 6.762 1 98 223 VAL B N 1
ATOM 4310 C CA . VAL B 1 223 ? -14.102 20.172 8.109 1 98 223 VAL B CA 1
ATOM 4311 C C . VAL B 1 223 ? -12.938 19.188 8.148 1 98 223 VAL B C 1
ATOM 4313 O O . VAL B 1 223 ? -12.805 18.328 7.273 1 98 223 VAL B O 1
ATOM 4316 N N . GLY B 1 224 ? -12.102 19.391 9.094 1 98.19 224 GLY B N 1
ATOM 4317 C CA . GLY B 1 224 ? -10.961 18.5 9.289 1 98.19 224 GLY B CA 1
ATOM 4318 C C . GLY B 1 224 ? -10.789 18.062 10.727 1 98.19 224 GLY B C 1
ATOM 4319 O O . GLY B 1 224 ? -11.195 18.766 11.656 1 98.19 224 GLY B O 1
ATOM 4320 N N . CYS B 1 225 ? -10.25 16.938 10.914 1 98.81 225 CYS B N 1
ATOM 4321 C CA . CYS B 1 225 ? -9.938 16.406 12.234 1 98.81 225 CYS B CA 1
ATOM 4322 C C . CYS B 1 225 ? -8.555 15.773 12.258 1 98.81 225 CYS B C 1
ATOM 4324 O O . CYS B 1 225 ? -8.258 14.891 11.445 1 98.81 225 CYS B O 1
ATOM 4326 N N . ALA B 1 226 ? -7.719 16.234 13.148 1 98.88 226 ALA B N 1
ATOM 4327 C CA . ALA B 1 226 ? -6.402 15.641 13.375 1 98.88 226 ALA B CA 1
ATOM 4328 C C . ALA B 1 226 ? -6.5 14.406 14.266 1 98.88 226 ALA B C 1
ATOM 4330 O O . ALA B 1 226 ? -7.133 14.453 15.328 1 98.88 226 ALA B O 1
ATOM 4331 N N . VAL B 1 227 ? -5.969 13.32 13.812 1 98.94 227 VAL B N 1
ATOM 4332 C CA . VAL B 1 227 ? -5.93 12.094 14.609 1 98.94 227 VAL B CA 1
ATOM 4333 C C . VAL B 1 227 ? -4.48 11.688 14.852 1 98.94 227 VAL B C 1
ATOM 4335 O O . VAL B 1 227 ? -3.646 11.75 13.945 1 98.94 227 VAL B O 1
ATOM 4338 N N . MET B 1 228 ? -4.141 11.336 16.094 1 98.75 228 MET B N 1
ATOM 4339 C CA . MET B 1 228 ? -2.811 10.875 16.484 1 98.75 228 MET B CA 1
ATOM 4340 C C . MET B 1 228 ? -2.896 9.594 17.312 1 98.75 228 MET B C 1
ATOM 4342 O O . MET B 1 228 ? -3.738 9.477 18.203 1 98.75 228 MET B O 1
ATOM 4346 N N . GLY B 1 229 ? -2.1 8.625 16.906 1 97.75 229 GLY B N 1
ATOM 4347 C CA . GLY B 1 229 ? -2.004 7.449 17.766 1 97.75 229 GLY B CA 1
ATOM 4348 C C . GLY B 1 229 ? -2.021 6.148 16.984 1 97.75 229 GLY B C 1
ATOM 4349 O O . GLY B 1 229 ? -2.197 6.152 15.758 1 97.75 229 GLY B O 1
ATOM 4350 N N . ASN B 1 230 ? -1.789 5.039 17.672 1 93.69 230 ASN B N 1
ATOM 4351 C CA . ASN B 1 230 ? -1.877 3.684 17.141 1 93.69 230 ASN B CA 1
ATOM 4352 C C . ASN B 1 230 ? -3.086 2.939 17.703 1 93.69 230 ASN B C 1
ATOM 4354 O O . ASN B 1 230 ? -4.211 3.141 17.234 1 93.69 230 ASN B O 1
ATOM 4358 N N . GLU B 1 231 ? -2.998 2.342 18.875 1 88.5 231 GLU B N 1
ATOM 4359 C CA . GLU B 1 231 ? -4.133 1.688 19.516 1 88.5 231 GLU B CA 1
ATOM 4360 C C . GLU B 1 231 ? -5.055 2.709 20.188 1 88.5 231 GLU B C 1
ATOM 4362 O O . GLU B 1 231 ? -6.266 2.693 19.953 1 88.5 231 GLU B O 1
ATOM 4367 N N . GLU B 1 232 ? -4.422 3.557 20.969 1 93.94 232 GLU B N 1
ATOM 4368 C CA . GLU B 1 232 ? -5.148 4.668 21.578 1 93.94 232 GLU B CA 1
ATOM 4369 C C . GLU B 1 232 ? -5.039 5.93 20.719 1 93.94 232 GLU B C 1
ATOM 4371 O O . GLU B 1 232 ? -3.939 6.324 20.328 1 93.94 232 GLU B O 1
ATOM 4376 N N . LEU B 1 233 ? -6.184 6.512 20.469 1 98 233 LEU B N 1
ATOM 4377 C CA . LEU B 1 233 ? -6.18 7.648 19.547 1 98 233 LEU B CA 1
ATOM 4378 C C . LEU B 1 233 ? -6.492 8.945 20.297 1 98 233 LEU B C 1
ATOM 4380 O O . LEU B 1 233 ? -7.332 8.961 21.188 1 98 233 LEU B O 1
ATOM 4384 N N . THR B 1 234 ? -5.73 9.961 19.969 1 98.62 234 THR B N 1
ATOM 4385 C CA . THR B 1 234 ? -5.977 11.344 20.359 1 98.62 234 THR B CA 1
ATOM 4386 C C . THR B 1 234 ? -6.438 12.172 19.172 1 98.62 234 THR B C 1
ATOM 4388 O O . THR B 1 234 ? -5.879 12.055 18.078 1 98.62 234 THR B O 1
ATOM 4391 N N . VAL B 1 235 ? -7.492 12.953 19.375 1 98.75 235 VAL B N 1
ATOM 4392 C CA . VAL B 1 235 ? -7.984 13.789 18.297 1 98.75 235 VAL B CA 1
ATOM 4393 C C . VAL B 1 235 ? -7.875 15.258 18.688 1 98.75 235 VAL B C 1
ATOM 4395 O O . VAL B 1 235 ? -8.023 15.609 19.859 1 98.75 235 VAL B O 1
ATOM 4398 N N . GLY B 1 236 ? -7.559 16.109 17.672 1 98.56 236 GLY B N 1
ATOM 4399 C CA . GLY B 1 236 ? -7.547 17.547 17.891 1 98.56 236 GLY B CA 1
ATOM 4400 C C . GLY B 1 236 ? -8.922 18.188 17.766 1 98.56 236 GLY B C 1
ATOM 4401 O O . GLY B 1 236 ? -9.922 17.484 17.609 1 98.56 236 GLY B O 1
ATOM 4402 N N . LEU B 1 237 ? -8.969 19.531 17.938 1 98.25 237 LEU B N 1
ATOM 4403 C CA . LEU B 1 237 ? -10.195 20.266 17.641 1 98.25 237 LEU B CA 1
ATOM 4404 C C . LEU B 1 237 ? -10.57 20.125 16.172 1 98.25 237 LEU B C 1
ATOM 4406 O O . LEU B 1 237 ? -9.695 20.016 15.305 1 98.25 237 LEU B O 1
ATOM 4410 N N . VAL B 1 238 ? -11.836 20.078 15.922 1 98.69 238 VAL B N 1
ATOM 4411 C CA . VAL B 1 238 ? -12.312 20.078 14.547 1 98.69 238 VAL B CA 1
ATOM 4412 C C . VAL B 1 238 ? -12.172 21.469 13.945 1 98.69 238 VAL B C 1
ATOM 4414 O O . VAL B 1 238 ? -12.484 22.469 14.594 1 98.69 238 VAL B O 1
ATOM 4417 N N . ASP B 1 239 ? -11.562 21.531 12.711 1 97.88 239 ASP B N 1
ATOM 4418 C CA . ASP B 1 239 ? -11.539 22.828 12.047 1 97.88 239 ASP B CA 1
ATOM 4419 C C . ASP B 1 239 ? -12.562 22.891 10.914 1 97.88 239 ASP B C 1
ATOM 4421 O O . ASP B 1 239 ? -13.234 21.891 10.625 1 97.88 239 ASP B O 1
ATOM 4425 N N . GLU B 1 240 ? -12.75 24.109 10.406 1 96.5 240 GLU B N 1
ATOM 4426 C CA . GLU B 1 240 ? -13.719 24.422 9.352 1 96.5 240 GLU B CA 1
ATOM 4427 C C . GLU B 1 240 ? -13.07 25.25 8.242 1 96.5 240 GLU B C 1
ATOM 4429 O O . GLU B 1 240 ? -12.367 26.234 8.523 1 96.5 240 GLU B O 1
ATOM 4434 N N . ILE B 1 241 ? -13.234 24.734 7.016 1 92.69 241 ILE B N 1
ATOM 4435 C CA . ILE B 1 241 ? -12.836 25.562 5.871 1 92.69 241 ILE B CA 1
ATOM 4436 C C . ILE B 1 241 ? -14.047 26.328 5.34 1 92.69 241 ILE B C 1
ATOM 4438 O O . ILE B 1 241 ? -15 25.719 4.832 1 92.69 241 ILE B O 1
ATOM 4442 N N . ALA B 1 242 ? -14.023 27.594 5.512 1 85.69 242 ALA B N 1
ATOM 4443 C CA . ALA B 1 242 ? -15.078 28.469 5.012 1 85.69 242 ALA B CA 1
ATOM 4444 C C . ALA B 1 242 ? -14.664 29.125 3.691 1 85.69 242 ALA B C 1
ATOM 4446 O O . ALA B 1 242 ? -13.664 29.828 3.629 1 85.69 242 ALA B O 1
ATOM 4447 N N . LEU B 1 243 ? -15.391 28.734 2.688 1 76.62 243 LEU B N 1
ATOM 4448 C CA . LEU B 1 243 ? -15.062 29.266 1.371 1 76.62 243 LEU B CA 1
ATOM 4449 C C . LEU B 1 243 ? -15.93 30.484 1.046 1 76.62 243 LEU B C 1
ATOM 4451 O O . LEU B 1 243 ? -17.125 30.484 1.337 1 76.62 243 LEU B O 1
ATOM 4455 N N . SER B 1 244 ? -15.305 31.594 0.747 1 65.06 244 SER B N 1
ATOM 4456 C CA . SER B 1 244 ? -16.109 32.719 0.269 1 65.06 244 SER B CA 1
ATOM 4457 C C . SER B 1 244 ? -16.547 32.5 -1.174 1 65.06 244 SER B C 1
ATOM 4459 O O . SER B 1 244 ? -17.656 32.875 -1.546 1 65.06 244 SER B O 1
ATOM 4461 N N . GLU B 1 245 ? -15.617 32 -2.02 1 61.06 245 GLU B N 1
ATOM 4462 C CA . GLU B 1 245 ? -15.945 31.703 -3.408 1 61.06 245 GLU B CA 1
ATOM 4463 C C . GLU B 1 245 ? -15.219 30.438 -3.887 1 61.06 245 GLU B C 1
ATOM 4465 O O . GLU B 1 245 ? -14.156 30.109 -3.373 1 61.06 245 GLU B O 1
ATOM 4470 N N . GLY B 1 246 ? -15.891 29.656 -4.59 1 62.81 246 GLY B N 1
ATOM 4471 C CA . GLY B 1 246 ? -15.219 28.594 -5.316 1 62.81 246 GLY B CA 1
ATOM 4472 C C . GLY B 1 246 ? -14.969 27.359 -4.477 1 62.81 246 GLY B C 1
ATOM 4473 O O . GLY B 1 246 ? -15.828 26.969 -3.68 1 62.81 246 GLY B O 1
ATOM 4474 N N . PHE B 1 247 ? -14.023 26.578 -4.898 1 63.75 247 PHE B N 1
ATOM 4475 C CA . PHE B 1 247 ? -13.703 25.375 -4.148 1 63.75 247 PHE B CA 1
ATOM 4476 C C . PHE B 1 247 ? -12.273 25.422 -3.627 1 63.75 247 PHE B C 1
ATOM 4478 O O . PHE B 1 247 ? -11.477 26.25 -4.059 1 63.75 247 PHE B O 1
ATOM 4485 N N . PHE B 1 248 ? -11.977 24.75 -2.551 1 64.88 248 PHE B N 1
ATOM 4486 C CA . PHE B 1 248 ? -10.727 24.734 -1.802 1 64.88 248 PHE B CA 1
ATOM 4487 C C . PHE B 1 248 ? -9.641 24.031 -2.596 1 64.88 248 PHE B C 1
ATOM 4489 O O . PHE B 1 248 ? -9.305 22.875 -2.314 1 64.88 248 PHE B O 1
ATOM 4496 N N . ASN B 1 249 ? -9 24.734 -3.629 1 65.75 249 ASN B N 1
ATOM 4497 C CA . ASN B 1 249 ? -7.965 24.188 -4.496 1 65.75 249 ASN B CA 1
ATOM 4498 C C . ASN B 1 249 ? -6.57 24.422 -3.92 1 65.75 249 ASN B C 1
ATOM 4500 O O . ASN B 1 249 ? -6.434 24.875 -2.785 1 65.75 249 ASN B O 1
ATOM 4504 N N . TYR B 1 250 ? -5.523 24 -4.668 1 64.81 250 TYR B N 1
ATOM 4505 C CA . TYR B 1 250 ? -4.141 24.078 -4.215 1 64.81 250 TYR B CA 1
ATOM 4506 C C . TYR B 1 250 ? -3.773 25.516 -3.826 1 64.81 250 TYR B C 1
ATOM 4508 O O . TYR B 1 250 ? -3.172 25.734 -2.775 1 64.81 250 TYR B O 1
ATOM 4516 N N . GLU B 1 251 ? -4.145 26.359 -4.676 1 57.62 251 GLU B N 1
ATOM 4517 C CA . GLU B 1 251 ? -3.822 27.75 -4.406 1 57.62 251 GLU B CA 1
ATOM 4518 C C . GLU B 1 251 ? -4.473 28.234 -3.111 1 57.62 251 GLU B C 1
ATOM 4520 O O . GLU B 1 251 ? -3.83 28.891 -2.297 1 57.62 251 GLU B O 1
ATOM 4525 N N . GLU B 1 252 ? -5.715 27.875 -2.959 1 63.94 252 GLU B N 1
ATOM 4526 C CA . GLU B 1 252 ? -6.434 28.281 -1.758 1 63.94 252 GLU B CA 1
ATOM 4527 C C . GLU B 1 252 ? -5.883 27.594 -0.517 1 63.94 252 GLU B C 1
ATOM 4529 O O . GLU B 1 252 ? -5.82 28.188 0.56 1 63.94 252 GLU B O 1
ATOM 4534 N N . LYS B 1 253 ? -5.516 26.406 -0.631 1 56.88 253 LYS B N 1
ATOM 4535 C CA . LYS B 1 253 ? -4.988 25.609 0.479 1 56.88 253 LYS B CA 1
ATOM 4536 C C . LYS B 1 253 ? -3.766 26.281 1.097 1 56.88 253 LYS B C 1
ATOM 4538 O O . LYS B 1 253 ? -3.545 26.203 2.307 1 56.88 253 LYS B O 1
ATOM 4543 N N . TYR B 1 254 ? -3.168 27.047 0.245 1 57.31 254 TYR B N 1
ATOM 4544 C CA . TYR B 1 254 ? -1.885 27.531 0.747 1 57.31 254 TYR B CA 1
ATOM 4545 C C . TYR B 1 254 ? -1.854 29.047 0.804 1 57.31 254 TYR B C 1
ATOM 4547 O O . TYR B 1 254 ? -1.075 29.625 1.562 1 57.31 254 TYR B O 1
ATOM 4555 N N . THR B 1 255 ? -2.721 29.625 0.007 1 59.81 255 THR B N 1
ATOM 4556 C CA . THR B 1 255 ? -2.695 31.094 0.012 1 59.81 255 THR B CA 1
ATOM 4557 C C . THR B 1 255 ? -3.895 31.656 0.77 1 59.81 255 THR B C 1
ATOM 4559 O O . THR B 1 255 ? -3.883 32.812 1.193 1 59.81 255 THR B O 1
ATOM 4562 N N . LEU B 1 256 ? -4.844 30.844 1.045 1 60.22 256 LEU B N 1
ATOM 4563 C CA . LEU B 1 256 ? -6.086 31.203 1.714 1 60.22 256 LEU B CA 1
ATOM 4564 C C . LEU B 1 256 ? -6.582 32.562 1.237 1 60.22 256 LEU B C 1
ATOM 4566 O O . LEU B 1 256 ? -6.941 33.406 2.051 1 60.22 256 LEU B O 1
ATOM 4570 N N . LYS B 1 257 ? -6.527 32.875 -0.012 1 62.81 257 LYS B N 1
ATOM 4571 C CA . LYS B 1 257 ? -6.922 34.156 -0.566 1 62.81 257 LYS B CA 1
ATOM 4572 C C . LYS B 1 257 ? -8.422 34.375 -0.429 1 62.81 257 LYS B C 1
ATOM 4574 O O . LYS B 1 257 ? -8.867 35.5 -0.091 1 62.81 257 LYS B O 1
ATOM 4579 N N . THR B 1 258 ? -9.109 33.344 -0.526 1 67.38 258 THR B N 1
ATOM 4580 C CA . THR B 1 258 ? -10.562 33.469 -0.484 1 67.38 258 THR B CA 1
ATOM 4581 C C . THR B 1 258 ? -11.164 32.438 0.483 1 67.38 258 THR B C 1
ATOM 4583 O O . THR B 1 258 ? -12.32 32.062 0.335 1 67.38 258 THR B O 1
ATOM 4586 N N . SER B 1 259 ? -10.32 31.953 1.312 1 74.38 259 SER B N 1
ATOM 4587 C CA . SER B 1 259 ? -10.773 30.969 2.279 1 74.38 259 SER B CA 1
ATOM 4588 C C . SER B 1 259 ? -10.305 31.312 3.688 1 74.38 259 SER B C 1
ATOM 4590 O O . SER B 1 259 ? -9.336 32.062 3.859 1 74.38 259 SER B O 1
ATOM 4592 N N . ALA B 1 260 ? -11.203 31 4.625 1 84.56 260 ALA B N 1
ATOM 4593 C CA . ALA B 1 260 ? -10.844 31.141 6.031 1 84.56 260 ALA B CA 1
ATOM 4594 C C . ALA B 1 260 ? -10.914 29.812 6.758 1 84.56 260 ALA B C 1
ATOM 4596 O O . ALA B 1 260 ? -11.82 29 6.508 1 84.56 260 ALA B O 1
ATOM 4597 N N . ILE B 1 261 ? -9.938 29.594 7.551 1 90 261 ILE B N 1
ATOM 4598 C CA . ILE B 1 261 ? -9.945 28.391 8.383 1 90 261 ILE B CA 1
ATOM 4599 C C . ILE B 1 261 ? -10.266 28.766 9.828 1 90 261 ILE B C 1
ATOM 4601 O O . ILE B 1 261 ? -9.602 29.641 10.406 1 90 261 ILE B O 1
ATOM 4605 N N . HIS B 1 262 ? -11.281 28.188 10.312 1 94 262 HIS B N 1
ATOM 4606 C CA . HIS B 1 262 ? -11.648 28.375 11.711 1 94 262 HIS B CA 1
ATOM 4607 C C . HIS B 1 262 ? -11.297 27.125 12.531 1 94 262 HIS B C 1
ATOM 4609 O O . HIS B 1 262 ? -11.648 26.016 12.148 1 94 262 HIS B O 1
ATOM 4615 N N . CYS B 1 263 ? -10.672 27.312 13.609 1 95.56 263 CYS B N 1
ATOM 4616 C CA . CYS B 1 263 ? -10.352 26.25 14.555 1 95.56 263 CYS B CA 1
ATOM 4617 C C . CYS B 1 263 ? -10.508 26.75 15.992 1 95.56 263 CYS B C 1
ATOM 4619 O O . CYS B 1 263 ? -9.711 27.562 16.469 1 95.56 263 CYS B O 1
ATOM 4621 N N . PRO B 1 264 ? -11.539 26.453 16.734 1 96.75 264 PRO B N 1
ATOM 4622 C CA . PRO B 1 264 ? -12.453 25.359 16.406 1 96.75 264 PRO B CA 1
ATOM 4623 C C . PRO B 1 264 ? -13.469 25.734 15.336 1 96.75 264 PRO B C 1
ATOM 4625 O O . PRO B 1 264 ? -13.742 26.922 15.133 1 96.75 264 PRO B O 1
ATOM 4628 N N . ALA B 1 265 ? -13.938 24.719 14.688 1 97.75 265 ALA B N 1
ATOM 4629 C CA . ALA B 1 265 ? -15.039 24.906 13.75 1 97.75 265 ALA B CA 1
ATOM 4630 C C . ALA B 1 265 ? -16.234 25.562 14.43 1 97.75 265 ALA B C 1
ATOM 4632 O O . ALA B 1 265 ? -16.469 25.344 15.625 1 97.75 265 ALA B O 1
ATOM 4633 N N . ARG B 1 266 ? -16.984 26.406 13.633 1 96.31 266 ARG B N 1
ATOM 4634 C CA . ARG B 1 266 ? -18.172 27.078 14.156 1 96.31 266 ARG B CA 1
ATOM 4635 C C . ARG B 1 266 ? -19.406 26.188 14.055 1 96.31 266 ARG B C 1
ATOM 4637 O O . ARG B 1 266 ? -20.344 26.484 13.32 1 96.31 266 ARG B O 1
ATOM 4644 N N . ILE B 1 267 ? -19.406 25.062 14.875 1 97.56 267 ILE B N 1
ATOM 4645 C CA . ILE B 1 267 ? -20.453 24.062 14.914 1 97.56 267 ILE B CA 1
ATOM 4646 C C . ILE B 1 267 ? -20.734 23.656 16.359 1 97.56 267 ILE B C 1
ATOM 4648 O O . ILE B 1 267 ? -19.922 23.922 17.25 1 97.56 267 ILE B O 1
ATOM 4652 N N . PRO B 1 268 ? -21.938 23.047 16.688 1 97.06 268 PRO B N 1
ATOM 4653 C CA . PRO B 1 268 ? -22.219 22.578 18.047 1 97.06 268 PRO B CA 1
ATOM 4654 C C . PRO B 1 268 ? -21.219 21.516 18.516 1 97.06 268 PRO B C 1
ATOM 4656 O O . PRO B 1 268 ? -20.766 20.688 17.719 1 97.06 268 PRO B O 1
ATOM 4659 N N . PRO B 1 269 ? -20.906 21.516 19.797 1 97.44 269 PRO B N 1
ATOM 4660 C CA . PRO B 1 269 ? -19.938 20.562 20.344 1 97.44 269 PRO B CA 1
ATOM 4661 C C . PRO B 1 269 ? -20.328 19.109 20.078 1 97.44 269 PRO B C 1
ATOM 4663 O O . PRO B 1 269 ? -19.453 18.266 19.875 1 97.44 269 PRO B O 1
ATOM 4666 N N . GLU B 1 270 ? -21.578 18.891 20.062 1 97.81 270 GLU B N 1
ATOM 4667 C CA . GLU B 1 270 ? -22.047 17.531 19.797 1 97.81 270 GLU B CA 1
ATOM 4668 C C . GLU B 1 270 ? -21.688 17.078 18.391 1 97.81 270 GLU B C 1
ATOM 4670 O O . GLU B 1 270 ? -21.344 15.922 18.156 1 97.81 270 GLU B O 1
ATOM 4675 N N . LYS B 1 271 ? -21.812 18.016 17.484 1 98.19 271 LYS B N 1
ATOM 4676 C CA . LYS B 1 271 ? -21.469 17.703 16.094 1 98.19 271 LYS B CA 1
ATOM 4677 C C . LYS B 1 271 ? -19.969 17.516 15.93 1 98.19 271 LYS B C 1
ATOM 4679 O O . LYS B 1 271 ? -19.516 16.641 15.18 1 98.19 271 LYS B O 1
ATOM 4684 N N . ALA B 1 272 ? -19.219 18.344 16.641 1 98.56 272 ALA B N 1
ATOM 4685 C CA . ALA B 1 272 ? -17.766 18.172 16.641 1 98.56 272 ALA B CA 1
ATOM 4686 C C . ALA B 1 272 ? -17.359 16.797 17.141 1 98.56 272 ALA B C 1
ATOM 4688 O O . ALA B 1 272 ? -16.469 16.156 16.578 1 98.56 272 ALA B O 1
ATOM 4689 N N . ALA B 1 273 ? -18.031 16.375 18.156 1 98.62 273 ALA B N 1
ATOM 4690 C CA . ALA B 1 273 ? -17.75 15.047 18.719 1 98.62 273 ALA B CA 1
ATOM 4691 C C . ALA B 1 273 ? -18.078 13.945 17.719 1 98.62 273 ALA B C 1
ATOM 4693 O O . ALA B 1 273 ? -17.359 12.945 17.625 1 98.62 273 ALA B O 1
ATOM 4694 N N . GLU B 1 274 ? -19.188 14.133 17.016 1 98.75 274 GLU B N 1
ATOM 4695 C CA . GLU B 1 274 ? -19.547 13.172 15.977 1 98.75 274 GLU B CA 1
ATOM 4696 C C . GLU B 1 274 ? -18.484 13.109 14.883 1 98.75 274 GLU B C 1
ATOM 4698 O O . GLU B 1 274 ? -18.172 12.023 14.383 1 98.75 274 GLU B O 1
ATOM 4703 N N . ILE B 1 275 ? -18 14.258 14.5 1 98.88 275 ILE B N 1
ATOM 4704 C CA . ILE B 1 275 ? -16.969 14.352 13.469 1 98.88 275 ILE B CA 1
ATOM 4705 C C . ILE B 1 275 ? -15.695 13.656 13.945 1 98.88 275 ILE B C 1
ATOM 4707 O O . ILE B 1 275 ? -15.07 12.898 13.188 1 98.88 275 ILE B O 1
ATOM 4711 N N . GLN B 1 276 ? -15.297 13.891 15.164 1 98.94 276 GLN B N 1
ATOM 4712 C CA . GLN B 1 276 ? -14.117 13.25 15.742 1 98.94 276 GLN B CA 1
ATOM 4713 C C . GLN B 1 276 ? -14.273 11.734 15.781 1 98.94 276 GLN B C 1
ATOM 4715 O O . GLN B 1 276 ? -13.328 11 15.492 1 98.94 276 GLN B O 1
ATOM 4720 N N . ALA B 1 277 ? -15.461 11.297 16.109 1 98.81 277 ALA B N 1
ATOM 4721 C CA . ALA B 1 277 ? -15.742 9.867 16.125 1 98.81 277 ALA B CA 1
ATOM 4722 C C . ALA B 1 277 ? -15.648 9.266 14.727 1 98.81 277 ALA B C 1
ATOM 4724 O O . ALA B 1 277 ? -15.094 8.18 14.539 1 98.81 277 ALA B O 1
ATOM 4725 N N . ALA B 1 278 ? -16.188 9.961 13.734 1 98.88 278 ALA B N 1
ATOM 4726 C CA . ALA B 1 278 ? -16.109 9.516 12.344 1 98.88 278 ALA B CA 1
ATOM 4727 C C . ALA B 1 278 ? -14.648 9.445 11.875 1 98.88 278 ALA B C 1
ATOM 4729 O O . ALA B 1 278 ? -14.266 8.5 11.18 1 98.88 278 ALA B O 1
ATOM 4730 N N . ALA B 1 279 ? -13.898 10.445 12.297 1 98.94 279 ALA B N 1
ATOM 4731 C CA . ALA B 1 279 ? -12.492 10.5 11.914 1 98.94 279 ALA B CA 1
ATOM 4732 C C . ALA B 1 279 ? -11.727 9.305 12.477 1 98.94 279 ALA B C 1
ATOM 4734 O O . ALA B 1 279 ? -10.914 8.688 11.773 1 98.94 279 ALA B O 1
ATOM 4735 N N . LYS B 1 280 ? -11.961 8.961 13.727 1 98.81 280 LYS B N 1
ATOM 4736 C CA . LYS B 1 280 ? -11.328 7.793 14.344 1 98.81 280 LYS B CA 1
ATOM 4737 C C . LYS B 1 280 ? -11.703 6.512 13.609 1 98.81 280 LYS B C 1
ATOM 4739 O O . LYS B 1 280 ? -10.859 5.637 13.398 1 98.81 280 LYS B O 1
ATOM 4744 N N . THR B 1 281 ? -12.977 6.43 13.227 1 98.56 281 THR B N 1
ATOM 4745 C CA . THR B 1 281 ? -13.469 5.254 12.516 1 98.56 281 THR B CA 1
ATOM 4746 C C . THR B 1 281 ? -12.766 5.098 11.172 1 98.56 281 THR B C 1
ATOM 4748 O O . THR B 1 281 ? -12.312 4.004 10.82 1 98.56 281 THR B O 1
ATOM 4751 N N . ILE B 1 282 ? -12.656 6.188 10.453 1 98.88 282 ILE B N 1
ATOM 4752 C CA . ILE B 1 282 ? -12 6.18 9.148 1 98.88 282 ILE B CA 1
ATOM 4753 C C . ILE B 1 282 ? -10.523 5.848 9.312 1 98.88 282 ILE B C 1
ATOM 4755 O O . ILE B 1 282 ? -9.977 5.035 8.57 1 98.88 282 ILE B O 1
ATOM 4759 N N . TYR B 1 283 ? -9.883 6.477 10.359 1 98.75 283 TYR B N 1
ATOM 4760 C CA . TYR B 1 283 ? -8.484 6.266 10.695 1 98.75 283 TYR B CA 1
ATOM 4761 C C . TYR B 1 283 ? -8.188 4.789 10.906 1 98.75 283 TYR B C 1
ATOM 4763 O O . TYR B 1 283 ? -7.203 4.262 10.375 1 98.75 283 TYR B O 1
ATOM 4771 N N . ARG B 1 284 ? -9.047 4.078 11.531 1 97.12 284 ARG B N 1
ATOM 4772 C CA . ARG B 1 284 ? -8.891 2.654 11.805 1 97.12 284 ARG B CA 1
ATOM 4773 C C . ARG B 1 284 ? -9.203 1.823 10.562 1 97.12 284 ARG B C 1
ATOM 4775 O O . ARG B 1 284 ? -8.477 0.879 10.242 1 97.12 284 ARG B O 1
ATOM 4782 N N . ALA B 1 285 ? -10.258 2.189 9.852 1 97.62 285 ALA B N 1
ATOM 4783 C CA . ALA B 1 285 ? -10.688 1.44 8.672 1 97.62 285 ALA B CA 1
ATOM 4784 C C . ALA B 1 285 ? -9.586 1.406 7.609 1 97.62 285 ALA B C 1
ATOM 4786 O O . ALA B 1 285 ? -9.453 0.423 6.879 1 97.62 285 ALA B O 1
ATOM 4787 N N . LEU B 1 286 ? -8.82 2.465 7.605 1 98.31 286 LEU B N 1
ATOM 4788 C CA . LEU B 1 286 ? -7.805 2.59 6.562 1 98.31 286 LEU B CA 1
ATOM 4789 C C . LEU B 1 286 ? -6.426 2.229 7.094 1 98.31 286 LEU B C 1
ATOM 4791 O O . LEU B 1 286 ? -5.414 2.475 6.434 1 98.31 286 LEU B O 1
ATOM 4795 N N . ASP B 1 287 ? -6.32 1.701 8.242 1 96.75 287 ASP B N 1
ATOM 4796 C CA . ASP B 1 287 ? -5.117 1.158 8.867 1 96.75 287 ASP B CA 1
ATOM 4797 C C . ASP B 1 287 ? -4.094 2.258 9.133 1 96.75 287 ASP B C 1
ATOM 4799 O O . ASP B 1 287 ? -2.887 2.025 9.047 1 96.75 287 ASP B O 1
ATOM 4803 N N . CYS B 1 288 ? -4.559 3.459 9.422 1 98.19 288 CYS B N 1
ATOM 4804 C CA . CYS B 1 288 ? -3.654 4.559 9.727 1 98.19 288 CYS B CA 1
ATOM 4805 C C . CYS B 1 288 ? -2.992 4.359 11.086 1 98.19 288 CYS B C 1
ATOM 4807 O O . CYS B 1 288 ? -3.52 3.645 11.938 1 98.19 288 CYS B O 1
ATOM 4809 N N . ARG B 1 289 ? -1.849 4.969 11.211 1 97.12 289 ARG B N 1
ATOM 4810 C CA . ARG B 1 289 ? -1.11 4.93 12.469 1 97.12 289 ARG B CA 1
ATOM 4811 C C . ARG B 1 289 ? -0.274 6.191 12.656 1 97.12 289 ARG B C 1
ATOM 4813 O O . ARG B 1 289 ? -0.037 6.93 11.703 1 97.12 289 ARG B O 1
ATOM 4820 N N . VAL B 1 290 ? 0.112 6.457 13.875 1 98.44 290 VAL B N 1
ATOM 4821 C CA . VAL B 1 290 ? 0.948 7.566 14.328 1 98.44 290 VAL B CA 1
ATOM 4822 C C . VAL B 1 290 ? 0.19 8.883 14.172 1 98.44 290 VAL B C 1
ATOM 4824 O O . VAL B 1 290 ? -0.215 9.492 15.164 1 98.44 290 VAL B O 1
ATOM 4827 N N . PHE B 1 291 ? -0.057 9.289 12.867 1 98.69 291 PHE B N 1
ATOM 4828 C CA . PHE B 1 291 ? -0.852 10.5 12.719 1 98.69 291 PHE B CA 1
ATOM 4829 C C . PHE B 1 291 ? -1.414 10.609 11.305 1 98.69 291 PHE B C 1
ATOM 4831 O O . PHE B 1 291 ? -0.861 10.039 10.367 1 98.69 291 PHE B O 1
ATOM 4838 N N . ALA B 1 292 ? -2.508 11.289 11.156 1 98.81 292 ALA B N 1
ATOM 4839 C CA . ALA B 1 292 ? -3.141 11.648 9.891 1 98.81 292 ALA B CA 1
ATOM 4840 C C . ALA B 1 292 ? -4.223 12.703 10.102 1 98.81 292 ALA B C 1
ATOM 4842 O O . ALA B 1 292 ? -4.742 12.859 11.211 1 98.81 292 ALA B O 1
ATOM 4843 N N . ARG B 1 293 ? -4.453 13.453 9.078 1 98.75 293 ARG B N 1
ATOM 4844 C CA . ARG B 1 293 ? -5.602 14.359 9.094 1 98.75 293 ARG B CA 1
ATOM 4845 C C . ARG B 1 293 ? -6.742 13.805 8.25 1 98.75 293 ARG B C 1
ATOM 4847 O O . ARG B 1 293 ? -6.543 13.438 7.086 1 98.75 293 ARG B O 1
ATOM 4854 N N . VAL B 1 294 ? -7.91 13.727 8.789 1 98.81 294 VAL B N 1
ATOM 4855 C CA . VAL B 1 294 ? -9.102 13.25 8.094 1 98.81 294 VAL B CA 1
ATOM 4856 C C . VAL B 1 294 ? -9.969 14.438 7.688 1 98.81 294 VAL B C 1
ATOM 4858 O O . VAL B 1 294 ? -10.398 15.219 8.539 1 98.81 294 VAL B O 1
ATOM 4861 N N . ASP B 1 295 ? -10.188 14.578 6.426 1 97.94 295 ASP B N 1
ATOM 4862 C CA . ASP B 1 295 ? -11.023 15.648 5.891 1 97.94 295 ASP B CA 1
ATOM 4863 C C . ASP B 1 295 ? -12.422 15.141 5.562 1 97.94 295 ASP B C 1
ATOM 4865 O O . ASP B 1 295 ? -12.578 14.094 4.93 1 97.94 295 ASP B O 1
ATOM 4869 N N . LEU B 1 296 ? -13.375 15.891 6.008 1 98.56 296 LEU B N 1
ATOM 4870 C CA . LEU B 1 296 ? -14.781 15.555 5.848 1 98.56 296 LEU B CA 1
ATOM 4871 C C . LEU B 1 296 ? -15.586 16.766 5.406 1 98.56 296 LEU B C 1
ATOM 4873 O O . LEU B 1 296 ? -15.055 17.875 5.355 1 98.56 296 LEU B O 1
ATOM 4877 N N . PHE B 1 297 ? -16.828 16.516 5.078 1 97.94 297 PHE B N 1
ATOM 4878 C CA . PHE B 1 297 ? -17.812 17.578 4.852 1 97.94 297 PHE B CA 1
ATOM 4879 C C . PHE B 1 297 ? -18.906 17.516 5.898 1 97.94 297 PHE B C 1
ATOM 4881 O O . PHE B 1 297 ? -19.297 16.438 6.355 1 97.94 297 PHE B O 1
ATOM 4888 N N . LEU B 1 298 ? -19.344 18.641 6.254 1 98.25 298 LEU B N 1
ATOM 4889 C CA . LEU B 1 298 ? -20.578 18.781 7.016 1 98.25 298 LEU B CA 1
ATOM 4890 C C . LEU B 1 298 ? -21.672 19.438 6.168 1 98.25 298 LEU B C 1
ATOM 4892 O O . LEU B 1 298 ? -21.531 20.578 5.75 1 98.25 298 LEU B O 1
ATOM 4896 N N . THR B 1 299 ? -22.75 18.688 5.93 1 97.62 299 THR B N 1
ATOM 4897 C CA . THR B 1 299 ? -23.844 19.203 5.102 1 97.62 299 THR B CA 1
ATOM 4898 C C . THR B 1 299 ? -24.766 20.094 5.918 1 97.62 299 THR B C 1
ATOM 4900 O O . THR B 1 299 ? -24.75 20.062 7.152 1 97.62 299 THR B O 1
ATOM 4903 N N . PRO B 1 300 ? -25.578 20.859 5.215 1 96.44 300 PRO B N 1
ATOM 4904 C CA . PRO B 1 300 ? -26.516 21.719 5.934 1 96.44 300 PRO B CA 1
ATOM 4905 C C . PRO B 1 300 ? -27.484 20.938 6.816 1 96.44 300 PRO B C 1
ATOM 4907 O O . PRO B 1 300 ? -27.922 21.438 7.852 1 96.44 300 PRO B O 1
ATOM 4910 N N . ASP B 1 301 ? -27.781 19.703 6.496 1 96.31 301 ASP B N 1
ATOM 4911 C CA . ASP B 1 301 ? -28.719 18.875 7.25 1 96.31 301 ASP B CA 1
ATOM 4912 C C . ASP B 1 301 ? -28 18.125 8.367 1 96.31 301 ASP B C 1
ATOM 4914 O O . ASP B 1 301 ? -28.625 17.328 9.078 1 96.31 301 ASP B O 1
ATOM 4918 N N . GLY B 1 302 ? -26.703 18.359 8.438 1 96.94 302 GLY B N 1
ATOM 4919 C CA . GLY B 1 302 ? -25.969 17.797 9.562 1 96.94 302 GLY B CA 1
ATOM 4920 C C . GLY B 1 302 ? -25.312 16.469 9.258 1 96.94 302 GLY B C 1
ATOM 4921 O O . GLY B 1 302 ? -24.844 15.773 10.164 1 96.94 302 GLY B O 1
ATOM 4922 N N . GLU B 1 303 ? -25.281 16.078 8.039 1 97.94 303 GLU B N 1
ATOM 4923 C CA . GLU B 1 303 ? -24.625 14.828 7.672 1 97.94 303 GLU B CA 1
ATOM 4924 C C . GLU B 1 303 ? -23.109 15 7.547 1 97.94 303 GLU B C 1
ATOM 4926 O O . GLU B 1 303 ? -22.641 16.031 7.062 1 97.94 303 GLU B O 1
ATOM 4931 N N . ILE B 1 304 ? -22.406 14.016 8.023 1 98.69 304 ILE B N 1
ATOM 4932 C CA . ILE B 1 304 ? -20.953 13.969 7.906 1 98.69 304 ILE B CA 1
ATOM 4933 C C . ILE B 1 304 ? -20.562 13.078 6.73 1 98.69 304 ILE B C 1
ATOM 4935 O O . ILE B 1 304 ? -20.969 11.914 6.66 1 98.69 304 ILE B O 1
ATOM 4939 N N . VAL B 1 305 ? -19.797 13.617 5.742 1 98.75 305 VAL B N 1
ATOM 4940 C CA . VAL B 1 305 ? -19.406 12.898 4.535 1 98.75 305 VAL B CA 1
ATOM 4941 C C . VAL B 1 305 ? -17.891 12.859 4.418 1 98.75 305 VAL B C 1
ATOM 4943 O O . VAL B 1 305 ? -17.234 13.898 4.516 1 98.75 305 VAL B O 1
ATOM 4946 N N . PHE B 1 306 ? -17.312 11.695 4.242 1 98.81 306 PHE B N 1
ATOM 4947 C CA . PHE B 1 306 ? -15.867 11.516 4.152 1 98.81 306 PHE B CA 1
ATOM 4948 C C . PHE B 1 306 ? -15.328 12.086 2.844 1 98.81 306 PHE B C 1
ATOM 4950 O O . PHE B 1 306 ? -15.898 11.852 1.777 1 98.81 306 PHE B O 1
ATOM 4957 N N . ASN B 1 307 ? -14.227 12.844 2.91 1 96.88 307 ASN B N 1
ATOM 4958 C CA . ASN B 1 307 ? -13.547 13.375 1.73 1 96.88 307 ASN B CA 1
ATOM 4959 C C . ASN B 1 307 ? -12.242 12.633 1.455 1 96.88 307 ASN B C 1
ATOM 4961 O O . ASN B 1 307 ? -12.188 11.773 0.571 1 96.88 307 ASN B O 1
ATOM 4965 N N . GLU B 1 308 ? -11.273 12.766 2.254 1 96.81 308 GLU B N 1
ATOM 4966 C CA . GLU B 1 308 ? -9.984 12.102 2.072 1 96.81 308 GLU B CA 1
ATOM 4967 C C . GLU B 1 308 ? -9.18 12.094 3.371 1 96.81 308 GLU B C 1
ATOM 4969 O O . GLU B 1 308 ? -9.531 12.781 4.328 1 96.81 308 GLU B O 1
ATOM 4974 N N . VAL B 1 309 ? -8.172 11.266 3.416 1 98.25 309 VAL B N 1
ATOM 4975 C CA . VAL B 1 309 ? -7.203 11.266 4.508 1 98.25 309 VAL B CA 1
ATOM 4976 C C . VAL B 1 309 ? -5.848 11.75 3.998 1 98.25 309 VAL B C 1
ATOM 4978 O O . VAL B 1 309 ? -5.387 11.32 2.938 1 98.25 309 VAL B O 1
ATOM 4981 N N . ASN B 1 310 ? -5.262 12.68 4.672 1 97.06 310 ASN B N 1
ATOM 4982 C CA . ASN B 1 310 ? -3.877 13.086 4.449 1 97.06 310 ASN B CA 1
ATOM 4983 C C . ASN B 1 310 ? -2.932 12.438 5.457 1 97.06 310 ASN B C 1
ATOM 4985 O O . ASN B 1 310 ? -2.896 12.828 6.625 1 97.06 310 ASN B O 1
ATOM 4989 N N . THR B 1 311 ? -2.127 11.516 4.988 1 98.38 311 THR B N 1
ATOM 4990 C CA . THR B 1 311 ? -1.323 10.688 5.887 1 98.38 311 THR B CA 1
ATOM 4991 C C . THR B 1 311 ? -0.084 11.445 6.352 1 98.38 311 THR B C 1
ATOM 4993 O O . THR B 1 311 ? 0.547 11.062 7.34 1 98.38 311 THR B O 1
ATOM 4996 N N . ILE B 1 312 ? 0.355 12.438 5.598 1 97.81 312 ILE B N 1
ATOM 4997 C CA . ILE B 1 312 ? 1.379 13.398 6 1 97.81 312 ILE B CA 1
ATOM 4998 C C . ILE B 1 312 ? 0.889 14.82 5.727 1 97.81 312 ILE B C 1
ATOM 5000 O O . ILE B 1 312 ? 1.352 15.469 4.789 1 97.81 312 ILE B O 1
ATOM 5004 N N . PRO B 1 313 ? -0.004 15.289 6.547 1 96.25 313 PRO B N 1
ATOM 5005 C CA . PRO B 1 313 ? -0.592 16.609 6.309 1 96.25 313 PRO B CA 1
ATOM 5006 C C . PRO B 1 313 ? 0.429 17.734 6.426 1 96.25 313 PRO B C 1
ATOM 5008 O O . PRO B 1 313 ? 1.527 17.531 6.949 1 96.25 313 PRO B O 1
ATOM 5011 N N . GLY B 1 314 ? 0.007 18.875 5.855 1 92.81 314 GLY B N 1
ATOM 5012 C CA . GLY B 1 314 ? 0.854 20.031 6.098 1 92.81 314 GLY B CA 1
ATOM 5013 C C . GLY B 1 314 ? 1.28 20.156 7.551 1 92.81 314 GLY B C 1
ATOM 5014 O O . GLY B 1 314 ? 0.485 19.922 8.461 1 92.81 314 GLY B O 1
ATOM 5015 N N . PHE B 1 315 ? 2.559 20.5 7.723 1 94.06 315 PHE B N 1
ATOM 5016 C CA . PHE B 1 315 ? 3.096 20.328 9.062 1 94.06 315 PHE B CA 1
ATOM 5017 C C . PHE B 1 315 ? 3.959 21.531 9.461 1 94.06 315 PHE B C 1
ATOM 5019 O O . PHE B 1 315 ? 5.094 21.359 9.914 1 94.06 315 PHE B O 1
ATOM 5026 N N . THR B 1 316 ? 3.443 22.672 9.211 1 89.69 316 THR B N 1
ATOM 5027 C CA . THR B 1 316 ? 3.984 23.875 9.836 1 89.69 316 THR B CA 1
ATOM 5028 C C . THR B 1 316 ? 3.203 24.219 11.102 1 89.69 316 THR B C 1
ATOM 5030 O O . THR B 1 316 ? 2.146 23.641 11.367 1 89.69 316 THR B O 1
ATOM 5033 N N . ALA B 1 317 ? 3.734 25.172 11.797 1 83.06 317 ALA B N 1
ATOM 5034 C CA . ALA B 1 317 ? 3.043 25.562 13.023 1 83.06 317 ALA B CA 1
ATOM 5035 C C . ALA B 1 317 ? 1.67 26.156 12.711 1 83.06 317 ALA B C 1
ATOM 5037 O O . ALA B 1 317 ? 0.77 26.125 13.555 1 83.06 317 ALA B O 1
ATOM 5038 N N . HIS B 1 318 ? 1.446 26.594 11.508 1 87.62 318 HIS B N 1
ATOM 5039 C CA . HIS B 1 318 ? 0.182 27.219 11.141 1 87.62 318 HIS B CA 1
ATOM 5040 C C . HIS B 1 318 ? -0.642 26.312 10.234 1 87.62 318 HIS B C 1
ATOM 5042 O O . HIS B 1 318 ? -1.716 26.703 9.766 1 87.62 318 HIS B O 1
ATOM 5048 N N . SER B 1 319 ? -0.076 25.172 10.047 1 93.94 319 SER B N 1
ATOM 5049 C CA . SER B 1 319 ? -0.833 24.203 9.25 1 93.94 319 SER B CA 1
ATOM 5050 C C . SER B 1 319 ? -2.053 23.688 10.008 1 93.94 319 SER B C 1
ATOM 5052 O O . SER B 1 319 ? -2.107 23.781 11.242 1 93.94 319 SER B O 1
ATOM 5054 N N . ARG B 1 320 ? -2.945 23.125 9.312 1 96.31 320 ARG B N 1
ATOM 5055 C CA . ARG B 1 320 ? -4.215 22.688 9.875 1 96.31 320 ARG B CA 1
ATOM 5056 C C . ARG B 1 320 ? -3.998 21.641 10.969 1 96.31 320 ARG B C 1
ATOM 5058 O O . ARG B 1 320 ? -4.473 21.797 12.094 1 96.31 320 ARG B O 1
ATOM 5065 N N . TYR B 1 321 ? -3.17 20.672 10.758 1 98.06 321 TYR B N 1
ATOM 5066 C CA . TYR B 1 321 ? -3.01 19.562 11.688 1 98.06 321 TYR B CA 1
ATOM 5067 C C . TYR B 1 321 ? -2.414 20.031 13.008 1 98.06 321 TYR B C 1
ATOM 5069 O O . TYR B 1 321 ? -2.998 19.828 14.07 1 98.06 321 TYR B O 1
ATOM 5077 N N . PRO B 1 322 ? -1.283 20.734 12.969 1 98.12 322 PRO B N 1
ATOM 5078 C CA . PRO B 1 322 ? -0.729 21.219 14.234 1 98.12 322 PRO B CA 1
ATOM 5079 C C . PRO B 1 322 ? -1.667 22.188 14.953 1 98.12 322 PRO B C 1
ATOM 5081 O O . PRO B 1 322 ? -1.732 22.188 16.188 1 98.12 322 PRO B O 1
ATOM 5084 N N . SER B 1 323 ? -2.385 23.016 14.172 1 97.44 323 SER B N 1
ATOM 5085 C CA . SER B 1 323 ? -3.314 23.969 14.781 1 97.44 323 SER B CA 1
ATOM 5086 C C . SER B 1 323 ? -4.422 23.234 15.539 1 97.44 323 SER B C 1
ATOM 5088 O O . SER B 1 323 ? -4.781 23.641 16.656 1 97.44 323 SER B O 1
ATOM 5090 N N . MET B 1 324 ? -4.914 22.188 14.977 1 98.56 324 MET B N 1
ATOM 5091 C CA . MET B 1 324 ? -5.957 21.391 15.617 1 98.56 324 MET B CA 1
ATOM 5092 C C . MET B 1 324 ? -5.441 20.75 16.906 1 98.56 324 MET B C 1
ATOM 5094 O O . MET B 1 324 ? -6.152 20.703 17.906 1 98.56 324 MET B O 1
ATOM 5098 N N . MET B 1 325 ? -4.258 20.297 16.906 1 98.62 325 MET B N 1
ATOM 5099 C CA . MET B 1 325 ? -3.65 19.672 18.078 1 98.62 325 MET B CA 1
ATOM 5100 C C . MET B 1 325 ? -3.33 20.719 19.141 1 98.62 325 MET B C 1
ATOM 5102 O O . MET B 1 325 ? -3.514 20.469 20.344 1 98.62 325 MET B O 1
ATOM 5106 N N . GLN B 1 326 ? -2.865 21.891 18.688 1 97.94 326 GLN B N 1
ATOM 5107 C CA . GLN B 1 326 ? -2.635 22.984 19.609 1 97.94 326 GLN B CA 1
ATOM 5108 C C . GLN B 1 326 ? -3.918 23.359 20.359 1 97.94 326 GLN B C 1
ATOM 5110 O O . GLN B 1 326 ? -3.877 23.719 21.531 1 97.94 326 GLN B O 1
ATOM 5115 N N . GLY B 1 327 ? -4.996 23.203 19.688 1 97.5 327 GLY B N 1
ATOM 5116 C CA . GLY B 1 327 ? -6.297 23.516 20.25 1 97.5 327 GLY B CA 1
ATOM 5117 C C . GLY B 1 327 ? -6.617 22.672 21.484 1 97.5 327 GLY B C 1
ATOM 5118 O O . GLY B 1 327 ? -7.445 23.078 22.312 1 97.5 327 GLY B O 1
ATOM 5119 N N . ILE B 1 328 ? -5.984 21.531 21.609 1 98.25 328 ILE B N 1
ATOM 5120 C CA . ILE B 1 328 ? -6.246 20.703 22.781 1 98.25 328 ILE B CA 1
ATOM 5121 C C . ILE B 1 328 ? -5.031 20.703 23.703 1 98.25 328 ILE B C 1
ATOM 5123 O O . ILE B 1 328 ? -4.871 19.812 24.531 1 98.25 328 ILE B O 1
ATOM 5127 N N . GLY B 1 329 ? -4.152 21.609 23.469 1 98.12 329 GLY B N 1
ATOM 5128 C CA . GLY B 1 329 ? -3.086 21.875 24.422 1 98.12 329 GLY B CA 1
ATOM 5129 C C . GLY B 1 329 ? -1.772 21.219 24.047 1 98.12 329 GLY B C 1
ATOM 5130 O O . GLY B 1 329 ? -0.837 21.188 24.844 1 98.12 329 GLY B O 1
ATOM 5131 N N . ILE B 1 330 ? -1.63 20.719 22.891 1 98.31 330 ILE B N 1
ATOM 5132 C CA . ILE B 1 330 ? -0.383 20.094 22.469 1 98.31 330 ILE B CA 1
ATOM 5133 C C . ILE B 1 330 ? 0.409 21.078 21.594 1 98.31 330 ILE B C 1
ATOM 5135 O O . ILE B 1 330 ? 0.033 21.344 20.453 1 98.31 330 ILE B O 1
ATOM 5139 N N . SER B 1 331 ? 1.475 21.562 22.141 1 97.81 331 SER B N 1
ATOM 5140 C CA . SER B 1 331 ? 2.309 22.5 21.406 1 97.81 331 SER B CA 1
ATOM 5141 C C . SER B 1 331 ? 3 21.812 20.234 1 97.81 331 SER B C 1
ATOM 5143 O O . SER B 1 331 ? 3.062 20.578 20.172 1 97.81 331 SER B O 1
ATOM 5145 N N . PHE B 1 332 ? 3.5 22.594 19.328 1 97.81 332 PHE B N 1
ATOM 5146 C CA . PHE B 1 332 ? 4.137 22.031 18.141 1 97.81 332 PHE B CA 1
ATOM 5147 C C . PHE B 1 332 ? 5.332 21.172 18.516 1 97.81 332 PHE B C 1
ATOM 5149 O O . PHE B 1 332 ? 5.504 20.062 18 1 97.81 332 PHE B O 1
ATOM 5156 N N . GLY B 1 333 ? 6.168 21.672 19.391 1 97.81 333 GLY B N 1
ATOM 5157 C CA . GLY B 1 333 ? 7.312 20.891 19.828 1 97.81 333 GLY B CA 1
ATOM 5158 C C . GLY B 1 333 ? 6.922 19.578 20.484 1 97.81 333 GLY B C 1
ATOM 5159 O O . GLY B 1 333 ? 7.531 18.531 20.219 1 97.81 333 GLY B O 1
ATOM 5160 N N . GLU B 1 334 ? 5.961 19.688 21.359 1 98.12 334 GLU B N 1
ATOM 5161 C CA . GLU B 1 334 ? 5.453 18.484 22 1 98.12 334 GLU B CA 1
ATOM 5162 C C . GLU B 1 334 ? 4.875 17.516 20.969 1 98.12 334 GLU B C 1
ATOM 5164 O O . GLU B 1 334 ? 5.035 16.297 21.109 1 98.12 334 GLU B O 1
ATOM 5169 N N . LEU B 1 335 ? 4.152 18.047 20.016 1 98.38 335 LEU B N 1
ATOM 5170 C CA . LEU B 1 335 ? 3.576 17.25 18.953 1 98.38 335 LEU B CA 1
ATOM 5171 C C . LEU B 1 335 ? 4.66 16.453 18.219 1 98.38 335 LEU B C 1
ATOM 5173 O O . LEU B 1 335 ? 4.527 15.25 18.016 1 98.38 335 LEU B O 1
ATOM 5177 N N . VAL B 1 336 ? 5.738 17.125 17.844 1 98.31 336 VAL B N 1
ATOM 5178 C CA . VAL B 1 336 ? 6.84 16.469 17.141 1 98.31 336 VAL B CA 1
ATOM 5179 C C . VAL B 1 336 ? 7.406 15.344 17.984 1 98.31 336 VAL B C 1
ATOM 5181 O O . VAL B 1 336 ? 7.637 14.234 17.484 1 98.31 336 VAL B O 1
ATOM 5184 N N . THR B 1 337 ? 7.555 15.586 19.234 1 98.44 337 THR B N 1
ATOM 5185 C CA . THR B 1 337 ? 8.094 14.586 20.141 1 98.44 337 THR B CA 1
ATOM 5186 C C . THR B 1 337 ? 7.168 13.375 20.219 1 98.44 337 THR B C 1
ATOM 5188 O O . THR B 1 337 ? 7.625 12.234 20.141 1 98.44 337 THR B O 1
ATOM 5191 N N . ARG B 1 338 ? 5.898 13.625 20.359 1 98.25 338 ARG B N 1
ATOM 5192 C CA . ARG B 1 338 ? 4.938 12.539 20.484 1 98.25 338 ARG B CA 1
ATOM 5193 C C . ARG B 1 338 ? 4.902 11.695 19.219 1 98.25 338 ARG B C 1
ATOM 5195 O O . ARG B 1 338 ? 4.809 10.469 19.281 1 98.25 338 ARG B O 1
ATOM 5202 N N . LEU B 1 339 ? 4.922 12.336 18.094 1 98.5 339 LEU B N 1
ATOM 5203 C CA . LEU B 1 339 ? 4.914 11.609 16.828 1 98.5 339 LEU B CA 1
ATOM 5204 C C . LEU B 1 339 ? 6.141 10.711 16.703 1 98.5 339 LEU B C 1
ATOM 5206 O O . LEU B 1 339 ? 6.031 9.555 16.297 1 98.5 339 LEU B O 1
ATOM 5210 N N . ILE B 1 340 ? 7.332 11.25 17.047 1 98.44 340 ILE B N 1
ATOM 5211 C CA . ILE B 1 340 ? 8.562 10.469 16.984 1 98.44 340 ILE B CA 1
ATOM 5212 C C . ILE B 1 340 ? 8.461 9.266 17.922 1 98.44 340 ILE B C 1
ATOM 5214 O O . ILE B 1 340 ? 8.789 8.141 17.531 1 98.44 340 ILE B O 1
ATOM 5218 N N . GLU B 1 341 ? 7.961 9.469 19.078 1 98.06 341 GLU B N 1
ATOM 5219 C CA . GLU B 1 341 ? 7.84 8.391 20.062 1 98.06 341 GLU B CA 1
ATOM 5220 C C . GLU B 1 341 ? 6.871 7.316 19.578 1 98.06 341 GLU B C 1
ATOM 5222 O O . GLU B 1 341 ? 7.148 6.121 19.703 1 98.06 341 GLU B O 1
ATOM 5227 N N . LEU B 1 342 ? 5.781 7.766 19.031 1 97.38 342 LEU B N 1
ATOM 5228 C CA . LEU B 1 342 ? 4.785 6.832 18.516 1 97.38 342 LEU B CA 1
ATOM 5229 C C . LEU B 1 342 ? 5.352 6.023 17.344 1 97.38 342 LEU B C 1
ATOM 5231 O O . LEU B 1 342 ? 5.059 4.832 17.219 1 97.38 342 LEU B O 1
ATOM 5235 N N . GLY B 1 343 ? 6.09 6.684 16.469 1 96.69 343 GLY B N 1
ATOM 5236 C CA . GLY B 1 343 ? 6.645 6.031 15.297 1 96.69 343 GLY B CA 1
ATOM 5237 C C . GLY B 1 343 ? 7.75 5.051 15.625 1 96.69 343 GLY B C 1
ATOM 5238 O O . GLY B 1 343 ? 7.859 3.994 15 1 96.69 343 GLY B O 1
ATOM 5239 N N . VAL B 1 344 ? 8.617 5.395 16.578 1 94.62 344 VAL B N 1
ATOM 5240 C CA . VAL B 1 344 ? 9.75 4.562 16.969 1 94.62 344 VAL B CA 1
ATOM 5241 C C . VAL B 1 344 ? 9.258 3.328 17.719 1 94.62 344 VAL B C 1
ATOM 5243 O O . VAL B 1 344 ? 9.82 2.242 17.578 1 94.62 344 VAL B O 1
ATOM 5246 N N . ALA B 1 345 ? 8.25 3.496 18.672 1 79.94 345 ALA B N 1
ATOM 5247 C CA . ALA B 1 345 ? 7.715 2.398 19.469 1 79.94 345 ALA B CA 1
ATOM 5248 C C . ALA B 1 345 ? 6.91 1.428 18.609 1 79.94 345 ALA B C 1
ATOM 5250 O O . ALA B 1 345 ? 6.738 0.263 18.969 1 79.94 345 ALA B O 1
ATOM 5251 N N . GLY B 1 346 ? 6.426 1.818 17.5 1 65.38 346 GLY B N 1
ATOM 5252 C CA . GLY B 1 346 ? 5.426 1.037 16.797 1 65.38 346 GLY B CA 1
ATOM 5253 C C . GLY B 1 346 ? 6.027 0.095 15.766 1 65.38 346 GLY B C 1
ATOM 5254 O O . GLY B 1 346 ? 7.203 0.218 15.414 1 65.38 346 GLY B O 1
#

Radius of gyration: 25.08 Å; Cα contacts (8 Å, |Δi|>4): 1709; chains: 2; bounding box: 63×70×52 Å

InterPro domains:
  IPR000291 D-alanine--D-alanine ligase/VANA/B/C, conserved site [PS00843] (102-113)
  IPR000291 D-alanine--D-alanine ligase/VANA/B/C, conserved site [PS00844] (286-314)
  IPR005905 D-alanine--D-alanine ligase [MF_00047] (2-344)
  IPR005905 D-alanine--D-alanine ligase [PIRSF039102] (3-344)
  IPR005905 D-alanine--D-alanine ligase [TIGR01205] (4-341)
  IPR011095 D-alanine--D-alanine ligase, C-terminal [PF07478] (146-341)
  IPR011127 D-alanine--D-alanine ligase, N-terminal domain [PF01820] (4-125)
  IPR011761 ATP-grasp fold [PS50975] (140-341)
  IPR013815 ATP-grasp fold, subdomain 1 [G3DSA:3.30.1490.20] (150-214)
  IPR016185 Pre-ATP-grasp domain superfamily [SSF52440] (3-134)